Protein AF-0000000069400224 (afdb_homodimer)

pLDDT: mean 96.38, std 3.01, range [80.25, 98.94]

Foldseek 3Di:
DLVLLQLLVVLLCQQFVCVVCQVQWFFEDEVHATQFTAHPVLQVVCCDPVNVQFWDQDPPRRTIYGDVVQPAQVSNQVSVAVVVVVCVVVVNFDDFDVFWFFRDNADPDHGSYIDTPSLCQNRGGEWEKEAEWEWEQDPVRFMKTKKFFFDQPDPPLHRFIFGQWMDTDGPPDDRLRVQQVRQCQAWNDHNVQSNQKDFDAWFWHWHQDPSHIHTYIYTYTYGYDYPPDGTDGHHRGTDGMDIGGLVVVSCCSSPHPRHDSLNSLNSLVVCVVVVVDDPVRPSRVVSVCSRHVGDND/DLVLLQLLVVLLCQQFVCVVCQVQWFFEDEVHATQFTAHPVLQVVCCDPVNVQFWDQDPPRRTIYGDVVQPAQVSNQVSVAVVVVVCVVVVNFDDFDVFWAFRDNDDPDHGSYIDTPSLCQNRGGEWEKEAEWEWEQDPVRFMKTKKFFFDLPDPPLHRFIFGQWMDTDGPPDDRLRVQQVRQCQAWNDHNVQSNQKDFDAWFWHWHQDPSHIHTYIYTYTYGYDYPPDGTDGHHRGTDGMDIGGLVVVSVCSSPHPRHDSLNSLNSLVVCVVVVVDDPVRPSRVVSVCSRHVGDND

Radius of gyration: 25.69 Å; Cα contacts (8 Å, |Δi|>4): 1325; chains: 2; bounding box: 59×71×58 Å

Solvent-accessible surface area (backbone atoms only — not comparable to full-atom values): 30165 Å² total; per-residue (Å²): 105,64,87,37,40,68,32,48,42,50,46,43,50,61,43,42,56,17,65,86,52,48,82,68,38,32,48,29,27,55,86,92,41,56,30,23,28,20,40,61,71,56,44,54,58,47,55,29,78,91,33,51,84,46,24,35,77,26,86,86,80,69,22,40,20,50,27,79,86,47,76,49,39,66,50,36,19,54,51,49,48,54,52,49,50,51,36,31,75,73,62,71,50,64,72,80,74,89,42,50,30,48,31,21,71,32,77,82,46,76,47,55,27,51,39,54,51,45,46,35,28,42,45,20,20,51,42,47,26,44,36,31,46,31,31,29,77,44,96,86,67,51,51,29,35,36,33,23,28,30,13,70,80,42,92,71,64,47,54,19,30,40,49,45,32,65,42,74,50,46,65,95,55,52,62,70,56,44,49,33,50,36,26,35,43,42,22,54,36,52,62,78,64,37,67,60,43,38,42,43,50,66,36,12,27,26,21,65,48,98,59,22,34,40,31,36,31,36,38,32,26,44,26,81,45,62,87,86,64,72,72,36,59,62,67,67,62,31,65,45,70,48,77,38,49,49,70,56,53,50,48,48,51,28,74,46,80,52,48,40,62,70,51,48,50,57,50,50,52,48,34,26,51,69,43,66,43,44,84,80,35,75,61,38,43,55,49,60,43,42,36,52,68,17,76,43,80,102,65,87,37,40,69,32,48,43,49,46,41,51,60,43,43,55,17,66,86,53,49,82,68,37,30,48,30,26,54,85,91,40,56,29,23,30,20,39,60,69,56,46,52,60,47,55,29,78,90,33,52,84,46,25,35,77,26,85,86,79,70,21,41,20,51,27,80,85,48,74,47,39,66,50,36,20,54,50,49,48,53,52,48,51,52,36,32,76,73,65,72,50,62,72,80,74,91,41,49,30,47,31,20,70,31,77,83,45,75,46,56,26,51,38,54,50,46,46,35,28,42,46,19,20,52,43,48,27,42,37,31,47,32,30,29,77,45,95,88,68,49,51,30,34,37,33,22,28,29,14,71,80,41,91,71,65,48,54,22,29,40,48,46,30,64,41,71,51,48,65,94,56,52,62,69,58,46,48,33,50,35,25,34,42,42,23,53,36,51,61,78,63,36,67,58,43,37,43,44,50,67,35,11,27,25,20,65,49,97,59,23,34,40,31,35,32,39,38,33,26,42,26,82,44,61,86,85,64,73,71,36,60,60,68,66,62,31,65,44,70,46,78,38,50,50,70,56,52,49,48,48,52,28,75,46,79,51,47,41,61,71,50,48,51,55,50,49,52,49,34,26,51,69,45,66,42,46,82,79,37,76,62,37,42,56,48,61,43,42,37,53,68,17,76,42,79

Secondary structure (DSSP, 8-state):
-GGGHHHHHHHHHHHTTTGGGGGGSEEEEETTEEEEEE-HHHHHHHTSGGGTTTEEE-TTTSSEEE-TT--SHHHHHHHHHHHHHHHHHTTSS----S-EEEE-SSTTSPPSEEEEGGGHHHHT-EEEEEEEEEEEE-TTS-EEEEEEEE-TT-SSSTT-EE-SEEEE--TT--HHHHHHHHHHHHH---HHHHTT-EEEEEEEEEEEETTEEEEEEEEEEEEE--TT------SSSEEEEEEEEHHHHHHHHHH-S-B-HHHHHHHHHHHHHTTSS-TTSTTHHHHHHHTB-S---/-GGGHHHHHHHHHHHTTTGGGGGGSEEEEETTEEEEEE-HHHHHHHTSGGGTTTEEE-TTTSSEEE-TT--SHHHHHHHHHHHHHHHHHTTSS----S-EEEE-SSTTSPPSEEEEGGGHHHHT-EEEEEEEEEEEE-TTS-EEEEEEEE-TT-SSSTT-EE-SEEEE--TT--HHHHHHHHHHHHH---HHHHTT-EEEEEEEEEEEETTEEEEEEEEEEEEE--TT------SSSEEEEEEEEHHHHHHHHHH-S-B-HHHHHHHHHHHHHTTSS-TTSTTHHHHHHHTB-S---

Structure (mmCIF, N/CA/C/O backbone):
data_AF-0000000069400224-model_v1
#
loop_
_entity.id
_entity.type
_entity.pdbx_description
1 polymer 'Nudix hydrolase domain-containing protein'
#
loop_
_atom_site.group_PDB
_atom_site.id
_atom_site.type_symbol
_atom_site.label_atom_id
_atom_site.label_alt_id
_atom_site.label_comp_id
_atom_site.label_asym_id
_atom_site.label_entity_id
_atom_site.label_seq_id
_atom_site.pdbx_PDB_ins_code
_atom_site.Cartn_x
_atom_site.Cartn_y
_atom_site.Cartn_z
_atom_site.occupancy
_atom_site.B_iso_or_equiv
_atom_site.auth_seq_id
_atom_site.auth_comp_id
_atom_site.auth_asym_id
_atom_site.auth_atom_id
_atom_site.pdbx_PDB_model_num
ATOM 1 N N . MET A 1 1 ? -8.562 -6.922 19.109 1 94.81 1 MET A N 1
ATOM 2 C CA . MET A 1 1 ? -7.879 -6.84 17.812 1 94.81 1 MET A CA 1
ATOM 3 C C . MET A 1 1 ? -6.449 -6.336 18 1 94.81 1 MET A C 1
ATOM 5 O O . MET A 1 1 ? -5.504 -6.957 17.5 1 94.81 1 MET A O 1
ATOM 9 N N . GLN A 1 2 ? -6.305 -5.363 18.844 1 95.31 2 GLN A N 1
ATOM 10 C CA . GLN A 1 2 ? -5.016 -4.707 19.031 1 95.31 2 GLN A CA 1
ATOM 11 C C . GLN A 1 2 ? -3.977 -5.688 19.562 1 95.31 2 GLN A C 1
ATOM 13 O O . GLN A 1 2 ? -2.816 -5.66 19.156 1 95.31 2 GLN A O 1
ATOM 18 N N . GLN A 1 3 ? -4.402 -6.543 20.438 1 97.06 3 GLN A N 1
ATOM 19 C CA . GLN A 1 3 ? -3.479 -7.465 21.094 1 97.06 3 GLN A CA 1
ATOM 20 C C . GLN A 1 3 ? -2.891 -8.453 20.094 1 97.06 3 GLN A C 1
ATOM 22 O O . GLN A 1 3 ? -1.884 -9.109 20.375 1 97.06 3 GLN A O 1
ATOM 27 N N . HIS A 1 4 ? -3.516 -8.594 18.953 1 97.94 4 HIS A N 1
ATOM 28 C CA . HIS A 1 4 ? -3.113 -9.617 17.984 1 97.94 4 HIS A CA 1
ATOM 29 C C . HIS A 1 4 ? -2.156 -9.047 16.938 1 97.94 4 HIS A C 1
ATOM 31 O O . HIS A 1 4 ? -1.619 -9.781 16.125 1 97.94 4 HIS A O 1
ATOM 37 N N . ILE A 1 5 ? -1.909 -7.73 16.969 1 98.19 5 ILE A N 1
ATOM 38 C CA . ILE A 1 5 ? -1.145 -7.047 15.93 1 98.19 5 ILE A CA 1
ATOM 39 C C . ILE A 1 5 ? 0.28 -7.594 15.891 1 98.19 5 ILE A C 1
ATOM 41 O O . ILE A 1 5 ? 0.815 -7.875 14.82 1 98.19 5 ILE A O 1
ATOM 45 N N . PRO A 1 6 ? 0.941 -7.871 17.094 1 97.81 6 PRO A N 1
ATOM 46 C CA . PRO A 1 6 ? 2.285 -8.453 17.016 1 97.81 6 PRO A CA 1
ATOM 47 C C . PRO A 1 6 ? 2.303 -9.812 16.328 1 97.81 6 PRO A C 1
ATOM 49 O O . PRO A 1 6 ? 3.223 -10.109 15.555 1 97.81 6 PRO A O 1
ATOM 52 N N . GLY A 1 7 ? 1.246 -10.57 16.594 1 98.44 7 GLY A N 1
ATOM 53 C CA . GLY A 1 7 ? 1.148 -11.867 15.938 1 98.44 7 GLY A CA 1
ATOM 54 C C . GLY A 1 7 ? 0.951 -11.758 14.438 1 98.44 7 GLY A C 1
ATOM 55 O O . GLY A 1 7 ? 1.478 -12.57 13.68 1 98.44 7 GLY A O 1
ATOM 56 N N . LEU A 1 8 ? 0.168 -10.781 14 1 98.69 8 LEU A N 1
ATOM 57 C CA . LEU A 1 8 ? -0.038 -10.539 12.578 1 98.69 8 LEU A CA 1
ATOM 58 C C . LEU A 1 8 ? 1.248 -10.047 11.914 1 98.69 8 LEU A C 1
ATOM 60 O O . LEU A 1 8 ? 1.55 -10.422 10.781 1 98.69 8 LEU A O 1
ATOM 64 N N . GLN A 1 9 ? 2.008 -9.234 12.625 1 98.25 9 GLN A N 1
ATOM 65 C CA . GLN A 1 9 ? 3.258 -8.68 12.117 1 98.25 9 GLN A CA 1
ATOM 66 C C . GLN A 1 9 ? 4.258 -9.789 11.797 1 98.25 9 GLN A C 1
ATOM 68 O O . GLN A 1 9 ? 5.062 -9.656 10.867 1 98.25 9 GLN A O 1
ATOM 73 N N . ARG A 1 10 ? 4.191 -10.859 12.508 1 97.94 10 ARG A N 1
ATOM 74 C CA . ARG A 1 10 ? 5.086 -11.984 12.266 1 97.94 10 ARG A CA 1
ATOM 75 C C . ARG A 1 10 ? 4.949 -12.5 10.844 1 97.94 10 ARG A C 1
ATOM 77 O O . ARG A 1 10 ? 5.938 -12.891 10.219 1 97.94 10 ARG A O 1
ATOM 84 N N . TRP A 1 11 ? 3.746 -12.484 10.336 1 98.25 11 TRP A N 1
ATOM 85 C CA . TRP A 1 11 ? 3.512 -12.984 8.984 1 98.25 11 TRP A CA 1
ATOM 86 C C . TRP A 1 11 ? 4.09 -12.023 7.949 1 98.25 11 TRP A C 1
ATOM 88 O O . TRP A 1 11 ? 4.598 -12.453 6.91 1 98.25 11 TRP A O 1
ATOM 98 N N . ILE A 1 12 ? 4.008 -10.734 8.242 1 98.19 12 ILE A N 1
ATOM 99 C CA . ILE A 1 12 ? 4.617 -9.727 7.379 1 98.19 12 ILE A CA 1
ATOM 100 C C . ILE A 1 12 ? 6.125 -9.953 7.305 1 98.19 12 ILE A C 1
ATOM 102 O O . ILE A 1 12 ? 6.703 -9.984 6.215 1 98.19 12 ILE A O 1
ATOM 106 N N . GLU A 1 13 ? 6.715 -10.156 8.445 1 97.19 13 GLU A N 1
ATOM 107 C CA . GLU A 1 13 ? 8.156 -10.352 8.523 1 97.19 13 GLU A CA 1
ATOM 108 C C . GLU A 1 13 ? 8.578 -11.648 7.844 1 97.19 13 GLU A C 1
ATOM 110 O O . GLU A 1 13 ? 9.602 -11.695 7.152 1 97.19 13 GLU A O 1
ATOM 115 N N . TYR A 1 14 ? 7.766 -12.656 8.055 1 96.62 14 TYR A N 1
ATOM 116 C CA . TYR A 1 14 ? 8.062 -13.953 7.465 1 96.62 14 TYR A CA 1
ATOM 117 C C . TYR A 1 14 ? 8.086 -13.867 5.941 1 96.62 14 TYR A C 1
ATOM 119 O O . TYR A 1 14 ? 9.016 -14.359 5.301 1 96.62 14 TYR A O 1
ATOM 127 N N . CYS A 1 15 ? 7.145 -13.227 5.367 1 97.38 15 CYS A N 1
ATOM 128 C CA . CYS A 1 15 ? 7.023 -13.164 3.914 1 97.38 15 CYS A CA 1
ATOM 129 C C . CYS A 1 15 ? 8.062 -12.227 3.316 1 97.38 15 CYS A C 1
ATOM 131 O O . CYS A 1 15 ? 8.453 -12.383 2.158 1 97.38 15 CYS A O 1
ATOM 133 N N . ASN A 1 16 ? 8.555 -11.227 4.078 1 97.62 16 ASN A N 1
ATOM 134 C CA . ASN A 1 16 ? 9.445 -10.195 3.551 1 97.62 16 ASN A CA 1
ATOM 135 C C . ASN A 1 16 ? 10.883 -10.414 3.998 1 97.62 16 ASN A C 1
ATOM 137 O O . ASN A 1 16 ? 11.664 -9.469 4.09 1 97.62 16 ASN A O 1
ATOM 141 N N . ASN A 1 17 ? 11.258 -11.555 4.254 1 96.56 17 ASN A N 1
ATOM 142 C CA . ASN A 1 17 ? 12.586 -11.828 4.801 1 96.56 17 ASN A CA 1
ATOM 143 C C . ASN A 1 17 ? 13.648 -11.844 3.709 1 96.56 17 ASN A C 1
ATOM 145 O O . ASN A 1 17 ? 14.836 -12.031 3.994 1 96.56 17 ASN A O 1
ATOM 149 N N . GLY A 1 18 ? 13.328 -11.602 2.504 1 95.25 18 GLY A N 1
ATOM 150 C CA . GLY A 1 18 ? 14.266 -11.664 1.392 1 95.25 18 GLY A CA 1
ATOM 151 C C . GLY A 1 18 ? 14.984 -10.352 1.14 1 95.25 18 GLY A C 1
ATOM 152 O O . GLY A 1 18 ? 16.062 -10.336 0.559 1 95.25 18 GLY A O 1
ATOM 153 N N . ALA A 1 19 ? 14.375 -9.25 1.513 1 88.5 19 ALA A N 1
ATOM 154 C CA . ALA A 1 19 ? 14.922 -7.93 1.209 1 88.5 19 ALA A CA 1
ATOM 155 C C . ALA A 1 19 ? 16.328 -7.773 1.778 1 88.5 19 ALA A C 1
ATOM 157 O O . ALA A 1 19 ? 17.203 -7.195 1.134 1 88.5 19 ALA A O 1
ATOM 158 N N . ALA A 1 20 ? 16.562 -8.312 2.873 1 88.31 20 ALA A N 1
ATOM 159 C CA . ALA A 1 20 ? 17.828 -8.141 3.57 1 88.31 20 ALA A CA 1
ATOM 160 C C . ALA A 1 20 ? 18.953 -8.852 2.832 1 88.31 20 ALA A C 1
ATOM 162 O O . ALA A 1 20 ? 20.125 -8.477 2.965 1 88.31 20 ALA A O 1
ATOM 163 N N . VAL A 1 21 ? 18.609 -9.82 1.992 1 91.5 21 VAL A N 1
ATOM 164 C CA . VAL A 1 21 ? 19.656 -10.617 1.354 1 91.5 21 VAL A CA 1
ATOM 165 C C . VAL A 1 21 ? 19.594 -10.414 -0.159 1 91.5 21 VAL A C 1
ATOM 167 O O . VAL A 1 21 ? 20.375 -11.023 -0.896 1 91.5 21 VAL A O 1
ATOM 170 N N . ALA A 1 22 ? 18.688 -9.586 -0.561 1 88.94 22 ALA A N 1
ATOM 171 C CA . ALA A 1 22 ? 18.469 -9.406 -1.993 1 88.94 22 ALA A CA 1
ATOM 172 C C . ALA A 1 22 ? 19.75 -8.945 -2.691 1 88.94 22 ALA A C 1
ATOM 174 O O . ALA A 1 22 ? 19.984 -9.305 -3.846 1 88.94 22 ALA A O 1
ATOM 175 N N . GLY A 1 23 ? 20.578 -8.25 -2.002 1 91 23 GLY A N 1
ATOM 176 C CA . GLY A 1 23 ? 21.828 -7.73 -2.561 1 91 23 GLY A CA 1
ATOM 177 C C . GLY A 1 23 ? 22.828 -8.82 -2.9 1 91 23 GLY A C 1
ATOM 178 O O . GLY A 1 23 ? 23.766 -8.586 -3.666 1 91 23 GLY A O 1
ATOM 179 N N . ASP A 1 24 ? 22.609 -9.961 -2.379 1 94.88 24 ASP A N 1
ATOM 180 C CA . ASP A 1 24 ? 23.516 -11.086 -2.625 1 94.88 24 ASP A CA 1
ATOM 181 C C . ASP A 1 24 ? 23.141 -11.82 -3.91 1 94.88 24 ASP A C 1
ATOM 183 O O . ASP A 1 24 ? 23.875 -12.695 -4.371 1 94.88 24 ASP A O 1
ATOM 187 N N . PHE A 1 25 ? 22.109 -11.492 -4.477 1 97.81 25 PHE A N 1
ATOM 188 C CA . PHE A 1 25 ? 21.609 -12.164 -5.676 1 97.81 25 PHE A CA 1
ATOM 189 C C . PHE A 1 25 ? 22.031 -11.406 -6.93 1 97.81 25 PHE A C 1
ATOM 191 O O . PHE A 1 25 ? 22.281 -10.203 -6.875 1 97.81 25 PHE A O 1
ATOM 198 N N . LEU A 1 26 ? 22.109 -12.102 -7.984 1 97.94 26 LEU A N 1
ATOM 199 C CA . LEU A 1 26 ? 22.578 -11.547 -9.25 1 97.94 26 LEU A CA 1
ATOM 200 C C . LEU A 1 26 ? 21.438 -11.359 -10.227 1 97.94 26 LEU A C 1
ATOM 202 O O . LEU A 1 26 ? 20.547 -12.211 -10.32 1 97.94 26 LEU A O 1
ATOM 206 N N . PRO A 1 27 ? 21.422 -10.281 -10.945 1 98.12 27 PRO A N 1
ATOM 207 C CA . PRO A 1 27 ? 20.328 -10.039 -11.891 1 98.12 27 PRO A CA 1
ATOM 208 C C . PRO A 1 27 ? 20.344 -11.008 -13.07 1 98.12 27 PRO A C 1
ATOM 210 O O . PRO A 1 27 ? 21.422 -11.406 -13.539 1 98.12 27 PRO A O 1
ATOM 213 N N . LEU A 1 28 ? 19.219 -11.383 -13.484 1 98.56 28 LEU A N 1
ATOM 214 C CA . LEU A 1 28 ? 18.984 -12.062 -14.758 1 98.56 28 LEU A CA 1
ATOM 215 C C . LEU A 1 28 ? 18.438 -11.086 -15.797 1 98.56 28 LEU A C 1
ATOM 217 O O . LEU A 1 28 ? 17.344 -10.539 -15.633 1 98.56 28 LEU A O 1
ATOM 221 N N . ASN A 1 29 ? 19.156 -10.961 -16.875 1 98.31 29 ASN A N 1
ATOM 222 C CA . ASN A 1 29 ? 18.797 -9.938 -17.844 1 98.31 29 ASN A CA 1
ATOM 223 C C . ASN A 1 29 ? 18.422 -10.547 -19.188 1 98.31 29 ASN A C 1
ATOM 225 O O . ASN A 1 29 ? 18.953 -11.586 -19.578 1 98.31 29 ASN A O 1
ATOM 229 N N . VAL A 1 30 ? 17.484 -10.008 -19.812 1 97.56 30 VAL A N 1
ATOM 230 C CA . VAL A 1 30 ? 17.172 -10.211 -21.219 1 97.56 30 VAL A CA 1
ATOM 231 C C . VAL A 1 30 ? 17.234 -8.875 -21.953 1 97.56 30 VAL A C 1
ATOM 233 O O . VAL A 1 30 ? 16.391 -8 -21.75 1 97.56 30 VAL A O 1
ATOM 236 N N . SER A 1 31 ? 18.234 -8.719 -22.781 1 92.31 31 SER A N 1
ATOM 237 C CA . SER A 1 31 ? 18.531 -7.406 -23.344 1 92.31 31 SER A CA 1
ATOM 238 C C . SER A 1 31 ? 18.766 -6.371 -22.25 1 92.31 31 SER A C 1
ATOM 240 O O . SER A 1 31 ? 19.656 -6.543 -21.406 1 92.31 31 SER A O 1
ATOM 242 N N . SER A 1 32 ? 18.016 -5.387 -22.203 1 90.75 32 SER A N 1
ATOM 243 C CA . SER A 1 32 ? 18.25 -4.332 -21.219 1 90.75 32 SER A CA 1
ATOM 244 C C . SER A 1 32 ? 17.328 -4.496 -20 1 90.75 32 SER A C 1
ATOM 246 O O . SER A 1 32 ? 17.438 -3.75 -19.031 1 90.75 32 SER A O 1
ATOM 248 N N . ALA A 1 33 ? 16.547 -5.52 -20.016 1 95.06 33 ALA A N 1
ATOM 249 C CA . ALA A 1 33 ? 15.555 -5.66 -18.938 1 95.06 33 ALA A CA 1
ATOM 250 C C . ALA A 1 33 ? 16.016 -6.691 -17.906 1 95.06 33 ALA A C 1
ATOM 252 O O . ALA A 1 33 ? 16.578 -7.73 -18.266 1 95.06 33 ALA A O 1
ATOM 253 N N . THR A 1 34 ? 15.898 -6.391 -16.688 1 97.44 34 THR A N 1
ATOM 254 C CA . THR A 1 34 ? 16.078 -7.363 -15.617 1 97.44 34 THR A CA 1
ATOM 255 C C . THR A 1 34 ? 14.773 -8.078 -15.305 1 97.44 34 THR A C 1
ATOM 257 O O . THR A 1 34 ? 13.766 -7.441 -15 1 97.44 34 THR A O 1
ATOM 260 N N . VAL A 1 35 ? 14.781 -9.43 -15.32 1 98.06 35 VAL A N 1
ATOM 261 C CA . VAL A 1 35 ? 13.508 -10.141 -15.195 1 98.06 35 VAL A CA 1
ATOM 262 C C . VAL A 1 35 ? 13.539 -11.039 -13.961 1 98.06 35 VAL A C 1
ATOM 264 O O . VAL A 1 35 ? 12.516 -11.602 -13.57 1 98.06 35 VAL A O 1
ATOM 267 N N . GLY A 1 36 ? 14.742 -11.133 -13.328 1 98 36 GLY A N 1
ATOM 268 C CA . GLY A 1 36 ? 14.852 -11.977 -12.148 1 98 36 GLY A CA 1
ATOM 269 C C . GLY A 1 36 ? 16.172 -11.812 -11.422 1 98 36 GLY A C 1
ATOM 270 O O . GLY A 1 36 ? 17 -10.977 -11.797 1 98 36 GLY A O 1
ATOM 271 N N . TYR A 1 37 ? 16.328 -12.609 -10.367 1 98.38 37 TYR A N 1
ATOM 272 C CA . TYR A 1 37 ? 17.516 -12.578 -9.523 1 98.38 37 TYR A CA 1
ATOM 273 C C . TYR A 1 37 ? 17.922 -13.977 -9.102 1 98.38 37 TYR A C 1
ATOM 275 O O . TYR A 1 37 ? 17.109 -14.734 -8.555 1 98.38 37 TYR A O 1
ATOM 283 N N . LEU A 1 38 ? 19.156 -14.266 -9.32 1 98.19 38 LEU A N 1
ATOM 284 C CA . LEU A 1 38 ? 19.656 -15.617 -9.125 1 98.19 38 LEU A CA 1
ATOM 285 C C . LEU A 1 38 ? 20.594 -15.688 -7.926 1 98.19 38 LEU A C 1
ATOM 287 O O . LEU A 1 38 ? 21.406 -14.773 -7.719 1 98.19 38 LEU A O 1
ATOM 291 N N . SER A 1 39 ? 20.453 -16.75 -7.16 1 97.25 39 SER A N 1
ATOM 292 C CA . SER A 1 39 ? 21.516 -17 -6.191 1 97.25 39 SER A CA 1
ATOM 293 C C . SER A 1 39 ? 22.859 -17.188 -6.887 1 97.25 39 SER A C 1
ATOM 295 O O . SER A 1 39 ? 22.906 -17.641 -8.031 1 97.25 39 SER A O 1
ATOM 297 N N . PRO A 1 40 ? 23.891 -16.875 -6.176 1 96.69 40 PRO A N 1
ATOM 298 C CA . PRO A 1 40 ? 25.203 -17.062 -6.793 1 96.69 40 PRO A CA 1
ATOM 299 C C . PRO A 1 40 ? 25.453 -18.484 -7.262 1 96.69 40 PRO A C 1
ATOM 301 O O . PRO A 1 40 ? 25.953 -18.703 -8.367 1 96.69 40 PRO A O 1
ATOM 304 N N . SER A 1 41 ? 25.109 -19.453 -6.488 1 96.44 41 SER A N 1
ATOM 305 C CA . SER A 1 41 ? 25.328 -20.844 -6.844 1 96.44 41 SER A CA 1
ATOM 306 C C . SER A 1 41 ? 24.516 -21.234 -8.07 1 96.44 41 SER A C 1
ATOM 308 O O . SER A 1 41 ? 25 -21.953 -8.945 1 96.44 41 SER A O 1
ATOM 310 N N . PHE A 1 42 ? 23.312 -20.797 -8.18 1 97.19 42 PHE A N 1
ATOM 311 C CA . PHE A 1 42 ? 22.469 -21.125 -9.32 1 97.19 42 PHE A CA 1
ATOM 312 C C . PHE A 1 42 ? 22.953 -20.406 -10.57 1 97.19 42 PHE A C 1
ATOM 314 O O . PHE A 1 42 ? 22.906 -20.953 -11.672 1 97.19 42 PHE A O 1
ATOM 321 N N . ALA A 1 43 ? 23.344 -19.156 -10.398 1 97.94 43 ALA A N 1
ATOM 322 C CA . ALA A 1 43 ? 23.953 -18.422 -11.508 1 97.94 43 ALA A CA 1
ATOM 323 C C . ALA A 1 43 ? 25.141 -19.188 -12.086 1 97.94 43 ALA A C 1
ATOM 325 O O . ALA A 1 43 ? 25.266 -19.328 -13.305 1 97.94 43 ALA A O 1
ATOM 326 N N . ASP A 1 44 ? 25.938 -19.703 -11.141 1 97.5 44 ASP A N 1
ATOM 327 C CA . ASP A 1 44 ? 27.094 -20.484 -11.57 1 97.5 44 ASP A CA 1
ATOM 328 C C . ASP A 1 44 ? 26.656 -21.719 -12.359 1 97.5 44 ASP A C 1
ATOM 330 O O . ASP A 1 44 ? 27.281 -22.062 -13.359 1 97.5 44 ASP A O 1
ATOM 334 N N . ARG A 1 45 ? 25.641 -22.312 -11.938 1 97.25 45 ARG A N 1
ATOM 335 C CA . ARG A 1 45 ? 25.125 -23.5 -12.609 1 97.25 45 ARG A CA 1
ATOM 336 C C . ARG A 1 45 ? 24.656 -23.156 -14.016 1 97.25 45 ARG A C 1
ATOM 338 O O . ARG A 1 45 ? 24.906 -23.922 -14.961 1 97.25 45 ARG A O 1
ATOM 345 N N . LEU A 1 46 ? 23.969 -22.031 -14.164 1 97.75 46 LEU A N 1
ATOM 346 C CA . LEU A 1 46 ? 23.422 -21.625 -15.461 1 97.75 46 LEU A CA 1
ATOM 347 C C . LEU A 1 46 ? 24.547 -21.234 -16.406 1 97.75 46 LEU A C 1
ATOM 349 O O . LEU A 1 46 ? 24.406 -21.359 -17.625 1 97.75 46 LEU A O 1
ATOM 353 N N . LEU A 1 47 ? 25.641 -20.828 -15.805 1 97.56 47 LEU A N 1
ATOM 354 C CA . LEU A 1 47 ? 26.734 -20.344 -16.625 1 97.56 47 LEU A CA 1
ATOM 355 C C . LEU A 1 47 ? 27.688 -21.484 -16.984 1 97.56 47 LEU A C 1
ATOM 357 O O . LEU A 1 47 ? 28.719 -21.266 -17.625 1 97.56 47 LEU A O 1
ATOM 361 N N . ASN A 1 48 ? 27.312 -22.625 -16.516 1 96.06 48 ASN A N 1
ATOM 362 C CA . ASN A 1 48 ? 28.094 -23.797 -16.922 1 96.06 48 ASN A CA 1
ATOM 363 C C . ASN A 1 48 ? 28.172 -23.922 -18.438 1 96.06 48 ASN A C 1
ATOM 365 O O . ASN A 1 48 ? 27.234 -23.547 -19.141 1 96.06 48 ASN A O 1
ATOM 369 N N . ALA A 1 49 ? 29.203 -24.609 -18.859 1 93.94 49 ALA A N 1
ATOM 370 C CA . ALA A 1 49 ? 29.5 -24.75 -20.281 1 93.94 49 ALA A CA 1
ATOM 371 C C . ALA A 1 49 ? 28.359 -25.469 -21.016 1 93.94 49 ALA A C 1
ATOM 373 O O . ALA A 1 49 ? 28.094 -25.203 -22.188 1 93.94 49 ALA A O 1
ATOM 374 N N . GLU A 1 50 ? 27.703 -26.266 -20.328 1 95.31 50 GLU A N 1
ATOM 375 C CA . GLU A 1 50 ? 26.625 -27.047 -20.922 1 95.31 50 GLU A CA 1
ATOM 376 C C . GLU A 1 50 ? 25.453 -26.156 -21.344 1 95.31 50 GLU A C 1
ATOM 378 O O . GLU A 1 50 ? 24.641 -26.547 -22.188 1 95.31 50 GLU A O 1
ATOM 383 N N . PHE A 1 51 ? 25.359 -24.969 -20.75 1 97.75 51 PHE A N 1
ATOM 384 C CA . PHE A 1 51 ? 24.234 -24.094 -21.031 1 97.75 51 PHE A CA 1
ATOM 385 C C . PHE A 1 51 ? 24.703 -22.812 -21.703 1 97.75 51 PHE A C 1
ATOM 387 O O . PHE A 1 51 ? 24 -21.797 -21.672 1 97.75 51 PHE A O 1
ATOM 394 N N . ASN A 1 52 ? 25.844 -22.812 -22.328 1 96.56 52 ASN A N 1
ATOM 395 C CA . ASN A 1 52 ? 26.484 -21.609 -22.844 1 96.56 52 ASN A CA 1
ATOM 396 C C . ASN A 1 52 ? 25.75 -21.062 -24.062 1 96.56 52 ASN A C 1
ATOM 398 O O . ASN A 1 52 ? 25.984 -19.922 -24.484 1 96.56 52 ASN A O 1
ATOM 402 N N . ASP A 1 53 ? 24.906 -21.859 -24.688 1 97.44 53 ASP A N 1
ATOM 403 C CA . ASP A 1 53 ? 24.109 -21.391 -25.812 1 97.44 53 ASP A CA 1
ATOM 404 C C . ASP A 1 53 ? 22.844 -20.672 -25.312 1 97.44 53 ASP A C 1
ATOM 406 O O . ASP A 1 53 ? 22.156 -20.016 -26.094 1 97.44 53 ASP A O 1
ATOM 410 N N . VAL A 1 54 ? 22.578 -20.766 -24.094 1 98.56 54 VAL A N 1
ATOM 411 C CA . VAL A 1 54 ? 21.344 -20.219 -23.562 1 98.56 54 VAL A CA 1
ATOM 412 C C . VAL A 1 54 ? 21.656 -19.047 -22.625 1 98.56 54 VAL A C 1
ATOM 414 O O . VAL A 1 54 ? 20.938 -18.031 -22.641 1 98.56 54 VAL A O 1
ATOM 417 N N . PHE A 1 55 ? 22.688 -19.188 -21.812 1 98.56 55 PHE A N 1
ATOM 418 C CA . PHE A 1 55 ? 23.031 -18.172 -20.828 1 98.56 55 PHE A CA 1
ATOM 419 C C . PHE A 1 55 ? 24.469 -17.703 -20.984 1 98.56 55 PHE A C 1
ATOM 421 O O . PHE A 1 55 ? 25.328 -18.484 -21.422 1 98.56 55 PHE A O 1
ATOM 428 N N . GLN A 1 56 ? 24.672 -16.469 -20.625 1 98 56 GLN A N 1
ATOM 429 C CA . GLN A 1 56 ? 26 -15.883 -20.625 1 98 56 GLN A CA 1
ATOM 430 C C . GLN A 1 56 ? 26.156 -14.875 -19.5 1 98 56 GLN A C 1
ATOM 432 O O . GLN A 1 56 ? 25.172 -14.438 -18.906 1 98 56 GLN A O 1
ATOM 437 N N . LYS A 1 57 ? 27.391 -14.586 -19.188 1 96.81 57 LYS A N 1
ATOM 438 C CA . LYS A 1 57 ? 27.641 -13.539 -18.203 1 96.81 57 LYS A CA 1
ATOM 439 C C . LYS A 1 57 ? 27.266 -12.164 -18.75 1 96.81 57 LYS A C 1
ATOM 441 O O . LYS A 1 57 ? 27.594 -11.836 -19.891 1 96.81 57 LYS A O 1
ATOM 446 N N . CYS A 1 58 ? 26.562 -11.453 -18.016 1 95.75 58 CYS A N 1
ATOM 447 C CA . CYS A 1 58 ? 26.219 -10.094 -18.422 1 95.75 58 CYS A CA 1
ATOM 448 C C . CYS A 1 58 ? 27.359 -9.133 -18.094 1 95.75 58 CYS A C 1
ATOM 450 O O . CYS A 1 58 ? 27.688 -8.922 -16.938 1 95.75 58 CYS A O 1
ATOM 452 N N . PRO A 1 59 ? 27.906 -8.477 -19 1 91.62 59 PRO A N 1
ATOM 453 C CA . PRO A 1 59 ? 29.031 -7.582 -18.75 1 91.62 59 PRO A CA 1
ATOM 454 C C . PRO A 1 59 ? 28.641 -6.32 -18 1 91.62 59 PRO A C 1
ATOM 456 O O . PRO A 1 59 ? 29.469 -5.727 -17.297 1 91.62 59 PRO A O 1
ATOM 459 N N . VAL A 1 60 ? 27.453 -5.918 -18.109 1 90.56 60 VAL A N 1
ATOM 460 C CA . VAL A 1 60 ? 26.984 -4.664 -17.531 1 90.56 60 VAL A CA 1
ATOM 461 C C . VAL A 1 60 ? 26.656 -4.867 -16.047 1 90.56 60 VAL A C 1
ATOM 463 O O . VAL A 1 60 ? 27.188 -4.16 -15.188 1 90.56 60 VAL A O 1
ATOM 466 N N . SER A 1 61 ? 25.922 -5.883 -15.727 1 90.81 61 SER A N 1
ATOM 467 C CA . SER A 1 61 ? 25.438 -6.07 -14.367 1 90.81 61 SER A CA 1
ATOM 468 C C . SER A 1 61 ? 26.312 -7.039 -13.586 1 90.81 61 SER A C 1
ATOM 470 O O . SER A 1 61 ? 26.219 -7.121 -12.359 1 90.81 61 SER A O 1
ATOM 472 N N . GLY A 1 62 ? 27.109 -7.801 -14.258 1 93.12 62 GLY A N 1
ATOM 473 C CA . GLY A 1 62 ? 27.906 -8.844 -13.625 1 93.12 62 GLY A CA 1
ATOM 474 C C . GLY A 1 62 ? 27.109 -10.102 -13.328 1 93.12 62 GLY A C 1
ATOM 475 O O . GLY A 1 62 ? 27.672 -11.094 -12.867 1 93.12 62 GLY A O 1
ATOM 476 N N . GLY A 1 63 ? 25.781 -10.102 -13.617 1 97.31 63 GLY A N 1
ATOM 477 C CA . GLY A 1 63 ? 24.922 -11.258 -13.414 1 97.31 63 GLY A CA 1
ATOM 478 C C . GLY A 1 63 ? 24.828 -12.156 -14.633 1 97.31 63 GLY A C 1
ATOM 479 O O . GLY A 1 63 ? 25.844 -12.406 -15.297 1 97.31 63 GLY A O 1
ATOM 480 N N . VAL A 1 64 ? 23.688 -12.75 -14.844 1 98.44 64 VAL A N 1
ATOM 481 C CA . VAL A 1 64 ? 23.469 -13.68 -15.945 1 98.44 64 VAL A CA 1
ATOM 482 C C . VAL A 1 64 ? 22.547 -13.039 -16.984 1 98.44 64 VAL A C 1
ATOM 484 O O . VAL A 1 64 ? 21.625 -12.297 -16.641 1 98.44 64 VAL A O 1
ATOM 487 N N . ALA A 1 65 ? 22.812 -13.242 -18.219 1 98.38 65 ALA A N 1
ATOM 488 C CA . ALA A 1 65 ? 21.953 -12.797 -19.312 1 98.38 65 ALA A CA 1
ATOM 489 C C . ALA A 1 65 ? 21.562 -13.969 -20.219 1 98.38 65 ALA A C 1
ATOM 491 O O . ALA A 1 65 ? 22.344 -14.891 -20.422 1 98.38 65 ALA A O 1
ATOM 492 N N . VAL A 1 66 ? 20.359 -13.93 -20.719 1 98.38 66 VAL A N 1
ATOM 493 C CA . VAL A 1 66 ? 20.016 -14.852 -21.797 1 98.38 66 VAL A CA 1
ATOM 494 C C . VAL A 1 66 ? 20.812 -14.523 -23.047 1 98.38 66 VAL A C 1
ATOM 496 O O . VAL A 1 66 ? 20.969 -13.352 -23.406 1 98.38 66 VAL A O 1
ATOM 499 N N . HIS A 1 67 ? 21.234 -15.508 -23.672 1 97.38 67 HIS A N 1
ATOM 500 C CA . HIS A 1 67 ? 22.125 -15.344 -24.812 1 97.38 67 HIS A CA 1
ATOM 501 C C . HIS A 1 67 ? 21.5 -14.484 -25.906 1 97.38 67 HIS A C 1
ATOM 503 O O . HIS 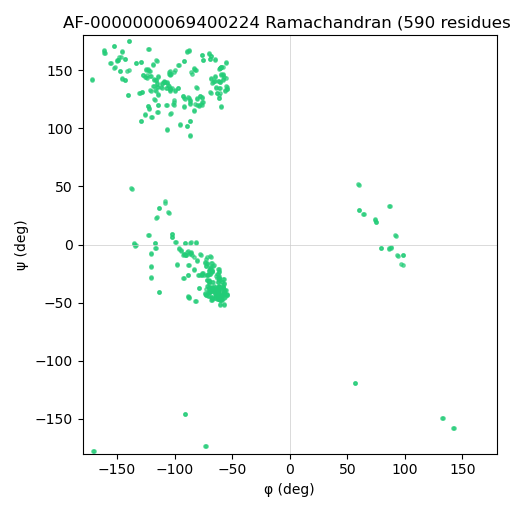A 1 67 ? 20.312 -14.656 -26.219 1 97.38 67 HIS A O 1
ATOM 509 N N . THR A 1 68 ? 22.25 -13.664 -26.531 1 95.31 68 THR A N 1
ATOM 510 C CA . THR A 1 68 ? 21.766 -12.664 -27.469 1 95.31 68 THR A CA 1
ATOM 511 C C . THR A 1 68 ? 21.312 -13.328 -28.766 1 95.31 68 THR A C 1
ATOM 513 O O . THR A 1 68 ? 20.594 -12.727 -29.578 1 95.31 68 THR A O 1
ATOM 516 N N . SER A 1 69 ? 21.766 -14.539 -28.953 1 96.44 69 SER A N 1
ATOM 517 C CA . SER A 1 69 ? 21.359 -15.258 -30.156 1 96.44 69 SER A CA 1
ATOM 518 C C . SER A 1 69 ? 19.875 -15.641 -30.094 1 96.44 69 SER A C 1
ATOM 520 O O . SER A 1 69 ? 19.266 -15.969 -31.109 1 96.44 69 SER A O 1
ATOM 522 N N . LEU A 1 70 ? 19.359 -15.711 -28.922 1 97.94 70 LEU A N 1
ATOM 523 C CA . LEU A 1 70 ? 17.938 -15.992 -28.734 1 97.94 70 LEU A CA 1
ATOM 524 C C . LEU A 1 70 ? 17.109 -14.703 -28.797 1 97.94 70 LEU A C 1
ATOM 526 O O . LEU A 1 70 ? 16.859 -14.07 -27.781 1 97.94 70 LEU A O 1
ATOM 530 N N . VAL A 1 71 ? 16.641 -14.414 -29.891 1 95.88 71 VAL A N 1
ATOM 531 C CA . VAL A 1 71 ? 16.125 -13.078 -30.203 1 95.88 71 VAL A CA 1
ATOM 532 C C . VAL A 1 71 ? 14.648 -13 -29.812 1 95.88 71 VAL A C 1
ATOM 534 O O . VAL A 1 71 ? 14.227 -12.031 -29.172 1 95.88 71 VAL A O 1
ATOM 537 N N . SER A 1 72 ? 13.891 -14.016 -30.156 1 97.12 72 SER A N 1
ATOM 538 C CA . SER A 1 72 ? 12.453 -13.961 -29.906 1 97.12 72 SER A CA 1
ATOM 539 C C . SER A 1 72 ? 12.102 -14.57 -28.547 1 97.12 72 SER A C 1
ATOM 541 O O . SER A 1 72 ? 12.875 -15.359 -28 1 97.12 72 SER A O 1
ATOM 543 N N . GLN A 1 73 ? 10.977 -14.203 -28.031 1 97.12 73 GLN A N 1
ATOM 544 C CA . GLN A 1 73 ? 10.453 -14.781 -26.797 1 97.12 73 GLN A CA 1
ATOM 545 C C . GLN A 1 73 ? 10.312 -16.297 -26.922 1 97.12 73 GLN A C 1
ATOM 547 O O . GLN A 1 73 ? 10.602 -17.031 -25.969 1 97.12 73 GLN A O 1
ATOM 552 N N . GLN A 1 74 ? 9.852 -16.781 -28.062 1 97.81 74 GLN A N 1
ATOM 553 C CA . GLN A 1 74 ? 9.648 -18.203 -28.297 1 97.81 74 GLN A CA 1
ATOM 554 C C . GLN A 1 74 ? 10.961 -18.969 -28.234 1 97.81 74 GLN A C 1
ATOM 556 O O . GLN A 1 74 ? 11.023 -20.062 -27.656 1 97.81 74 GLN A O 1
ATOM 561 N N . GLN A 1 75 ? 11.945 -18.391 -28.859 1 98.31 75 GLN A N 1
ATOM 562 C CA . GLN A 1 75 ? 13.266 -19.016 -28.828 1 98.31 75 GLN A CA 1
ATOM 563 C C . GLN A 1 75 ? 13.789 -19.125 -27.391 1 98.31 75 GLN A C 1
ATOM 565 O O . GLN A 1 75 ? 14.273 -20.188 -26.984 1 98.31 75 GLN A O 1
ATOM 570 N N . ARG A 1 76 ? 13.656 -18.047 -26.703 1 98.56 76 ARG A N 1
ATOM 571 C CA . ARG A 1 76 ? 14.117 -18.047 -25.312 1 98.56 76 ARG A CA 1
ATOM 572 C C . ARG A 1 76 ? 13.336 -19.047 -24.469 1 98.56 76 ARG A C 1
ATOM 574 O O . ARG A 1 76 ? 13.93 -19.797 -23.688 1 98.56 76 ARG A O 1
ATOM 581 N N . THR A 1 77 ? 12.047 -19.047 -24.656 1 98.5 77 THR A N 1
ATOM 582 C CA . THR A 1 77 ? 11.188 -19.969 -23.922 1 98.5 77 THR A CA 1
ATOM 583 C C . THR A 1 77 ? 11.578 -21.422 -24.172 1 98.5 77 THR A C 1
ATOM 585 O O . THR A 1 77 ? 11.734 -22.203 -23.234 1 98.5 77 THR A O 1
ATOM 588 N N . ALA A 1 78 ? 11.773 -21.766 -25.391 1 98.38 78 ALA A N 1
ATOM 589 C CA . ALA A 1 78 ? 12.125 -23.125 -25.781 1 98.38 78 ALA A CA 1
ATOM 590 C C . ALA A 1 78 ? 13.492 -23.516 -25.234 1 98.38 78 ALA A C 1
ATOM 592 O O . ALA A 1 78 ? 13.672 -24.625 -24.703 1 98.38 78 ALA A O 1
ATOM 593 N N . ALA A 1 79 ? 14.438 -22.625 -25.391 1 98.56 79 ALA A N 1
ATOM 594 C CA . ALA A 1 79 ? 15.797 -22.906 -24.922 1 98.56 79 ALA A CA 1
ATOM 595 C C . ALA A 1 79 ? 15.836 -23.078 -23.406 1 98.56 79 ALA A C 1
ATOM 597 O O . ALA A 1 79 ? 16.469 -24.016 -22.906 1 98.56 79 ALA A O 1
ATOM 598 N N . ILE A 1 80 ? 15.195 -22.25 -22.719 1 98.38 80 ILE A N 1
ATOM 599 C CA . ILE A 1 80 ? 15.172 -22.297 -21.266 1 98.38 80 ILE A CA 1
ATOM 600 C C . ILE A 1 80 ? 14.414 -23.531 -20.797 1 98.38 80 ILE A C 1
ATOM 602 O O . ILE A 1 80 ? 14.797 -24.172 -19.812 1 98.38 80 ILE A O 1
ATOM 606 N N . ALA A 1 81 ? 13.375 -23.859 -21.5 1 97.94 81 ALA A N 1
ATOM 607 C CA . ALA A 1 81 ? 12.633 -25.078 -21.172 1 97.94 81 ALA A CA 1
ATOM 608 C C . ALA A 1 81 ? 13.539 -26.297 -21.219 1 97.94 81 ALA A C 1
ATOM 610 O O . ALA A 1 81 ? 13.438 -27.188 -20.375 1 97.94 81 ALA A O 1
ATOM 611 N N . THR A 1 82 ? 14.383 -26.375 -22.188 1 97.69 82 THR A N 1
ATOM 612 C CA . THR A 1 82 ? 15.32 -27.484 -22.328 1 97.69 82 THR A CA 1
ATOM 613 C C . THR A 1 82 ? 16.266 -27.531 -21.141 1 97.69 82 THR A C 1
ATOM 615 O O . THR A 1 82 ? 16.531 -28.609 -20.594 1 97.69 82 THR A O 1
ATOM 618 N N . VAL A 1 83 ? 16.734 -26.375 -20.781 1 97.88 83 VAL A N 1
ATOM 619 C CA . VAL A 1 83 ? 17.625 -26.281 -19.609 1 97.88 83 VAL A CA 1
ATOM 620 C C . VAL A 1 83 ? 16.875 -26.75 -18.359 1 97.88 83 VAL A C 1
ATOM 622 O O . VAL A 1 83 ? 17.422 -27.547 -17.578 1 97.88 83 VAL A O 1
ATOM 625 N N . LEU A 1 84 ? 15.648 -26.312 -18.203 1 97.38 84 LEU A N 1
ATOM 626 C CA . LEU A 1 84 ? 14.859 -26.641 -17.016 1 97.38 84 LEU A CA 1
ATOM 627 C C . LEU A 1 84 ? 14.578 -28.141 -16.953 1 97.38 84 LEU A C 1
ATOM 629 O O . LEU A 1 84 ? 14.578 -28.734 -15.875 1 97.38 84 LEU A O 1
ATOM 633 N N . GLN A 1 85 ? 14.312 -28.734 -18.047 1 96.31 85 GLN A N 1
ATOM 634 C CA . GLN A 1 85 ? 14.078 -30.172 -18.094 1 96.31 85 GLN A CA 1
ATOM 635 C C . GLN A 1 85 ? 15.312 -30.938 -17.625 1 96.31 85 GLN A C 1
ATOM 637 O O . GLN A 1 85 ? 15.195 -31.922 -16.891 1 96.31 85 GLN A O 1
ATOM 642 N N . GLN A 1 86 ? 16.406 -30.516 -18.109 1 96.38 86 GLN A N 1
ATOM 643 C CA . GLN A 1 86 ? 17.641 -31.156 -17.688 1 96.38 86 GLN A CA 1
ATOM 644 C C . GLN A 1 86 ? 17.859 -30.984 -16.188 1 96.38 86 GLN A C 1
ATOM 646 O O . GLN A 1 86 ? 18.203 -31.953 -15.492 1 96.38 86 GLN A O 1
ATOM 651 N N . LEU A 1 87 ? 17.688 -29.781 -15.734 1 96.12 87 LEU A N 1
ATOM 652 C CA . LEU A 1 87 ? 17.859 -29.516 -14.312 1 96.12 87 LEU A CA 1
ATOM 653 C C . LEU A 1 87 ? 16.875 -30.312 -13.477 1 96.12 87 LEU A C 1
ATOM 655 O O . LEU A 1 87 ? 17.203 -30.766 -12.375 1 96.12 87 LEU A O 1
ATOM 659 N N . ASN A 1 88 ? 15.672 -30.391 -13.969 1 95.56 88 ASN A N 1
ATOM 660 C CA . ASN A 1 88 ? 14.672 -31.203 -13.297 1 95.56 88 ASN A CA 1
ATOM 661 C C . ASN A 1 88 ? 15.086 -32.656 -13.227 1 95.56 88 ASN A C 1
ATOM 663 O O . ASN A 1 88 ? 14.953 -33.312 -12.18 1 95.56 88 ASN A O 1
ATOM 667 N N . ALA A 1 89 ? 15.578 -33.188 -14.273 1 95.06 89 ALA A N 1
ATOM 668 C CA . ALA A 1 89 ? 16.016 -34.594 -14.359 1 95.06 89 ALA A CA 1
ATOM 669 C C . ALA A 1 89 ? 17.172 -34.844 -13.391 1 95.06 89 ALA A C 1
ATOM 671 O O . ALA A 1 89 ? 17.281 -35.938 -12.836 1 95.06 89 ALA A O 1
ATOM 672 N N . GLU A 1 90 ? 17.922 -33.875 -13.117 1 94.38 90 GLU A N 1
ATOM 673 C CA . GLU A 1 90 ? 19.062 -33.969 -12.219 1 94.38 90 GLU A CA 1
ATOM 674 C C . GLU A 1 90 ? 18.641 -33.75 -10.766 1 94.38 90 GLU A C 1
ATOM 676 O O . GLU A 1 90 ? 19.469 -33.875 -9.852 1 94.38 90 GLU A O 1
ATOM 681 N N . GLY A 1 91 ? 17.391 -33.375 -10.594 1 91.06 91 GLY A N 1
ATOM 682 C CA . GLY A 1 91 ? 16.859 -33.188 -9.242 1 91.06 91 GLY A CA 1
ATOM 683 C C . GLY A 1 91 ? 17.016 -31.766 -8.742 1 91.06 91 GLY A C 1
ATOM 684 O O . GLY A 1 91 ? 16.75 -31.5 -7.566 1 91.06 91 GLY A O 1
ATOM 685 N N . GLY A 1 92 ? 17.438 -30.938 -9.641 1 90.75 92 GLY A N 1
ATOM 686 C CA . GLY A 1 92 ? 17.703 -29.578 -9.227 1 90.75 92 GLY A CA 1
ATOM 687 C C . GLY A 1 92 ? 16.438 -28.734 -9.086 1 90.75 92 GLY A C 1
ATOM 688 O O . GLY A 1 92 ? 16.391 -27.828 -8.258 1 90.75 92 GLY A O 1
ATOM 689 N N . ILE A 1 93 ? 15.461 -28.906 -9.93 1 90.06 93 ILE A N 1
ATOM 690 C CA . ILE A 1 93 ? 14.188 -28.203 -9.875 1 90.06 93 ILE A CA 1
ATOM 691 C C . ILE A 1 93 ? 13.062 -29.188 -9.57 1 90.06 93 ILE A C 1
ATOM 693 O O . ILE A 1 93 ? 12.867 -30.156 -10.297 1 90.06 93 ILE A O 1
ATOM 697 N N . GLN A 1 94 ? 12.383 -28.953 -8.477 1 83.88 94 GLN A N 1
ATOM 698 C CA . GLN A 1 94 ? 11.328 -29.859 -8.031 1 83.88 94 GLN A CA 1
ATOM 699 C C . GLN A 1 94 ? 9.961 -29.172 -8.062 1 83.88 94 GLN A C 1
ATOM 701 O O . GLN A 1 94 ? 9.883 -27.938 -8.195 1 83.88 94 GLN A O 1
ATOM 706 N N . GLY A 1 95 ? 8.875 -30.031 -8.125 1 83.81 95 GLY A N 1
ATOM 707 C CA . GLY A 1 95 ? 7.527 -29.5 -8.039 1 83.81 95 GLY A CA 1
ATOM 708 C C . GLY A 1 95 ? 6.965 -29.062 -9.375 1 83.81 95 GLY A C 1
ATOM 709 O O . GLY A 1 95 ? 6.227 -28.078 -9.453 1 83.81 95 GLY A O 1
ATOM 710 N N . TRP A 1 96 ? 7.355 -29.75 -10.352 1 87.94 96 TRP A N 1
ATOM 711 C CA . TRP A 1 96 ? 6.891 -29.438 -11.703 1 87.94 96 TRP A CA 1
ATOM 712 C C . TRP A 1 96 ? 5.367 -29.422 -11.766 1 87.94 96 TRP A C 1
ATOM 714 O O . TRP A 1 96 ? 4.703 -30.266 -11.164 1 87.94 96 TRP A O 1
ATOM 724 N N . ARG A 1 97 ? 4.664 -28.422 -12.453 1 83.5 97 ARG A N 1
ATOM 725 C CA . ARG A 1 97 ? 3.217 -28.25 -12.492 1 83.5 97 ARG A CA 1
ATOM 726 C C . ARG A 1 97 ? 2.701 -28.328 -13.93 1 83.5 97 ARG A C 1
ATOM 728 O O . ARG A 1 97 ? 1.506 -28.531 -14.156 1 83.5 97 ARG A O 1
ATOM 735 N N . GLY A 1 98 ? 3.619 -28.125 -14.789 1 86.38 98 GLY A N 1
ATOM 736 C CA . GLY A 1 98 ? 3.18 -28.016 -16.172 1 86.38 98 GLY A CA 1
ATOM 737 C C . GLY A 1 98 ? 2.482 -26.719 -16.484 1 86.38 98 GLY A C 1
ATOM 738 O O . GLY A 1 98 ? 1.603 -26.656 -17.344 1 86.38 98 GLY A O 1
ATOM 739 N N . GLU A 1 99 ? 2.672 -25.688 -15.75 1 89 99 GLU A N 1
ATOM 740 C CA . GLU A 1 99 ? 2.127 -24.344 -15.93 1 89 99 GLU A CA 1
ATOM 741 C C . GLU A 1 99 ? 3.236 -23.328 -16.203 1 89 99 GLU A C 1
ATOM 743 O O . GLU A 1 99 ? 4.277 -23.344 -15.555 1 89 99 GLU A O 1
ATOM 748 N N . LEU A 1 100 ? 2.963 -22.484 -17.188 1 94.56 100 LEU A N 1
ATOM 749 C CA . LEU A 1 100 ? 3.98 -21.5 -17.562 1 94.56 100 LEU A CA 1
ATOM 750 C C . LEU A 1 100 ? 3.67 -20.141 -16.953 1 94.56 100 LEU A C 1
ATOM 752 O O . LEU A 1 100 ? 2.525 -19.688 -17 1 94.56 100 LEU A O 1
ATOM 756 N N . TYR A 1 101 ? 4.695 -19.562 -16.359 1 95.88 101 TYR A N 1
ATOM 757 C CA . TYR A 1 101 ? 4.648 -18.203 -15.828 1 95.88 101 TYR A CA 1
ATOM 758 C C . TYR A 1 101 ? 5.395 -17.234 -16.734 1 95.88 101 TYR A C 1
ATOM 760 O O . TYR A 1 101 ? 6.387 -17.609 -17.375 1 95.88 101 TYR A O 1
ATOM 768 N N . PRO A 1 102 ? 4.973 -16.062 -16.828 1 96.69 102 PRO A N 1
ATOM 769 C CA . PRO A 1 102 ? 5.699 -15.047 -17.609 1 96.69 102 PRO A CA 1
ATOM 770 C C . PRO A 1 102 ? 6.871 -14.445 -16.828 1 96.69 102 PRO A C 1
ATOM 772 O O . PRO A 1 102 ? 6.703 -14 -15.695 1 96.69 102 PRO A O 1
ATOM 775 N N . ALA A 1 103 ? 8.008 -14.484 -17.375 1 97.56 103 ALA A N 1
ATOM 776 C CA . ALA A 1 103 ? 9.141 -13.711 -16.859 1 97.56 103 ALA A CA 1
ATOM 777 C C . ALA A 1 103 ? 9.18 -12.32 -17.5 1 97.56 103 ALA A C 1
ATOM 779 O O . ALA A 1 103 ? 9.602 -12.18 -18.656 1 97.56 103 ALA A O 1
ATOM 780 N N . ALA A 1 104 ? 8.75 -11.383 -16.797 1 96.69 104 ALA A N 1
ATOM 781 C CA . ALA A 1 104 ? 8.656 -10.016 -17.297 1 96.69 104 ALA A CA 1
ATOM 782 C C . ALA A 1 104 ? 9.227 -9.023 -16.281 1 96.69 104 ALA A C 1
ATOM 784 O O . ALA A 1 104 ? 9.312 -9.32 -15.094 1 96.69 104 ALA A O 1
ATOM 785 N N . SER A 1 105 ? 9.625 -7.902 -16.812 1 96.25 105 SER A N 1
ATOM 786 C CA . SER A 1 105 ? 10.148 -6.863 -15.922 1 96.25 105 SER A CA 1
ATOM 787 C C . SER A 1 105 ? 9.047 -6.258 -15.062 1 96.25 105 SER A C 1
ATOM 789 O O . SER A 1 105 ? 9.297 -5.801 -13.945 1 96.25 105 SER A O 1
ATOM 791 N N . SER A 1 106 ? 7.801 -6.207 -15.602 1 95.81 106 SER A N 1
ATOM 792 C CA . SER A 1 106 ? 6.621 -5.746 -14.875 1 95.81 106 SER A CA 1
ATOM 793 C C . SER A 1 106 ? 5.352 -6.398 -15.414 1 95.81 106 SER A C 1
ATOM 795 O O . SER A 1 106 ? 5.371 -7.031 -16.469 1 95.81 106 SER A O 1
ATOM 797 N N . PHE A 1 107 ? 4.266 -6.25 -14.789 1 96.06 107 PHE A N 1
ATOM 798 C CA . PHE A 1 107 ? 3.041 -7.023 -14.953 1 96.06 107 PHE A CA 1
ATOM 799 C C . PHE A 1 107 ? 2.492 -6.879 -16.359 1 96.06 107 PHE A C 1
ATOM 801 O O . PHE A 1 107 ? 2.043 -7.855 -16.969 1 96.06 107 PHE A O 1
ATOM 808 N N . HIS A 1 108 ? 2.516 -5.648 -16.922 1 94.69 108 HIS A N 1
ATOM 809 C CA . HIS A 1 108 ? 1.858 -5.445 -18.219 1 94.69 108 HIS A CA 1
ATOM 810 C C . HIS A 1 108 ? 2.873 -5.406 -19.359 1 94.69 108 HIS A C 1
ATOM 812 O O . HIS A 1 108 ? 2.51 -5.168 -20.5 1 94.69 108 HIS A O 1
ATOM 818 N N . GLU A 1 109 ? 4.102 -5.676 -19.031 1 94.5 109 GLU A N 1
ATOM 819 C CA . GLU A 1 109 ? 5.125 -5.777 -20.078 1 94.5 109 GLU A CA 1
ATOM 820 C C . GLU A 1 109 ? 5.098 -7.148 -20.75 1 94.5 109 GLU A C 1
ATOM 822 O O . GLU A 1 109 ? 4.723 -8.141 -20.125 1 94.5 109 GLU A O 1
ATOM 827 N N . GLN A 1 110 ? 5.48 -7.137 -21.969 1 94.62 110 GLN A N 1
ATOM 828 C CA . GLN A 1 110 ? 5.617 -8.414 -22.656 1 94.62 110 GLN A CA 1
ATOM 829 C C . GLN A 1 110 ? 6.66 -9.297 -21.984 1 94.62 110 GLN A C 1
ATOM 831 O O . GLN A 1 110 ? 7.766 -8.844 -21.672 1 94.62 110 GLN A O 1
ATOM 836 N N . PRO A 1 111 ? 6.258 -10.516 -21.703 1 97 111 PRO A N 1
ATOM 837 C CA . PRO A 1 111 ? 7.238 -11.398 -21.078 1 97 111 PRO A CA 1
ATOM 838 C C . PRO A 1 111 ? 8.469 -11.641 -21.953 1 97 111 PRO A C 1
ATOM 840 O O . PRO A 1 111 ? 8.344 -11.758 -23.172 1 97 111 PRO A O 1
ATOM 843 N N . ALA A 1 112 ? 9.594 -11.68 -21.312 1 98 112 ALA A N 1
ATOM 844 C CA . ALA A 1 112 ? 10.836 -12.008 -22.016 1 98 112 ALA A CA 1
ATOM 845 C C . ALA A 1 112 ? 10.859 -13.469 -22.438 1 98 112 ALA A C 1
ATOM 847 O O . ALA A 1 112 ? 11.359 -13.805 -23.516 1 98 112 ALA A O 1
ATOM 848 N N . PHE A 1 113 ? 10.359 -14.281 -21.641 1 98.25 113 PHE A N 1
ATOM 849 C CA . PHE A 1 113 ? 10.156 -15.703 -21.875 1 98.25 113 PHE A CA 1
ATOM 850 C C . PHE A 1 113 ? 9.133 -16.281 -20.906 1 98.25 113 PHE A C 1
ATOM 852 O O . PHE A 1 113 ? 8.703 -15.594 -19.969 1 98.25 113 PHE A O 1
ATOM 859 N N . LEU A 1 114 ? 8.688 -17.469 -21.203 1 97.94 114 LEU A N 1
ATOM 860 C CA . LEU A 1 114 ? 7.844 -18.234 -20.281 1 97.94 114 LEU A CA 1
ATOM 861 C C . LEU A 1 114 ? 8.641 -19.344 -19.609 1 97.94 114 LEU A C 1
ATOM 863 O O . LEU A 1 114 ? 9.594 -19.875 -20.188 1 97.94 114 LEU A O 1
ATOM 867 N N . ILE A 1 115 ? 8.289 -19.594 -18.406 1 97.44 115 ILE A N 1
ATOM 868 C CA . ILE A 1 115 ? 9.055 -20.578 -17.656 1 97.44 115 ILE A CA 1
ATOM 869 C C . ILE A 1 115 ? 8.109 -21.438 -16.828 1 97.44 115 ILE A C 1
ATOM 871 O O . ILE A 1 115 ? 7.051 -20.969 -16.391 1 97.44 115 ILE A O 1
ATOM 875 N N . GLU A 1 116 ? 8.531 -22.672 -16.625 1 95.69 116 GLU A N 1
ATOM 876 C CA . GLU A 1 116 ? 7.793 -23.547 -15.703 1 95.69 116 GLU A CA 1
ATOM 877 C C . GLU A 1 116 ? 7.641 -22.891 -14.336 1 95.69 116 GLU A C 1
ATOM 879 O O . GLU A 1 116 ? 8.617 -22.406 -13.758 1 95.69 116 GLU A O 1
ATOM 884 N N . ARG A 1 117 ? 6.465 -22.922 -13.781 1 92.88 117 ARG A N 1
ATOM 885 C CA . ARG A 1 117 ? 6.129 -22.25 -12.523 1 92.88 117 ARG A CA 1
ATOM 886 C C . ARG A 1 117 ? 7.066 -22.703 -11.406 1 92.88 117 ARG A C 1
ATOM 888 O O . ARG A 1 117 ? 7.453 -21.891 -10.555 1 92.88 117 ARG A O 1
ATOM 895 N N . ALA A 1 118 ? 7.41 -23.938 -11.359 1 92.38 118 ALA A N 1
ATOM 896 C CA . ALA A 1 118 ? 8.266 -24.469 -10.305 1 92.38 118 ALA A CA 1
ATOM 897 C C . ALA A 1 118 ? 9.641 -23.812 -10.32 1 92.38 118 ALA A C 1
ATOM 899 O O . ALA A 1 118 ? 10.344 -23.797 -9.305 1 92.38 118 ALA A O 1
ATOM 900 N N . ALA A 1 119 ? 10.047 -23.234 -11.398 1 96.38 119 ALA A N 1
ATOM 901 C CA . ALA A 1 119 ? 11.367 -22.641 -11.562 1 96.38 119 ALA A CA 1
ATOM 902 C C . ALA A 1 119 ? 11.359 -21.172 -11.156 1 96.38 119 ALA A C 1
ATOM 904 O O . ALA A 1 119 ? 12.422 -20.562 -11.008 1 96.38 119 ALA A O 1
ATOM 905 N N . ALA A 1 120 ? 10.188 -20.609 -10.914 1 96.06 120 ALA A N 1
ATOM 906 C CA . ALA A 1 120 ? 10.039 -19.172 -10.688 1 96.06 120 ALA A CA 1
ATOM 907 C C . ALA A 1 120 ? 10.914 -18.703 -9.531 1 96.06 120 ALA A C 1
ATOM 909 O O . ALA A 1 120 ? 11.68 -17.75 -9.68 1 96.06 120 ALA A O 1
ATOM 910 N N . PRO A 1 121 ? 10.93 -19.391 -8.453 1 95.62 121 PRO A N 1
ATOM 911 C CA . PRO A 1 121 ? 11.773 -18.922 -7.352 1 95.62 121 PRO A CA 1
ATOM 912 C C . PRO A 1 121 ? 13.266 -19.078 -7.637 1 95.62 121 PRO A C 1
ATOM 914 O O . PRO A 1 121 ? 14.078 -18.281 -7.176 1 95.62 121 PRO A O 1
ATOM 917 N N . TYR A 1 122 ? 13.68 -20.141 -8.391 1 97.06 122 TYR A N 1
ATOM 918 C CA . TYR A 1 122 ? 15.078 -20.328 -8.75 1 97.06 122 TYR A CA 1
ATOM 919 C C . TYR A 1 122 ? 15.578 -19.172 -9.602 1 97.06 122 TYR A C 1
ATOM 921 O O . TYR A 1 122 ? 16.719 -18.719 -9.438 1 97.06 122 TYR A O 1
ATOM 929 N N . PHE A 1 123 ? 14.695 -18.688 -10.445 1 98.12 123 PHE A N 1
ATOM 930 C CA . PHE A 1 123 ? 15.062 -17.625 -11.367 1 98.12 123 PHE A CA 1
ATOM 931 C C . PHE A 1 123 ? 14.766 -16.266 -10.766 1 98.12 123 PHE A C 1
ATOM 933 O O . PHE A 1 123 ? 15.125 -15.234 -11.336 1 98.12 123 PHE A O 1
ATOM 940 N N . GLY A 1 124 ? 14.078 -16.266 -9.609 1 97.81 124 GLY A N 1
ATOM 941 C CA . GLY A 1 124 ? 13.766 -15.016 -8.922 1 97.81 124 GLY A CA 1
ATOM 942 C C . GLY A 1 124 ? 12.922 -14.07 -9.758 1 97.81 124 GLY A C 1
ATOM 943 O O . GLY A 1 124 ? 13.117 -12.852 -9.711 1 97.81 124 GLY A O 1
ATOM 944 N N . ILE A 1 125 ? 12.094 -14.578 -10.633 1 97.88 125 ILE A N 1
ATOM 945 C CA . ILE A 1 125 ? 11.188 -13.727 -11.398 1 97.88 125 ILE A CA 1
ATOM 946 C C . ILE A 1 125 ? 10.031 -13.281 -10.516 1 97.88 125 ILE A C 1
ATOM 948 O O . ILE A 1 125 ? 9.781 -13.867 -9.461 1 97.88 125 ILE A O 1
ATOM 952 N N . LYS A 1 126 ? 9.344 -12.258 -10.961 1 97.38 126 LYS A N 1
ATOM 953 C CA . LYS A 1 126 ? 8.109 -11.875 -10.289 1 97.38 126 LYS A CA 1
ATOM 954 C C . LYS A 1 126 ? 6.961 -12.797 -10.68 1 97.38 126 LYS A C 1
ATOM 956 O O . LYS A 1 126 ? 6.734 -13.047 -11.867 1 97.38 126 LYS A O 1
ATOM 961 N N . ALA A 1 127 ? 6.34 -13.289 -9.688 1 97.19 127 ALA A N 1
ATOM 962 C CA . ALA A 1 127 ? 5.156 -14.109 -9.914 1 97.19 127 ALA A CA 1
ATOM 963 C C . ALA A 1 127 ? 3.891 -13.375 -9.477 1 97.19 127 ALA A C 1
ATOM 965 O O . ALA A 1 127 ? 3.883 -12.695 -8.445 1 97.19 127 ALA A O 1
ATOM 966 N N . TYR A 1 128 ? 2.857 -13.5 -10.242 1 97.44 128 TYR A N 1
ATOM 967 C CA . TYR A 1 128 ? 1.591 -12.828 -9.984 1 97.44 128 TYR A CA 1
ATOM 968 C C . TYR A 1 128 ? 0.491 -13.828 -9.664 1 97.44 128 TYR A C 1
ATOM 970 O O . TYR A 1 128 ? 0.484 -14.945 -10.203 1 97.44 128 TYR A O 1
ATOM 978 N N . GLY A 1 129 ? -0.37 -13.5 -8.812 1 97.38 129 GLY A N 1
ATOM 979 C CA . GLY A 1 129 ? -1.513 -14.328 -8.469 1 97.38 129 GLY A CA 1
ATOM 980 C C . GLY A 1 129 ? -2.727 -13.523 -8.047 1 97.38 129 GLY A C 1
ATOM 981 O O . GLY A 1 129 ? -2.607 -12.344 -7.703 1 97.38 129 GLY A O 1
ATOM 982 N N . VAL A 1 130 ? -3.904 -14.117 -8.141 1 98.5 130 VAL A N 1
ATOM 983 C CA . VAL A 1 130 ? -5.141 -13.531 -7.645 1 98.5 130 VAL A CA 1
ATOM 984 C C . VAL A 1 130 ? -5.547 -14.203 -6.336 1 98.5 130 VAL A C 1
ATOM 986 O O . VAL A 1 130 ? -5.43 -15.43 -6.199 1 98.5 130 VAL A O 1
ATOM 989 N N . HIS A 1 131 ? -5.914 -13.43 -5.375 1 98.88 131 HIS A N 1
ATOM 990 C CA . HIS A 1 131 ? -6.34 -13.898 -4.062 1 98.88 131 HIS A CA 1
ATOM 991 C C . HIS A 1 131 ? -7.684 -13.289 -3.67 1 98.88 131 HIS A C 1
ATOM 993 O O . HIS A 1 131 ? -7.871 -12.078 -3.77 1 98.88 131 HIS A O 1
ATOM 999 N N . VAL A 1 132 ? -8.609 -14.078 -3.223 1 98.88 132 VAL A N 1
ATOM 1000 C CA . VAL A 1 132 ? -9.977 -13.633 -2.977 1 98.88 132 VAL A CA 1
ATOM 1001 C C . VAL A 1 132 ? -10.359 -13.906 -1.523 1 98.88 132 VAL A C 1
ATOM 1003 O O . VAL A 1 132 ? -10.328 -15.047 -1.073 1 98.88 132 VAL A O 1
ATOM 1006 N N . ASN A 1 133 ? -10.672 -12.891 -0.805 1 98.94 133 ASN A N 1
ATOM 1007 C CA . ASN A 1 133 ? -11.367 -13.07 0.463 1 98.94 133 ASN A CA 1
ATOM 1008 C C . ASN A 1 133 ? -12.875 -13.211 0.258 1 98.94 133 ASN A C 1
ATOM 1010 O O . ASN A 1 133 ? -13.523 -12.32 -0.291 1 98.94 133 ASN A O 1
ATOM 1014 N N . GLY A 1 134 ? -13.414 -14.336 0.576 1 98.81 134 GLY A N 1
ATOM 1015 C CA . GLY A 1 134 ? -14.852 -14.516 0.614 1 98.81 134 GLY A CA 1
ATOM 1016 C C . GLY A 1 134 ? -15.453 -14.266 1.986 1 98.81 134 GLY A C 1
ATOM 1017 O O . GLY A 1 134 ? -14.961 -14.805 2.986 1 98.81 134 GLY A O 1
ATOM 1018 N N . TYR A 1 135 ? -16.484 -13.414 2.076 1 98.81 135 TYR A N 1
ATOM 1019 C CA . TYR A 1 135 ? -17.031 -13.102 3.393 1 98.81 135 TYR A CA 1
ATOM 1020 C C . TYR A 1 135 ? -18.547 -12.945 3.332 1 98.81 135 TYR A C 1
ATOM 1022 O O . TYR A 1 135 ? -19.125 -12.828 2.248 1 98.81 135 TYR A O 1
ATOM 1030 N N . VAL A 1 136 ? -19.172 -13.07 4.43 1 98.5 136 VAL A N 1
ATOM 1031 C CA . VAL A 1 136 ? -20.609 -12.891 4.605 1 98.5 136 VAL A CA 1
ATOM 1032 C C . VAL A 1 136 ? -20.875 -11.789 5.625 1 98.5 136 VAL A C 1
ATOM 1034 O O . VAL A 1 136 ? -20.188 -11.695 6.645 1 98.5 136 VAL A O 1
ATOM 1037 N N . CYS A 1 137 ? -21.75 -10.906 5.289 1 97.38 137 CYS A N 1
ATOM 1038 C CA . CYS A 1 137 ? -22.219 -9.906 6.238 1 97.38 137 CYS A CA 1
ATOM 1039 C C . CYS A 1 137 ? -23.469 -10.398 6.965 1 97.38 137 CYS A C 1
ATOM 1041 O O . CYS A 1 137 ? -24.469 -10.734 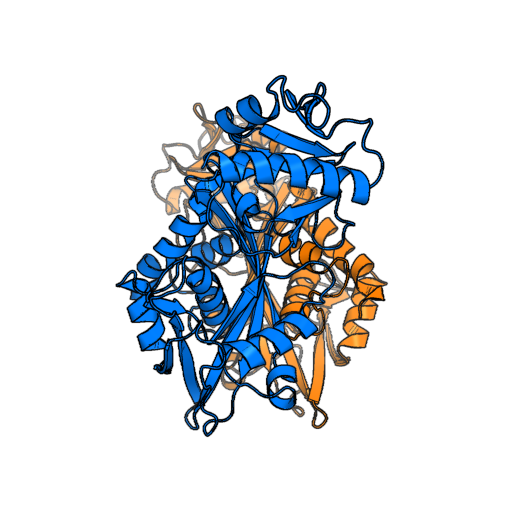6.328 1 97.38 137 CYS A O 1
ATOM 1043 N N . LEU A 1 138 ? -23.438 -10.383 8.25 1 96.38 138 LEU A N 1
ATOM 1044 C CA . LEU A 1 138 ? -24.562 -10.828 9.062 1 96.38 138 LEU A CA 1
ATOM 1045 C C . LEU A 1 138 ? -25.516 -9.68 9.352 1 96.38 138 LEU A C 1
ATOM 1047 O O . LEU A 1 138 ? -25.172 -8.508 9.156 1 96.38 138 LEU A O 1
ATOM 1051 N N . PRO A 1 139 ? -26.672 -10 9.82 1 94.56 139 PRO A N 1
ATOM 1052 C CA . PRO A 1 139 ? -27.688 -8.969 10.039 1 94.56 139 PRO A CA 1
ATOM 1053 C C . PRO A 1 139 ? -27.25 -7.918 11.055 1 94.56 139 PRO A C 1
ATOM 1055 O O . PRO A 1 139 ? -27.641 -6.75 10.961 1 94.56 139 PRO A O 1
ATOM 1058 N N . ASP A 1 140 ? -26.422 -8.312 11.977 1 93.12 140 ASP A N 1
ATOM 1059 C CA . ASP A 1 140 ? -26.016 -7.375 13.016 1 93.12 140 ASP A CA 1
ATOM 1060 C C . ASP A 1 140 ? -24.828 -6.531 12.562 1 93.12 140 ASP A C 1
ATOM 1062 O O . ASP A 1 140 ? -24.297 -5.738 13.336 1 93.12 140 ASP A O 1
ATOM 1066 N N . GLY A 1 141 ? -24.406 -6.742 11.328 1 90.75 141 GLY A N 1
ATOM 1067 C CA . GLY A 1 141 ? -23.312 -5.949 10.773 1 90.75 141 GLY A CA 1
ATOM 1068 C C . GLY A 1 141 ? -21.969 -6.633 10.875 1 90.75 141 GLY A C 1
ATOM 1069 O O . GLY A 1 141 ? -21.016 -6.223 10.219 1 90.75 141 GLY A O 1
ATOM 1070 N N . SER A 1 142 ? -21.938 -7.629 11.734 1 95.06 142 SER A N 1
ATOM 1071 C CA . SER A 1 142 ? -20.688 -8.367 11.836 1 95.06 142 SER A CA 1
ATOM 1072 C C . SER A 1 142 ? -20.422 -9.18 10.57 1 95.06 142 SER A C 1
ATOM 1074 O O . SER A 1 142 ? -21.312 -9.375 9.75 1 95.06 142 SER A O 1
ATOM 1076 N N . LYS A 1 143 ? -19.141 -9.555 10.367 1 98.06 143 LYS A N 1
ATOM 1077 C CA . LYS A 1 143 ? -18.766 -10.305 9.172 1 98.06 143 LYS A CA 1
ATOM 1078 C C . LYS A 1 143 ? -18.094 -11.625 9.539 1 98.06 143 LYS A C 1
ATOM 1080 O O . LYS A 1 143 ? -17.5 -11.75 10.609 1 98.06 143 LYS A O 1
ATOM 1085 N N . GLU A 1 144 ? -18.25 -12.555 8.711 1 98.75 144 GLU A N 1
ATOM 1086 C CA . GLU A 1 144 ? -17.547 -13.828 8.766 1 98.75 144 GLU A CA 1
ATOM 1087 C C . GLU A 1 144 ? -16.75 -14.07 7.492 1 98.75 144 GLU A C 1
ATOM 1089 O O . GLU A 1 144 ? -17.141 -13.648 6.406 1 98.75 144 GLU A O 1
ATOM 1094 N N . LEU A 1 145 ? -15.617 -14.695 7.617 1 98.81 145 LEU A N 1
ATOM 1095 C CA . LEU A 1 145 ? -14.766 -15.047 6.484 1 98.81 145 LEU A CA 1
ATOM 1096 C C . LEU A 1 145 ? -14.859 -16.531 6.18 1 98.81 145 LEU A C 1
ATOM 1098 O O . LEU A 1 145 ? -14.891 -17.359 7.094 1 98.81 145 LEU A O 1
ATOM 1102 N N . TRP A 1 146 ? -14.953 -16.828 4.945 1 98.81 146 TRP A N 1
ATOM 1103 C CA . TRP A 1 146 ? -14.75 -18.203 4.516 1 98.81 146 TRP A CA 1
ATOM 1104 C C . TRP A 1 146 ? -13.266 -18.562 4.523 1 98.81 146 TRP A C 1
ATOM 1106 O O . TRP A 1 146 ? -12.445 -17.844 3.945 1 98.81 146 TRP A O 1
ATOM 1116 N N . VAL A 1 147 ? -12.945 -19.641 5.211 1 98.62 147 VAL A N 1
ATOM 1117 C CA . VAL A 1 147 ? -11.586 -20.172 5.316 1 98.62 147 VAL A CA 1
ATOM 1118 C C . VAL A 1 147 ? -11.516 -21.562 4.676 1 98.62 147 VAL A C 1
ATOM 1120 O O . VAL A 1 147 ? -12.422 -22.375 4.863 1 98.62 147 VAL A O 1
ATOM 1123 N N . ALA A 1 148 ? -10.578 -21.75 3.896 1 98.44 148 ALA A N 1
ATOM 1124 C CA . ALA A 1 148 ? -10.352 -23.047 3.27 1 98.44 148 ALA A CA 1
ATOM 1125 C C . ALA A 1 148 ? -9.258 -23.812 3.998 1 98.44 148 ALA A C 1
ATOM 1127 O O . ALA A 1 148 ? -8.359 -23.219 4.605 1 98.44 148 ALA A O 1
ATOM 1128 N N . ARG A 1 149 ? -9.328 -25.078 3.992 1 98.19 149 ARG A N 1
ATOM 1129 C CA . ARG A 1 149 ? -8.219 -25.953 4.34 1 98.19 149 ARG A CA 1
ATOM 1130 C C . ARG A 1 149 ? -7.66 -26.641 3.098 1 98.19 149 ARG A C 1
ATOM 1132 O O . ARG A 1 149 ? -8.383 -27.344 2.387 1 98.19 149 ARG A O 1
ATOM 1139 N N . ARG A 1 150 ? -6.457 -26.422 2.832 1 97.25 150 ARG A N 1
ATOM 1140 C CA . ARG A 1 150 ? -5.789 -27.016 1.68 1 97.25 150 ARG A CA 1
ATOM 1141 C C . ARG A 1 150 ? -5.715 -28.531 1.818 1 97.25 150 ARG A C 1
ATOM 1143 O O . ARG A 1 150 ? -5.488 -29.047 2.914 1 97.25 150 ARG A O 1
ATOM 1150 N N . SER A 1 151 ? -5.84 -29.172 0.704 1 95.94 151 SER A N 1
ATOM 1151 C CA . SER A 1 151 ? -5.715 -30.625 0.699 1 95.94 151 SER A CA 1
ATOM 1152 C C . SER A 1 151 ? -4.352 -31.078 1.215 1 95.94 151 SER A C 1
ATOM 1154 O O . SER A 1 151 ? -3.338 -30.422 0.934 1 95.94 151 SER A O 1
ATOM 1156 N N . ARG A 1 152 ? -4.324 -32.25 1.901 1 94.31 152 ARG A N 1
ATOM 1157 C CA . ARG A 1 152 ? -3.08 -32.781 2.43 1 94.31 152 ARG A CA 1
ATOM 1158 C C . ARG A 1 152 ? -2.199 -33.312 1.309 1 94.31 152 ARG A C 1
ATOM 1160 O O . ARG A 1 152 ? -1.002 -33.531 1.504 1 94.31 152 ARG A O 1
ATOM 1167 N N . SER A 1 153 ? -2.766 -33.438 0.162 1 89.94 153 SER A N 1
ATOM 1168 C CA . SER A 1 153 ? -2.031 -34 -0.973 1 89.94 153 SER A CA 1
ATOM 1169 C C . SER A 1 153 ? -1.326 -32.875 -1.762 1 89.94 153 SER A C 1
ATOM 1171 O O . SER A 1 153 ? -0.534 -33.188 -2.662 1 89.94 153 SER A O 1
ATOM 1173 N N . LYS A 1 154 ? -1.643 -31.641 -1.412 1 88.25 154 LYS A N 1
ATOM 1174 C CA . LYS A 1 154 ? -0.967 -30.547 -2.105 1 88.25 154 LYS A CA 1
ATOM 1175 C C . LYS A 1 154 ? 0.542 -30.609 -1.884 1 88.25 154 LYS A C 1
ATOM 1177 O O . LYS A 1 154 ? 1.002 -30.906 -0.777 1 88.25 154 LYS A O 1
ATOM 1182 N N . PRO A 1 155 ? 1.278 -30.344 -2.855 1 80.25 155 PRO A N 1
ATOM 1183 C CA . PRO A 1 155 ? 2.734 -30.359 -2.699 1 80.25 155 PRO A CA 1
ATOM 1184 C C . PRO A 1 155 ? 3.242 -29.25 -1.787 1 80.25 155 PRO A C 1
ATOM 1186 O O . PRO A 1 155 ? 4.254 -29.422 -1.102 1 80.25 155 PRO A O 1
ATOM 1189 N N . THR A 1 156 ? 2.494 -28.109 -1.831 1 82.88 156 THR A N 1
ATOM 1190 C CA . THR A 1 156 ? 2.926 -26.953 -1.044 1 82.88 156 THR A CA 1
ATOM 1191 C C . THR A 1 156 ? 1.888 -26.609 0.02 1 82.88 156 THR A C 1
ATOM 1193 O O . THR A 1 156 ? 0.698 -26.5 -0.281 1 82.88 156 THR A O 1
ATOM 1196 N N . TRP A 1 157 ? 2.344 -26.562 1.318 1 92 157 TRP A N 1
ATOM 1197 C CA . TRP A 1 157 ? 1.547 -26.188 2.482 1 92 157 TRP A CA 1
ATOM 1198 C C . TRP A 1 157 ? 0.355 -27.109 2.65 1 92 157 TRP A C 1
ATOM 1200 O O . TRP A 1 157 ? -0.787 -26.656 2.764 1 92 157 TRP A O 1
ATOM 1210 N N . PRO A 1 158 ? 0.624 -28.406 2.654 1 94.25 158 PRO A N 1
ATOM 1211 C CA . PRO A 1 158 ? -0.472 -29.359 2.814 1 94.25 158 PRO A CA 1
ATOM 1212 C C . PRO A 1 158 ? -1.209 -29.203 4.141 1 94.25 158 PRO A C 1
ATOM 1214 O O . PRO A 1 158 ? -0.578 -29.141 5.199 1 94.25 158 PRO A O 1
ATOM 1217 N N . GLY A 1 159 ? -2.51 -29.047 4.09 1 96.5 159 GLY A N 1
ATOM 1218 C CA . GLY A 1 159 ? -3.34 -29.031 5.281 1 96.5 159 GLY A CA 1
ATOM 1219 C C . GLY A 1 159 ? -3.451 -27.656 5.91 1 96.5 159 GLY A C 1
ATOM 1220 O O . GLY A 1 159 ? -4.215 -27.453 6.855 1 96.5 159 GLY A O 1
ATOM 1221 N N . LYS A 1 160 ? -2.762 -26.688 5.379 1 97.94 160 LYS A N 1
ATOM 1222 C CA . LYS A 1 160 ? -2.791 -25.344 5.941 1 97.94 160 LYS A CA 1
ATOM 1223 C C . LYS A 1 160 ? -4.094 -24.625 5.598 1 97.94 160 LYS A C 1
ATOM 1225 O O . LYS A 1 160 ? -4.781 -25.016 4.648 1 97.94 160 LYS A O 1
ATOM 1230 N N . LEU A 1 161 ? -4.34 -23.672 6.395 1 98.25 161 LEU A N 1
ATOM 1231 C CA . LEU A 1 161 ? -5.508 -22.844 6.156 1 98.25 161 LEU A CA 1
ATOM 1232 C C . LEU A 1 161 ? -5.199 -21.75 5.129 1 98.25 161 LEU A C 1
ATOM 1234 O O . LEU A 1 161 ? -4.047 -21.344 4.977 1 98.25 161 LEU A O 1
ATOM 1238 N N . ASP A 1 162 ? -6.195 -21.344 4.422 1 98.19 162 ASP A N 1
ATOM 1239 C CA . ASP A 1 162 ? -6.152 -20.328 3.369 1 98.19 162 ASP A CA 1
ATOM 1240 C C . ASP A 1 162 ? -7.441 -19.516 3.336 1 98.19 162 ASP A C 1
ATOM 1242 O O . ASP A 1 162 ? -8.414 -19.844 4.023 1 98.19 162 ASP A O 1
ATOM 1246 N N . HIS A 1 163 ? -7.465 -18.359 2.617 1 97.94 163 HIS A N 1
ATOM 1247 C CA . HIS A 1 163 ? -8.742 -17.734 2.281 1 97.94 163 HIS A CA 1
ATOM 1248 C C . HIS A 1 163 ? -9.461 -18.531 1.189 1 97.94 163 HIS A C 1
ATOM 1250 O O . HIS A 1 163 ? -9.016 -19.609 0.805 1 97.94 163 HIS A O 1
ATOM 1256 N N . ILE A 1 164 ? -10.531 -18.094 0.667 1 98.12 164 ILE A N 1
ATOM 1257 C CA . ILE A 1 164 ? -11.492 -18.953 -0.017 1 98.12 164 ILE A CA 1
ATOM 1258 C C . ILE A 1 164 ? -10.906 -19.422 -1.342 1 98.12 164 ILE A C 1
ATOM 1260 O O . ILE A 1 164 ? -11.047 -20.594 -1.703 1 98.12 164 ILE A O 1
ATOM 1264 N N . VAL A 1 165 ? -10.297 -18.438 -2.033 1 97.81 165 VAL A N 1
ATOM 1265 C CA . VAL A 1 165 ? -9.789 -18.781 -3.357 1 97.81 165 VAL A CA 1
ATOM 1266 C C . VAL A 1 165 ? -8.469 -18.062 -3.613 1 97.81 165 VAL A C 1
ATOM 1268 O O . VAL A 1 165 ? -8.312 -16.891 -3.248 1 97.81 165 VAL A O 1
ATOM 1271 N N . ALA A 1 166 ? -7.574 -18.75 -4.246 1 97.25 166 ALA A N 1
ATOM 1272 C CA . ALA A 1 166 ? -6.324 -18.156 -4.715 1 97.25 166 ALA A CA 1
ATOM 1273 C C . ALA A 1 166 ? -5.75 -18.938 -5.895 1 97.25 166 ALA A C 1
ATOM 1275 O O . ALA A 1 166 ? -6.012 -20.141 -6.035 1 97.25 166 ALA A O 1
ATOM 1276 N N . GLY A 1 167 ? -4.93 -18.266 -6.707 1 95 167 GLY A N 1
ATOM 1277 C CA . GLY A 1 167 ? -4.262 -18.953 -7.805 1 95 167 GLY A CA 1
ATOM 1278 C C . GLY A 1 167 ? -3.227 -18.078 -8.5 1 95 167 GLY A C 1
ATOM 1279 O O . GLY A 1 167 ? -3.416 -16.875 -8.648 1 95 167 GLY A O 1
ATOM 1280 N N . GLY A 1 168 ? -2.191 -18.719 -8.852 1 94.88 168 GLY A N 1
ATOM 1281 C CA . GLY A 1 168 ? -1.247 -18.016 -9.711 1 94.88 168 GLY A CA 1
ATOM 1282 C C . GLY A 1 168 ? -1.861 -17.562 -11.023 1 94.88 168 GLY A C 1
ATOM 1283 O O . GLY A 1 168 ? -2.885 -18.094 -11.453 1 94.88 168 GLY A O 1
ATOM 1284 N N . LEU A 1 169 ? -1.318 -16.547 -11.531 1 94.88 169 LEU A N 1
ATOM 1285 C CA . LEU A 1 169 ? -1.83 -16.016 -12.789 1 94.88 169 LEU A CA 1
ATOM 1286 C C . LEU A 1 169 ? -1.034 -16.562 -13.969 1 94.88 169 LEU A C 1
ATOM 1288 O O . LEU A 1 169 ? 0.079 -16.094 -14.242 1 94.88 169 LEU A O 1
ATOM 1292 N N . PRO A 1 170 ? -1.564 -17.469 -14.664 1 90.75 170 PRO A N 1
ATOM 1293 C CA . PRO A 1 170 ? -0.875 -18 -15.844 1 90.75 170 PRO A CA 1
ATOM 1294 C C . PRO A 1 170 ? -0.78 -16.969 -16.969 1 90.75 170 PRO A C 1
ATOM 1296 O O . PRO A 1 170 ? -1.539 -16 -17 1 90.75 170 PRO A O 1
ATOM 1299 N N . HIS A 1 171 ? 0.119 -17.266 -17.844 1 90.12 171 HIS A N 1
ATOM 1300 C CA . HIS A 1 171 ? 0.251 -16.406 -19.016 1 90.12 171 HIS A CA 1
ATOM 1301 C C . HIS A 1 171 ? -1.013 -16.438 -19.875 1 90.12 171 HIS A C 1
ATOM 1303 O O . HIS A 1 171 ? -1.598 -17.5 -20.078 1 90.12 171 HIS A O 1
ATOM 1309 N N . GLY A 1 172 ? -1.452 -15.227 -20.297 1 89.44 172 GLY A N 1
ATOM 1310 C CA . GLY A 1 172 ? -2.527 -15.148 -21.281 1 89.44 172 GLY A CA 1
ATOM 1311 C C . GLY A 1 172 ? -3.898 -15.008 -20.641 1 89.44 172 GLY A C 1
ATOM 1312 O O . GLY A 1 172 ? -4.898 -14.836 -21.344 1 89.44 172 GLY A O 1
ATOM 1313 N N . LEU A 1 173 ? -4.02 -15.156 -19.406 1 92.88 173 LEU A N 1
ATOM 1314 C CA . LEU A 1 173 ? -5.301 -15.031 -18.719 1 92.88 173 LEU A CA 1
ATOM 1315 C C . LEU A 1 173 ? -5.395 -13.695 -17.984 1 92.88 173 LEU A C 1
ATOM 1317 O O . LEU A 1 173 ? -4.434 -13.266 -17.344 1 92.88 173 LEU A O 1
ATOM 1321 N N . SER A 1 174 ? -6.5 -13 -18.156 1 95.75 174 SER A N 1
ATOM 1322 C CA . SER A 1 174 ? -6.703 -11.781 -17.375 1 95.75 174 SER A CA 1
ATOM 1323 C C . SER A 1 174 ? -6.941 -12.102 -15.906 1 95.75 174 SER A C 1
ATOM 1325 O O . SER A 1 174 ? -7.246 -13.25 -15.555 1 95.75 174 SER A O 1
ATOM 1327 N N . CYS A 1 175 ? -6.832 -11.148 -15.07 1 97.5 175 CYS A N 1
ATOM 1328 C CA . CYS A 1 175 ? -7.066 -11.344 -13.648 1 97.5 175 CYS A CA 1
ATOM 1329 C C . CYS A 1 175 ? -8.516 -11.742 -13.383 1 97.5 175 CYS A C 1
ATOM 1331 O O . CYS A 1 175 ? -8.781 -12.688 -12.633 1 97.5 175 CYS A O 1
ATOM 1333 N N . ALA A 1 176 ? -9.438 -11.062 -14.039 1 96.56 176 ALA A N 1
ATOM 1334 C CA . ALA A 1 176 ? -10.859 -11.336 -13.844 1 96.56 176 ALA A CA 1
ATOM 1335 C C . ALA A 1 176 ? -11.211 -12.75 -14.289 1 96.56 176 ALA A C 1
ATOM 1337 O O . ALA A 1 176 ? -11.953 -13.453 -13.594 1 96.56 176 ALA A O 1
ATOM 1338 N N . GLU A 1 177 ? -10.656 -13.148 -15.383 1 96.88 177 GLU A N 1
ATOM 1339 C CA . GLU A 1 177 ? -10.883 -14.508 -15.875 1 96.88 177 GLU A CA 1
ATOM 1340 C C . GLU A 1 177 ? -10.305 -15.539 -14.914 1 96.88 177 GLU A C 1
ATOM 1342 O O . GLU A 1 177 ? -10.922 -16.578 -14.664 1 96.88 177 GLU A O 1
ATOM 1347 N N . ASN A 1 178 ? -9.141 -15.227 -14.445 1 97.12 178 ASN A N 1
ATOM 1348 C CA . ASN A 1 178 ? -8.492 -16.156 -13.516 1 97.12 178 ASN A CA 1
ATOM 1349 C C . ASN A 1 178 ? -9.273 -16.281 -12.211 1 97.12 178 ASN A C 1
ATOM 1351 O O . ASN A 1 178 ? -9.367 -17.359 -11.641 1 97.12 178 ASN A O 1
ATOM 1355 N N . VAL A 1 179 ? -9.82 -15.164 -11.719 1 98.19 179 VAL A N 1
ATOM 1356 C CA . VAL A 1 179 ? -10.656 -15.203 -10.523 1 98.19 179 VAL A CA 1
ATOM 1357 C C . VAL A 1 179 ? -11.852 -16.125 -10.75 1 98.19 179 VAL A C 1
ATOM 1359 O O . VAL A 1 179 ? -12.141 -16.984 -9.922 1 98.19 179 VAL A O 1
ATOM 1362 N N . SER A 1 180 ? -12.492 -15.938 -11.883 1 97.94 180 SER A N 1
ATOM 1363 C CA . SER A 1 180 ? -13.648 -16.766 -12.203 1 97.94 180 SER A CA 1
ATOM 1364 C C . SER A 1 180 ? -13.258 -18.25 -12.289 1 97.94 180 SER A C 1
ATOM 1366 O O . SER A 1 180 ? -13.945 -19.109 -11.734 1 97.94 180 SER A O 1
ATOM 1368 N N . LYS A 1 181 ? -12.18 -18.5 -12.938 1 97 181 LYS A N 1
ATOM 1369 C CA . LYS A 1 181 ? -11.68 -19.859 -13.094 1 97 181 LYS A CA 1
ATOM 1370 C C . LYS A 1 181 ? -11.383 -20.5 -11.742 1 97 181 LYS A C 1
ATOM 1372 O O . LYS A 1 181 ? -11.859 -21.594 -11.445 1 97 181 LYS A O 1
ATOM 1377 N N . GLU A 1 182 ? -10.602 -19.844 -10.883 1 97.75 182 GLU A N 1
ATOM 1378 C CA . GLU A 1 182 ? -10.203 -20.375 -9.586 1 97.75 182 GLU A CA 1
ATOM 1379 C C . GLU A 1 182 ? -11.406 -20.547 -8.664 1 97.75 182 GLU A C 1
ATOM 1381 O O . GLU A 1 182 ? -11.461 -21.484 -7.871 1 97.75 182 GLU A O 1
ATOM 1386 N N . CYS A 1 183 ? -12.359 -19.641 -8.742 1 98.44 183 CYS A N 1
ATOM 1387 C CA . CYS A 1 183 ? -13.586 -19.734 -7.949 1 98.44 183 CYS A CA 1
ATOM 1388 C C . CYS A 1 183 ? -14.352 -21.016 -8.281 1 98.44 183 CYS A C 1
ATOM 1390 O O . CYS A 1 183 ? -14.812 -21.703 -7.379 1 98.44 183 CYS A O 1
ATOM 1392 N N . ALA A 1 184 ? -14.445 -21.266 -9.531 1 98.06 184 ALA A N 1
ATOM 1393 C CA . ALA A 1 184 ? -15.141 -22.484 -9.969 1 98.06 184 ALA A CA 1
ATOM 1394 C C . ALA A 1 184 ? -14.367 -23.734 -9.562 1 98.06 184 ALA A C 1
ATOM 1396 O O . ALA A 1 184 ? -14.945 -24.672 -9.008 1 98.06 184 ALA A O 1
ATOM 1397 N N . GLU A 1 185 ? -13.07 -23.781 -9.758 1 96.81 185 GLU A N 1
ATOM 1398 C CA . GLU A 1 185 ? -12.234 -24.953 -9.562 1 96.81 185 GLU A CA 1
ATOM 1399 C C . GLU A 1 185 ? -12.047 -25.266 -8.086 1 96.81 185 GLU A C 1
ATOM 1401 O O . GLU A 1 185 ? -12.148 -26.422 -7.664 1 96.81 185 GLU A O 1
ATOM 1406 N N . GLU A 1 186 ? -11.797 -24.219 -7.277 1 97.12 186 GLU A N 1
ATOM 1407 C CA . GLU A 1 186 ? -11.406 -24.469 -5.895 1 97.12 186 GLU A CA 1
ATOM 1408 C C . GLU A 1 186 ? -12.617 -24.484 -4.973 1 97.12 186 GLU A C 1
ATOM 1410 O O . GLU A 1 186 ? -12.633 -25.203 -3.971 1 97.12 186 GLU A O 1
ATOM 1415 N N . ALA A 1 187 ? -13.695 -23.734 -5.324 1 98.44 187 ALA A N 1
ATOM 1416 C CA . ALA A 1 187 ? -14.711 -23.5 -4.301 1 98.44 187 ALA A CA 1
ATOM 1417 C C . ALA A 1 187 ? -16.109 -23.734 -4.863 1 98.44 187 ALA A C 1
ATOM 1419 O O . ALA A 1 187 ? -17.109 -23.562 -4.156 1 98.44 187 ALA A O 1
ATOM 1420 N N . GLY A 1 188 ? -16.25 -24.094 -6.137 1 98.31 188 GLY A N 1
ATOM 1421 C CA . GLY A 1 188 ? -17.547 -24.312 -6.742 1 98.31 188 GLY A CA 1
ATOM 1422 C C . GLY A 1 188 ? -18.406 -23.062 -6.793 1 98.31 188 GLY A C 1
ATOM 1423 O O . GLY A 1 188 ? -19.641 -23.141 -6.73 1 98.31 188 GLY A O 1
ATOM 1424 N N . ILE A 1 189 ? -17.812 -21.906 -6.816 1 98.5 189 ILE A N 1
ATOM 1425 C CA . ILE A 1 189 ? -18.531 -20.641 -6.941 1 98.5 189 ILE A CA 1
ATOM 1426 C C . ILE A 1 189 ? -18.922 -20.406 -8.398 1 98.5 189 ILE A C 1
ATOM 1428 O O . ILE A 1 189 ? -18.062 -20.312 -9.273 1 98.5 189 ILE A O 1
ATOM 1432 N N . PRO A 1 190 ? -20.188 -20.312 -8.664 1 97.75 190 PRO A N 1
ATOM 1433 C CA . PRO A 1 190 ? -20.609 -20.125 -10.055 1 97.75 190 PRO A CA 1
ATOM 1434 C C . PRO A 1 190 ? -20.156 -18.797 -10.633 1 97.75 190 PRO A C 1
ATOM 1436 O O . PRO A 1 190 ? -19.922 -17.844 -9.891 1 97.75 190 PRO A O 1
ATOM 1439 N N . ALA A 1 191 ? -20.109 -18.719 -11.898 1 97.19 191 ALA A N 1
ATOM 1440 C CA . ALA A 1 191 ? -19.594 -17.562 -12.633 1 97.19 191 ALA A CA 1
ATOM 1441 C C . ALA A 1 191 ? -20.344 -16.297 -12.25 1 97.19 191 ALA A C 1
ATOM 1443 O O . ALA A 1 191 ? -19.734 -15.227 -12.141 1 97.19 191 ALA A O 1
ATOM 1444 N N . GLU A 1 192 ? -21.625 -16.391 -12.062 1 96.75 192 GLU A N 1
ATOM 1445 C CA . GLU A 1 192 ? -22.453 -15.227 -11.734 1 96.75 192 GLU A CA 1
ATOM 1446 C C . GLU A 1 192 ? -22.031 -14.625 -10.391 1 96.75 192 GLU A C 1
ATOM 1448 O O . GLU A 1 192 ? -21.953 -13.406 -10.25 1 96.75 192 GLU A O 1
ATOM 1453 N N . LEU A 1 193 ? -21.797 -15.508 -9.438 1 97.38 193 LEU A N 1
ATOM 1454 C CA . LEU A 1 193 ? -21.359 -15.047 -8.125 1 97.38 193 LEU A CA 1
ATOM 1455 C C . LEU A 1 193 ? -19.906 -14.586 -8.172 1 97.38 193 LEU A C 1
ATOM 1457 O O . LEU A 1 193 ? -19.562 -13.562 -7.582 1 97.38 193 LEU A O 1
ATOM 1461 N N . ALA A 1 194 ? -19.062 -15.352 -8.867 1 98.19 194 ALA A N 1
ATOM 1462 C CA . ALA A 1 194 ? -17.641 -15.031 -8.984 1 98.19 194 ALA A CA 1
ATOM 1463 C C . ALA A 1 194 ? -17.438 -13.656 -9.625 1 98.19 194 ALA A C 1
ATOM 1465 O O . ALA A 1 194 ? -16.484 -12.938 -9.281 1 98.19 194 ALA A O 1
ATOM 1466 N N . SER A 1 195 ? -18.328 -13.289 -10.508 1 96.88 195 SER A N 1
ATOM 1467 C CA . SER A 1 195 ? -18.219 -12.023 -11.219 1 96.88 195 SER A CA 1
ATOM 1468 C C . SER A 1 195 ? -18.438 -10.836 -10.281 1 96.88 195 SER A C 1
ATOM 1470 O O . SER A 1 195 ? -18.141 -9.695 -10.641 1 96.88 195 SER A O 1
ATOM 1472 N N . GLN A 1 196 ? -18.891 -11.102 -9.102 1 97.25 196 GLN A N 1
ATOM 1473 C CA . GLN A 1 196 ? -19.109 -10.055 -8.117 1 97.25 196 GLN A CA 1
ATOM 1474 C C . GLN A 1 196 ? -17.859 -9.789 -7.293 1 97.25 196 GLN A C 1
ATOM 1476 O O . GLN A 1 196 ? -17.828 -8.859 -6.484 1 97.25 196 GLN A O 1
ATOM 1481 N N . ALA A 1 197 ? -16.828 -10.602 -7.504 1 98.44 197 ALA A N 1
ATOM 1482 C CA . ALA A 1 197 ? -15.555 -10.32 -6.855 1 98.44 197 ALA A CA 1
ATOM 1483 C C . ALA A 1 197 ? -14.984 -8.992 -7.34 1 98.44 197 ALA A C 1
ATOM 1485 O O . ALA A 1 197 ? -14.883 -8.75 -8.547 1 98.44 197 ALA A O 1
ATOM 1486 N N . VAL A 1 198 ? -14.602 -8.156 -6.445 1 97.88 198 VAL A N 1
ATOM 1487 C CA . VAL A 1 198 ? -14.117 -6.828 -6.824 1 97.88 198 VAL A CA 1
ATOM 1488 C C . VAL A 1 198 ? -12.641 -6.695 -6.477 1 97.88 198 VAL A C 1
ATOM 1490 O O . VAL A 1 198 ? -12.219 -7.047 -5.371 1 97.88 198 VAL A O 1
ATOM 1493 N N . PRO A 1 199 ? -11.805 -6.254 -7.465 1 98.62 199 PRO A N 1
ATOM 1494 C CA . PRO A 1 199 ? -10.406 -5.965 -7.133 1 98.62 199 PRO A CA 1
ATOM 1495 C C . PRO A 1 199 ? -10.258 -4.793 -6.168 1 98.62 199 PRO A C 1
ATOM 1497 O O . PRO A 1 199 ? -10.984 -3.799 -6.285 1 98.62 199 PRO A O 1
ATOM 1500 N N . VAL A 1 200 ? -9.344 -4.891 -5.238 1 98.75 200 VAL A N 1
ATOM 1501 C CA . VAL A 1 200 ? -9.305 -3.893 -4.176 1 98.75 200 VAL A CA 1
ATOM 1502 C C . VAL A 1 200 ? -7.867 -3.445 -3.938 1 98.75 200 VAL A C 1
ATOM 1504 O O . VAL A 1 200 ? -7.598 -2.658 -3.027 1 98.75 200 VAL A O 1
ATOM 1507 N N . GLY A 1 201 ? -6.934 -3.943 -4.676 1 98.5 201 GLY A N 1
ATOM 1508 C CA . GLY A 1 201 ? -5.535 -3.596 -4.5 1 98.5 201 GLY A CA 1
ATOM 1509 C C . GLY A 1 201 ? -4.598 -4.773 -4.691 1 98.5 201 GLY A C 1
ATOM 1510 O O . GLY A 1 201 ? -4.934 -5.73 -5.395 1 98.5 201 GLY A O 1
ATOM 1511 N N . ALA A 1 202 ? -3.412 -4.668 -4.117 1 98.75 202 ALA A N 1
ATOM 1512 C CA . ALA A 1 202 ? -2.396 -5.715 -4.195 1 98.75 202 ALA A CA 1
ATOM 1513 C C . ALA A 1 202 ? -1.471 -5.676 -2.984 1 98.75 202 ALA A C 1
ATOM 1515 O O . ALA A 1 202 ? -1.343 -4.641 -2.326 1 98.75 202 ALA A O 1
ATOM 1516 N N . VAL A 1 203 ? -0.958 -6.785 -2.676 1 98.69 203 VAL A N 1
ATOM 1517 C CA . VAL A 1 203 ? 0.158 -6.883 -1.741 1 98.69 203 VAL A CA 1
ATOM 1518 C C . VAL A 1 203 ? 1.366 -7.5 -2.443 1 98.69 203 VAL A C 1
ATOM 1520 O O . VAL A 1 203 ? 1.22 -8.195 -3.451 1 98.69 203 VAL A O 1
ATOM 1523 N N . SER A 1 204 ? 2.545 -7.223 -1.976 1 98.44 204 SER A N 1
ATOM 1524 C CA . SER A 1 204 ? 3.768 -7.742 -2.576 1 98.44 204 SER A CA 1
ATOM 1525 C C . SER A 1 204 ? 4.828 -8.023 -1.518 1 98.44 204 SER A C 1
ATOM 1527 O O . SER A 1 204 ? 4.918 -7.309 -0.516 1 98.44 204 SER A O 1
ATOM 1529 N N . TYR A 1 205 ? 5.559 -9.062 -1.725 1 98.06 205 TYR A N 1
ATOM 1530 C CA . TYR A 1 205 ? 6.617 -9.438 -0.792 1 98.06 205 TYR A CA 1
ATOM 1531 C C . TYR A 1 205 ? 7.754 -10.156 -1.515 1 98.06 205 TYR A C 1
ATOM 1533 O O . TYR A 1 205 ? 7.59 -10.602 -2.652 1 98.06 205 TYR A O 1
ATOM 1541 N N . THR A 1 206 ? 8.883 -10.18 -0.964 1 97.81 206 THR A N 1
ATOM 1542 C CA . THR A 1 206 ? 10.047 -10.961 -1.374 1 97.81 206 THR A CA 1
ATOM 1543 C C . THR A 1 206 ? 10.508 -11.875 -0.246 1 97.81 206 THR A C 1
ATOM 1545 O O . THR A 1 206 ? 10.898 -11.406 0.823 1 97.81 206 THR A O 1
ATOM 1548 N N . SER A 1 207 ? 10.438 -13.133 -0.508 1 97.12 207 SER A N 1
ATOM 1549 C CA . SER A 1 207 ? 10.82 -14.117 0.499 1 97.12 207 SER A CA 1
ATOM 1550 C C . SER A 1 207 ? 12.031 -14.93 0.048 1 97.12 207 SER A C 1
ATOM 1552 O O . SER A 1 207 ? 12.148 -15.266 -1.132 1 97.12 207 SER A O 1
ATOM 1554 N N . LEU A 1 208 ? 12.852 -15.188 0.985 1 96.5 208 LEU A N 1
ATOM 1555 C CA . LEU A 1 208 ? 13.969 -16.094 0.734 1 96.5 208 LEU A CA 1
ATOM 1556 C C . LEU A 1 208 ? 13.562 -17.547 0.964 1 96.5 208 LEU A C 1
ATOM 1558 O O . LEU A 1 208 ? 13.086 -17.891 2.045 1 96.5 208 LEU A O 1
ATOM 1562 N N . GLN A 1 209 ? 13.711 -18.328 -0.07 1 92.75 209 GLN A N 1
ATOM 1563 C CA . GLN A 1 209 ? 13.477 -19.766 -0.012 1 92.75 209 GLN A CA 1
ATOM 1564 C C . GLN A 1 209 ? 14.711 -20.547 -0.453 1 92.75 209 GLN A C 1
ATOM 1566 O O . GLN A 1 209 ? 15.664 -19.953 -0.977 1 92.75 209 GLN A O 1
ATOM 1571 N N . ALA A 1 210 ? 14.633 -21.859 -0.187 1 91.06 210 ALA A N 1
ATOM 1572 C CA . ALA A 1 210 ? 15.75 -22.703 -0.606 1 91.06 210 ALA A CA 1
ATOM 1573 C C . ALA A 1 210 ? 16 -22.578 -2.107 1 91.06 210 ALA A C 1
ATOM 1575 O O . ALA A 1 210 ? 17.141 -22.594 -2.559 1 91.06 210 ALA A O 1
ATOM 1576 N N . ALA A 1 211 ? 15 -22.391 -2.857 1 92.88 211 ALA A N 1
ATOM 1577 C CA . ALA A 1 211 ? 15.062 -22.328 -4.316 1 92.88 211 ALA A CA 1
ATOM 1578 C C . ALA A 1 211 ? 15.523 -20.953 -4.781 1 92.88 211 ALA A C 1
ATOM 1580 O O . ALA A 1 211 ? 15.938 -20.781 -5.934 1 92.88 211 ALA A O 1
ATOM 1581 N N . GLY A 1 212 ? 15.516 -19.984 -3.867 1 95.69 212 GLY A N 1
ATOM 1582 C CA . GLY A 1 212 ? 15.867 -18.625 -4.23 1 95.69 212 GLY A CA 1
ATOM 1583 C C . GLY A 1 212 ? 14.891 -17.594 -3.707 1 95.69 212 GLY A C 1
ATOM 1584 O O . GLY A 1 212 ? 14.336 -17.75 -2.619 1 95.69 212 GLY A O 1
ATOM 1585 N N . LEU A 1 213 ? 14.781 -16.531 -4.469 1 96.69 213 LEU A N 1
ATOM 1586 C CA . LEU A 1 213 ? 13.883 -15.461 -4.051 1 96.69 213 LEU A CA 1
ATOM 1587 C C . LEU A 1 213 ? 12.492 -15.664 -4.637 1 96.69 213 LEU A C 1
ATOM 1589 O O . LEU A 1 213 ? 12.336 -15.781 -5.852 1 96.69 213 LEU A O 1
ATOM 1593 N N . LYS A 1 214 ? 11.578 -15.812 -3.787 1 96.62 214 LYS A N 1
ATOM 1594 C CA . LYS A 1 214 ? 10.18 -15.758 -4.191 1 96.62 214 LYS A CA 1
ATOM 1595 C C . LYS A 1 214 ? 9.656 -14.32 -4.191 1 96.62 214 LYS A C 1
ATOM 1597 O O . LYS A 1 214 ? 9.469 -13.727 -3.131 1 96.62 214 LYS A O 1
ATOM 1602 N N . ARG A 1 215 ? 9.469 -13.742 -5.359 1 97.12 215 ARG A N 1
ATOM 1603 C CA . ARG A 1 215 ? 9.008 -12.367 -5.551 1 97.12 215 ARG A CA 1
ATOM 1604 C C . ARG A 1 215 ? 7.566 -12.344 -6.039 1 97.12 215 ARG A C 1
ATOM 1606 O O . ARG A 1 215 ? 7.312 -12.461 -7.238 1 97.12 215 ARG A O 1
ATOM 1613 N N . ASP A 1 216 ? 6.609 -12.117 -5.102 1 97.94 216 ASP A N 1
ATOM 1614 C CA . ASP A 1 216 ? 5.203 -12.297 -5.441 1 97.94 216 ASP A CA 1
ATOM 1615 C C . ASP A 1 216 ? 4.445 -10.977 -5.379 1 97.94 216 ASP A C 1
ATOM 1617 O O . ASP A 1 216 ? 4.688 -10.156 -4.488 1 97.94 216 ASP A O 1
ATOM 1621 N N . VAL A 1 217 ? 3.602 -10.734 -6.297 1 98.44 217 VAL A N 1
ATOM 1622 C CA . VAL A 1 217 ? 2.562 -9.711 -6.293 1 98.44 217 VAL A CA 1
ATOM 1623 C C . VAL A 1 217 ? 1.186 -10.375 -6.301 1 98.44 217 VAL A C 1
ATOM 1625 O O . VAL A 1 217 ? 0.828 -11.062 -7.254 1 98.44 217 VAL A O 1
ATOM 1628 N N . LEU A 1 218 ? 0.464 -10.211 -5.254 1 98.75 218 LEU A N 1
ATOM 1629 C CA . LEU A 1 218 ? -0.855 -10.82 -5.125 1 98.75 218 LEU A CA 1
ATOM 1630 C C . LEU A 1 218 ? -1.955 -9.789 -5.336 1 98.75 218 LEU A C 1
ATOM 1632 O O . LEU A 1 218 ? -2.08 -8.844 -4.555 1 98.75 218 LEU A O 1
ATOM 1636 N N . LEU A 1 219 ? -2.68 -9.938 -6.414 1 98.88 219 LEU A N 1
ATOM 1637 C CA . LEU A 1 219 ? -3.84 -9.086 -6.66 1 98.88 219 LEU A CA 1
ATOM 1638 C C . LEU A 1 219 ? -5.012 -9.5 -5.777 1 98.88 219 LEU A C 1
ATOM 1640 O O . LEU A 1 219 ? -5.469 -10.641 -5.836 1 98.88 219 LEU A O 1
ATOM 1644 N N . CYS A 1 220 ? -5.523 -8.586 -4.984 1 98.88 220 CYS A N 1
ATOM 1645 C CA . CYS A 1 220 ? -6.496 -8.883 -3.938 1 98.88 220 CYS A CA 1
ATOM 1646 C C . CYS A 1 220 ? -7.914 -8.617 -4.418 1 98.88 220 CYS A C 1
ATOM 1648 O O . CYS A 1 220 ? -8.188 -7.566 -5.008 1 98.88 220 CYS A O 1
ATOM 1650 N N . TYR A 1 221 ? -8.781 -9.508 -4.152 1 98.88 221 TYR A N 1
ATOM 1651 C CA . TYR A 1 221 ? -10.203 -9.391 -4.441 1 98.88 221 TYR A CA 1
ATOM 1652 C C . TYR A 1 221 ? -11.039 -9.664 -3.199 1 98.88 221 TYR A C 1
ATOM 1654 O O . TYR A 1 221 ? -10.648 -10.461 -2.346 1 98.88 221 TYR A O 1
ATOM 1662 N N . ASP A 1 222 ? -12.117 -9 -3.094 1 98.88 222 ASP A N 1
ATOM 1663 C CA . ASP A 1 222 ? -13.141 -9.297 -2.1 1 98.88 222 ASP A CA 1
ATOM 1664 C C . ASP A 1 222 ? -14.414 -9.828 -2.764 1 98.88 222 ASP A C 1
ATOM 1666 O O . ASP A 1 222 ? -14.836 -9.32 -3.803 1 98.88 222 ASP A O 1
ATOM 1670 N N . LEU A 1 223 ? -14.938 -10.82 -2.225 1 98.81 223 LEU A N 1
ATOM 1671 C CA . LEU A 1 223 ? -16.188 -11.383 -2.699 1 98.81 223 LEU A CA 1
ATOM 1672 C C . LEU A 1 223 ? -17.188 -11.555 -1.548 1 98.81 223 LEU A C 1
ATOM 1674 O O . LEU A 1 223 ? -16.984 -12.422 -0.687 1 98.81 223 LEU A O 1
ATOM 1678 N N . GLN A 1 224 ? -18.188 -10.727 -1.473 1 98.38 224 GLN A N 1
ATOM 1679 C CA . GLN A 1 224 ? -19.266 -10.93 -0.52 1 98.38 224 GLN A CA 1
ATOM 1680 C C . GLN A 1 224 ? -20.219 -12.023 -0.997 1 98.38 224 GLN A C 1
ATOM 1682 O O . GLN A 1 224 ? -20.781 -11.93 -2.086 1 98.38 224 GLN A O 1
ATOM 1687 N N . LEU A 1 225 ? -20.375 -13.031 -0.248 1 98.38 225 LEU A N 1
ATOM 1688 C CA . LEU A 1 225 ? -21.219 -14.164 -0.606 1 98.38 225 LEU A CA 1
ATOM 1689 C C . LEU A 1 225 ? -22.531 -14.133 0.176 1 98.38 225 LEU A C 1
ATOM 1691 O O . LEU A 1 225 ? -22.562 -13.641 1.306 1 98.38 225 LEU A O 1
ATOM 1695 N N . PRO A 1 226 ? -23.594 -14.648 -0.459 1 96.94 226 PRO A N 1
ATOM 1696 C CA . PRO A 1 226 ? -24.828 -14.789 0.303 1 96.94 226 PRO A CA 1
ATOM 1697 C C . PRO A 1 226 ? -24.688 -15.711 1.511 1 96.94 226 PRO A C 1
ATOM 1699 O O . PRO A 1 226 ? -23.922 -16.672 1.466 1 96.94 226 PRO A O 1
ATOM 1702 N N . ALA A 1 227 ? -25.484 -15.453 2.502 1 95.62 227 ALA A N 1
ATOM 1703 C CA . ALA A 1 227 ? -25.391 -16.203 3.75 1 95.62 227 ALA A CA 1
ATOM 1704 C C . ALA A 1 227 ? -25.703 -17.688 3.523 1 95.62 227 ALA A C 1
ATOM 1706 O O . ALA A 1 227 ? -25.203 -18.547 4.25 1 95.62 227 ALA A O 1
ATOM 1707 N N . ASN A 1 228 ? -26.469 -17.984 2.492 1 95.62 228 ASN A N 1
ATOM 1708 C CA . ASN A 1 228 ? -26.906 -19.359 2.271 1 95.62 228 ASN A CA 1
ATOM 1709 C C . ASN A 1 228 ? -26 -20.094 1.283 1 95.62 228 ASN A C 1
ATOM 1711 O O . ASN A 1 228 ? -26.188 -21.281 1.015 1 95.62 228 ASN A O 1
ATOM 1715 N N . PHE A 1 229 ? -25.031 -19.422 0.746 1 97.44 229 PHE A N 1
ATOM 1716 C CA . PHE A 1 229 ? -24.109 -20.078 -0.159 1 97.44 229 PHE A CA 1
ATOM 1717 C C . PHE A 1 229 ? -23.031 -20.828 0.622 1 97.44 229 PHE A C 1
ATOM 1719 O O . PHE A 1 229 ? -22.469 -20.297 1.577 1 97.44 229 PHE A O 1
ATOM 1726 N N . VAL A 1 230 ? -22.766 -22.031 0.182 1 97.94 230 VAL A N 1
ATOM 1727 C CA . VAL A 1 230 ? -21.719 -22.844 0.787 1 97.94 230 VAL A CA 1
ATOM 1728 C C . VAL A 1 230 ? -20.734 -23.297 -0.288 1 97.94 230 VAL A C 1
ATOM 1730 O O . VAL A 1 230 ? -21.078 -24.078 -1.169 1 97.94 230 VAL A O 1
ATOM 1733 N N . PRO A 1 231 ? -19.547 -22.797 -0.23 1 98.31 231 PRO A N 1
ATOM 1734 C CA . PRO A 1 231 ? -18.562 -23.266 -1.208 1 98.31 231 PRO A CA 1
ATOM 1735 C C . PRO A 1 231 ? -18.297 -24.766 -1.116 1 98.31 231 PRO A C 1
ATOM 1737 O O . PRO A 1 231 ? -18.391 -25.344 -0.034 1 98.31 231 PRO A O 1
ATOM 1740 N N . GLN A 1 232 ? -17.922 -25.344 -2.23 1 97.56 232 GLN A N 1
ATOM 1741 C CA . GLN A 1 232 ? -17.641 -26.781 -2.311 1 97.56 232 GLN A CA 1
ATOM 1742 C C . GLN A 1 232 ? -16.297 -27.031 -3.004 1 97.56 232 GLN A C 1
ATOM 1744 O O . GLN A 1 232 ? -16.047 -26.516 -4.086 1 97.56 232 GLN A O 1
ATOM 1749 N N . PRO A 1 233 ? -15.531 -27.844 -2.346 1 96.5 233 PRO A N 1
ATOM 1750 C CA . PRO A 1 233 ? -14.328 -28.25 -3.066 1 96.5 233 PRO A CA 1
ATOM 1751 C C . PRO A 1 233 ? -14.641 -29 -4.359 1 96.5 233 PRO A C 1
ATOM 1753 O O . PRO A 1 233 ? -15.5 -29.875 -4.371 1 96.5 233 PRO A O 1
ATOM 1756 N N . GLN A 1 234 ? -13.953 -28.656 -5.465 1 94.62 234 GLN A N 1
ATOM 1757 C CA . GLN A 1 234 ? -14.336 -29.25 -6.742 1 94.62 234 GLN A CA 1
ATOM 1758 C C . GLN A 1 234 ? -13.18 -30.031 -7.355 1 94.62 234 GLN A C 1
ATOM 1760 O O . GLN A 1 234 ? -13.406 -30.984 -8.102 1 94.62 234 GLN A O 1
ATOM 1765 N N . ASP A 1 235 ? -11.961 -29.672 -7.074 1 92.88 235 ASP A N 1
ATOM 1766 C CA . ASP A 1 235 ? -10.891 -30.234 -7.887 1 92.88 235 ASP A CA 1
ATOM 1767 C C . ASP A 1 235 ? -9.875 -30.969 -7.023 1 92.88 235 ASP A C 1
ATOM 1769 O O . ASP A 1 235 ? -8.773 -31.281 -7.48 1 92.88 235 ASP A O 1
ATOM 1773 N N . GLY A 1 236 ? -10.18 -31.125 -5.777 1 92.69 236 GLY A N 1
ATOM 1774 C CA . GLY A 1 236 ? -9.312 -31.891 -4.898 1 92.69 236 GLY A CA 1
ATOM 1775 C C . GLY A 1 236 ? -8.219 -31.062 -4.262 1 92.69 236 GLY A C 1
ATOM 1776 O O . GLY A 1 236 ? -7.48 -31.547 -3.404 1 92.69 236 GLY A O 1
ATOM 1777 N N . GLU A 1 237 ? -8.055 -29.766 -4.535 1 92.5 237 GLU A N 1
ATOM 1778 C CA . GLU A 1 237 ? -7.008 -28.906 -3.994 1 92.5 237 GLU A CA 1
ATOM 1779 C C . GLU A 1 237 ? -7.391 -28.375 -2.619 1 92.5 237 GLU A C 1
ATOM 1781 O O . GLU A 1 237 ? -6.527 -27.922 -1.859 1 92.5 237 GLU A O 1
ATOM 1786 N N . VAL A 1 238 ? -8.672 -28.406 -2.4 1 96.06 238 VAL A N 1
ATOM 1787 C CA . VAL A 1 238 ? -9.203 -27.938 -1.121 1 96.06 238 VAL A CA 1
ATOM 1788 C C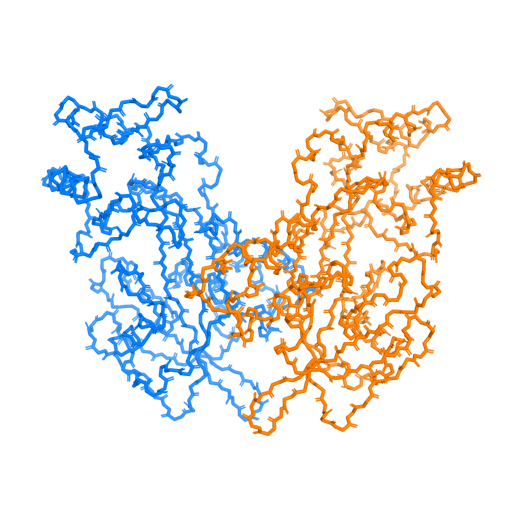 . VAL A 1 238 ? -9.922 -29.094 -0.416 1 96.06 238 VAL A C 1
ATOM 1790 O O . VAL A 1 238 ? -10.625 -29.875 -1.053 1 96.06 238 VAL A O 1
ATOM 1793 N N . GLU A 1 239 ? -9.68 -29.203 0.823 1 96.56 239 GLU A N 1
ATOM 1794 C CA . GLU A 1 239 ? -10.289 -30.266 1.605 1 96.56 239 GLU A CA 1
ATOM 1795 C C . GLU A 1 239 ? -11.656 -29.859 2.146 1 96.56 239 GLU A C 1
ATOM 1797 O O . GLU A 1 239 ? -12.602 -30.641 2.121 1 96.56 239 GLU A O 1
ATOM 1802 N N . GLU A 1 240 ? -11.703 -28.719 2.672 1 97.19 240 GLU A N 1
ATOM 1803 C CA . GLU A 1 240 ? -12.953 -28.25 3.258 1 97.19 240 GLU A CA 1
ATOM 1804 C C . GLU A 1 240 ? -12.969 -26.734 3.398 1 97.19 240 GLU A C 1
ATOM 1806 O O . GLU A 1 240 ? -11.93 -26.078 3.25 1 97.19 240 GLU A O 1
ATOM 1811 N N . PHE A 1 241 ? -14.172 -26.266 3.607 1 98.25 241 PHE A N 1
ATOM 1812 C CA . PHE A 1 241 ? -14.391 -24.859 3.906 1 98.25 241 PHE A CA 1
ATOM 1813 C C . PHE A 1 241 ? -15.094 -24.688 5.246 1 98.25 241 PHE A C 1
ATOM 1815 O O . PHE A 1 241 ? -15.914 -25.531 5.633 1 98.25 241 PHE A O 1
ATOM 1822 N N . PHE A 1 242 ? -14.812 -23.594 5.91 1 96.5 242 PHE A N 1
ATOM 1823 C CA . PHE A 1 242 ? -15.586 -23.219 7.082 1 96.5 242 PHE A CA 1
ATOM 1824 C C . PHE A 1 242 ? -15.68 -21.703 7.203 1 96.5 242 PHE A C 1
ATOM 1826 O O . PHE A 1 242 ? -14.805 -20.984 6.707 1 96.5 242 PHE A O 1
ATOM 1833 N N . ARG A 1 243 ? -16.734 -21.391 7.727 1 97.62 243 ARG A N 1
ATOM 1834 C CA . ARG A 1 243 ? -17.016 -19.969 7.938 1 97.62 243 ARG A CA 1
ATOM 1835 C C . ARG A 1 243 ? -16.734 -19.562 9.383 1 97.62 243 ARG A C 1
ATOM 1837 O O . ARG A 1 243 ? -17.266 -20.156 10.312 1 97.62 243 ARG A O 1
ATOM 1844 N N . LEU A 1 244 ? -15.859 -18.531 9.609 1 98.56 244 LEU A N 1
ATOM 1845 C CA . LEU A 1 244 ? -15.453 -18.125 10.953 1 98.56 244 LEU A CA 1
ATOM 1846 C C . LEU A 1 244 ? -15.703 -16.641 11.164 1 98.56 244 LEU A C 1
ATOM 1848 O O . LEU A 1 244 ? -15.477 -15.828 10.258 1 98.56 244 LEU A O 1
ATOM 1852 N N . PRO A 1 245 ? -16.109 -16.312 12.453 1 98.38 245 PRO A N 1
ATOM 1853 C CA . PRO A 1 245 ? -16.094 -14.883 12.773 1 98.38 245 PRO A CA 1
ATOM 1854 C C . PRO A 1 245 ? -14.719 -14.258 12.602 1 98.38 245 PRO A C 1
ATOM 1856 O O . PRO A 1 245 ? -13.703 -14.891 12.906 1 98.38 245 PRO A O 1
ATOM 1859 N N . VAL A 1 246 ? -14.68 -13.016 12.188 1 98.5 246 VAL A N 1
ATOM 1860 C CA . VAL A 1 246 ? -13.43 -12.336 11.867 1 98.5 246 VAL A CA 1
ATOM 1861 C C . VAL A 1 246 ? -12.5 -12.359 13.078 1 98.5 246 VAL A C 1
ATOM 1863 O O . VAL A 1 246 ? -11.312 -12.68 12.945 1 98.5 246 VAL A O 1
ATOM 1866 N N . PRO A 1 247 ? -12.961 -12.164 14.312 1 98.12 247 PRO A N 1
ATOM 1867 C CA . PRO A 1 247 ? -12.039 -12.195 15.453 1 98.12 247 PRO A CA 1
ATOM 1868 C C . PRO A 1 247 ? -11.367 -13.555 15.625 1 98.12 247 PRO A C 1
ATOM 1870 O O . PRO A 1 247 ? -10.211 -13.625 16.047 1 98.12 247 PRO A O 1
ATOM 1873 N N . GLN A 1 248 ? -12.078 -14.586 15.281 1 98.38 248 GLN A N 1
ATOM 1874 C CA . GLN A 1 248 ? -11.5 -15.922 15.391 1 98.38 248 GLN A CA 1
ATOM 1875 C C . GLN A 1 248 ? -10.406 -16.141 14.352 1 98.38 248 GLN A C 1
ATOM 1877 O O . GLN A 1 248 ? -9.383 -16.766 14.633 1 98.38 248 GLN A O 1
ATOM 1882 N N . VAL A 1 249 ? -10.633 -15.68 13.164 1 98.69 249 VAL A N 1
ATOM 1883 C CA . VAL A 1 249 ? -9.617 -15.773 12.117 1 98.69 249 VAL A CA 1
ATOM 1884 C C . VAL A 1 249 ? -8.359 -15.031 12.555 1 98.69 249 VAL A C 1
ATOM 1886 O O . VAL A 1 249 ? -7.246 -15.555 12.422 1 98.69 249 VAL A O 1
ATOM 1889 N N . VAL A 1 250 ? -8.531 -13.844 13.109 1 98.62 250 VAL A N 1
ATOM 1890 C CA . VAL A 1 250 ? -7.418 -13.008 13.547 1 98.62 250 VAL A CA 1
ATOM 1891 C C . VAL A 1 250 ? -6.648 -13.719 14.656 1 98.62 250 VAL A C 1
ATOM 1893 O O . VAL A 1 250 ? -5.418 -13.758 14.641 1 98.62 250 VAL A O 1
ATOM 1896 N N . GLU A 1 251 ? -7.391 -14.258 15.57 1 98.38 251 GLU A N 1
ATOM 1897 C CA . GLU A 1 251 ? -6.754 -14.977 16.672 1 98.38 251 GLU A CA 1
ATOM 1898 C C . GLU A 1 251 ? -5.941 -16.156 16.156 1 98.38 251 GLU A C 1
ATOM 1900 O O . GLU A 1 251 ? -4.805 -16.375 16.594 1 98.38 251 GLU A O 1
ATOM 1905 N N . LEU A 1 252 ? -6.527 -16.922 15.273 1 98.12 252 LEU A N 1
ATOM 1906 C CA . LEU A 1 252 ? -5.848 -18.078 14.711 1 98.12 252 LEU A CA 1
ATOM 1907 C C . LEU A 1 252 ? -4.57 -17.672 13.992 1 98.12 252 LEU A C 1
ATOM 1909 O O . LEU A 1 252 ? -3.516 -18.281 14.18 1 98.12 252 LEU A O 1
ATOM 1913 N N . MET A 1 253 ? -4.621 -16.641 13.219 1 98.31 253 MET A N 1
ATOM 1914 C CA . MET A 1 253 ? -3.453 -16.156 12.492 1 98.31 253 MET A CA 1
ATOM 1915 C C . MET A 1 253 ? -2.375 -15.672 13.453 1 98.31 253 MET A C 1
ATOM 1917 O O . MET A 1 253 ? -1.188 -15.93 13.242 1 98.31 253 MET A O 1
ATOM 1921 N N . ALA A 1 254 ? -2.811 -14.984 14.492 1 98.38 254 ALA A N 1
ATOM 1922 C CA . ALA A 1 254 ? -1.877 -14.312 15.398 1 98.38 254 ALA A CA 1
ATOM 1923 C C . ALA A 1 254 ? -1.198 -15.32 16.328 1 98.38 254 ALA A C 1
ATOM 1925 O O . ALA A 1 254 ? -0.077 -15.086 16.781 1 98.38 254 ALA A O 1
ATOM 1926 N N . THR A 1 255 ? -1.871 -16.453 16.594 1 98.12 255 THR A N 1
ATOM 1927 C CA . THR A 1 255 ? -1.391 -17.297 17.688 1 98.12 255 THR A CA 1
ATOM 1928 C C . THR A 1 255 ? -0.938 -18.656 17.172 1 98.12 255 THR A C 1
ATOM 1930 O O . THR A 1 255 ? -0.475 -19.5 17.953 1 98.12 255 THR A O 1
ATOM 1933 N N . SER A 1 256 ? -1.102 -18.891 15.867 1 97.25 256 SER A N 1
ATOM 1934 C CA . SER A 1 256 ? -0.699 -20.188 15.328 1 97.25 256 SER A CA 1
ATOM 1935 C C . SER A 1 256 ? -0.03 -20.031 13.969 1 97.25 256 SER A C 1
ATOM 1937 O O . SER A 1 256 ? 0.128 -18.922 13.469 1 97.25 256 SER A O 1
ATOM 1939 N N . SER A 1 257 ? 0.438 -21.094 13.469 1 96.56 257 SER A N 1
ATOM 1940 C CA . SER A 1 257 ? 1.017 -21.156 12.125 1 96.56 257 SER A CA 1
ATOM 1941 C C . SER A 1 257 ? 0.17 -22.016 11.195 1 96.56 257 SER A C 1
ATOM 1943 O O . SER A 1 257 ? 0.701 -22.688 10.305 1 96.56 257 SER A O 1
ATOM 1945 N N . ASP A 1 258 ? -1.112 -21.984 11.484 1 97 258 ASP A N 1
ATOM 1946 C CA . ASP A 1 258 ? -2.027 -22.875 10.781 1 97 258 ASP A CA 1
ATOM 1947 C C . ASP A 1 258 ? -2.293 -22.359 9.359 1 97 258 ASP A C 1
ATOM 1949 O O . ASP A 1 258 ? -2.629 -23.156 8.469 1 97 258 ASP A O 1
ATOM 1953 N N . PHE A 1 259 ? -2.141 -21.125 9.164 1 97.94 259 PHE A N 1
ATOM 1954 C CA . PHE A 1 259 ? -2.416 -20.547 7.855 1 97.94 259 PHE A CA 1
ATOM 1955 C C . PHE A 1 259 ? -1.198 -20.656 6.945 1 97.94 259 PHE A C 1
ATOM 1957 O O . PHE A 1 259 ? -0.06 -20.625 7.418 1 97.94 259 PHE A O 1
ATOM 1964 N N . LYS A 1 260 ? -1.504 -20.797 5.648 1 96.81 260 LYS A N 1
ATOM 1965 C CA . LYS A 1 260 ? -0.479 -20.516 4.648 1 96.81 260 LYS A CA 1
ATOM 1966 C C . LYS A 1 260 ? 0.054 -19.094 4.797 1 96.81 260 LYS A C 1
ATOM 1968 O O . LYS A 1 260 ? -0.703 -18.172 5.105 1 96.81 260 LYS A O 1
ATOM 1973 N N . GLU A 1 261 ? 1.276 -18.875 4.578 1 95.88 261 GLU A N 1
ATOM 1974 C CA . GLU A 1 261 ? 1.961 -17.641 4.945 1 95.88 261 GLU A CA 1
ATOM 1975 C C . GLU A 1 261 ? 1.456 -16.453 4.121 1 95.88 261 GLU A C 1
ATOM 1977 O O . GLU A 1 261 ? 1.076 -15.422 4.672 1 95.88 261 GLU A O 1
ATOM 1982 N N . ASN A 1 262 ? 1.34 -16.609 2.799 1 96.81 262 ASN A N 1
ATOM 1983 C CA . ASN A 1 262 ? 1.115 -15.43 1.977 1 96.81 262 ASN A CA 1
ATOM 1984 C C . ASN A 1 262 ? -0.346 -14.992 2.014 1 96.81 262 ASN A C 1
ATOM 1986 O O . ASN A 1 262 ? -0.65 -13.812 1.815 1 96.81 262 ASN A O 1
ATOM 1990 N N . CYS A 1 263 ? -1.247 -15.953 2.275 1 98.38 263 CYS A N 1
ATOM 1991 C CA . CYS A 1 263 ? -2.641 -15.531 2.365 1 98.38 263 CYS A CA 1
ATOM 1992 C C . CYS A 1 263 ? -2.867 -14.648 3.59 1 98.38 263 CYS A C 1
ATOM 1994 O O . CYS A 1 263 ? -3.822 -13.875 3.631 1 98.38 263 CYS A O 1
ATOM 1996 N N . CYS A 1 264 ? -1.994 -14.773 4.582 1 98.69 264 CYS A N 1
ATOM 1997 C CA . CYS A 1 264 ? -2.098 -13.93 5.77 1 98.69 264 CYS A CA 1
ATOM 1998 C C . CYS A 1 264 ? -1.949 -12.461 5.406 1 98.69 264 CYS A C 1
ATOM 2000 O O . CYS A 1 264 ? -2.615 -11.602 5.988 1 98.69 264 CYS A O 1
ATOM 2002 N N . LEU A 1 265 ? -1.105 -12.141 4.449 1 98.81 265 LEU A N 1
ATOM 2003 C CA . LEU A 1 265 ? -0.955 -10.758 4.016 1 98.81 265 LEU A CA 1
ATOM 2004 C C . LEU A 1 265 ? -2.248 -10.242 3.398 1 98.81 265 LEU A C 1
ATOM 2006 O O . LEU A 1 265 ? -2.648 -9.102 3.652 1 98.81 265 LEU A O 1
ATOM 2010 N N . VAL A 1 266 ? -2.885 -11.062 2.623 1 98.88 266 VAL A N 1
ATOM 2011 C CA . VAL A 1 266 ? -4.117 -10.688 1.942 1 98.88 266 VAL A CA 1
ATOM 2012 C C . VAL A 1 266 ? -5.23 -10.484 2.967 1 98.88 266 VAL A C 1
ATOM 2014 O O . VAL A 1 266 ? -6.02 -9.539 2.855 1 98.88 266 VAL A O 1
ATOM 2017 N N . ILE A 1 267 ? -5.285 -11.328 3.969 1 98.88 267 ILE A N 1
ATOM 2018 C CA . ILE A 1 267 ? -6.293 -11.203 5.016 1 98.88 267 ILE A CA 1
ATOM 2019 C C . ILE A 1 267 ? -6.008 -9.961 5.859 1 98.88 267 ILE A C 1
ATOM 2021 O O . ILE A 1 267 ? -6.934 -9.234 6.238 1 98.88 267 ILE A O 1
ATOM 2025 N N . ILE A 1 268 ? -4.758 -9.703 6.168 1 98.94 268 ILE A N 1
ATOM 2026 C CA . ILE A 1 268 ? -4.406 -8.5 6.91 1 98.94 268 ILE A CA 1
ATOM 2027 C C . ILE A 1 268 ? -4.836 -7.266 6.125 1 98.94 268 ILE A C 1
ATOM 2029 O O . ILE A 1 268 ? -5.402 -6.328 6.691 1 98.94 268 ILE A O 1
ATOM 2033 N N . ASP A 1 269 ? -4.535 -7.285 4.832 1 98.88 269 ASP A N 1
ATOM 2034 C CA . ASP A 1 269 ? -4.996 -6.195 3.977 1 98.88 269 ASP A CA 1
ATOM 2035 C C . ASP A 1 269 ? -6.508 -6.012 4.086 1 98.88 269 ASP A C 1
ATOM 2037 O O . ASP A 1 269 ? -6.996 -4.883 4.16 1 98.88 269 ASP A O 1
ATOM 2041 N N . TRP A 1 270 ? -7.234 -7.098 4.098 1 98.88 270 TRP A N 1
ATOM 2042 C CA . TRP A 1 270 ? -8.688 -7.074 4.234 1 98.88 270 TRP A CA 1
ATOM 2043 C C . TRP A 1 270 ? -9.094 -6.488 5.586 1 98.88 270 TRP A C 1
ATOM 2045 O O . TRP A 1 270 ? -10.016 -5.676 5.664 1 98.88 270 TRP A O 1
ATOM 2055 N N . LEU A 1 271 ? -8.422 -6.867 6.672 1 98.81 271 LEU A N 1
ATOM 2056 C CA . LEU A 1 271 ? -8.703 -6.375 8.016 1 98.81 271 LEU A CA 1
ATOM 2057 C C . LEU A 1 271 ? -8.5 -4.863 8.094 1 98.81 271 LEU A C 1
ATOM 2059 O O . LEU A 1 271 ? -9.242 -4.172 8.797 1 98.81 271 LEU A O 1
ATOM 2063 N N . VAL A 1 272 ? -7.5 -4.371 7.352 1 98.69 272 VAL A N 1
ATOM 2064 C CA . VAL A 1 272 ? -7.219 -2.941 7.301 1 98.69 272 VAL A CA 1
ATOM 2065 C C . VAL A 1 272 ? -8.352 -2.217 6.574 1 98.69 272 VAL A C 1
ATOM 2067 O O . VAL A 1 272 ? -8.93 -1.268 7.105 1 98.69 272 VAL A O 1
ATOM 2070 N N . ARG A 1 273 ? -8.75 -2.717 5.457 1 98.5 273 ARG A N 1
ATOM 2071 C CA . ARG A 1 273 ? -9.719 -2.043 4.598 1 98.5 273 ARG A CA 1
ATOM 2072 C C . ARG A 1 273 ? -11.117 -2.086 5.203 1 98.5 273 ARG A C 1
ATOM 2074 O O . ARG A 1 273 ? -11.93 -1.191 4.965 1 98.5 273 ARG A O 1
ATOM 2081 N N . HIS A 1 274 ? -11.336 -3.113 6.035 1 97.88 274 HIS A N 1
ATOM 2082 C CA . HIS A 1 274 ? -12.656 -3.285 6.625 1 97.88 274 HIS A CA 1
ATOM 2083 C C . HIS A 1 274 ? -12.68 -2.807 8.07 1 97.88 274 HIS A C 1
ATOM 2085 O O . HIS A 1 274 ? -13.625 -3.102 8.812 1 97.88 274 HIS A O 1
ATOM 2091 N N . SER A 1 275 ? -11.609 -2.146 8.539 1 97.25 275 SER A N 1
ATOM 2092 C CA . SER A 1 275 ? -11.547 -1.332 9.75 1 97.25 275 SER A CA 1
ATOM 2093 C C . SER A 1 275 ? -11.523 -2.203 11 1 97.25 275 SER A C 1
ATOM 2095 O O . SER A 1 275 ? -11.961 -1.774 12.07 1 97.25 275 SER A O 1
ATOM 2097 N N . TYR A 1 276 ? -11.156 -3.49 10.789 1 98 276 TYR A N 1
ATOM 2098 C CA . TYR A 1 276 ? -10.898 -4.301 11.977 1 98 276 TYR A CA 1
ATOM 2099 C C . TYR A 1 276 ? -9.594 -3.883 12.648 1 98 276 TYR A C 1
ATOM 2101 O O . TYR A 1 276 ? -9.422 -4.074 13.852 1 98 276 TYR A O 1
ATOM 2109 N N . LEU A 1 277 ? -8.688 -3.418 11.867 1 98.19 277 LEU A N 1
ATOM 2110 C CA . LEU A 1 277 ? -7.477 -2.734 12.312 1 98.19 277 LEU A CA 1
ATOM 2111 C C . LEU A 1 277 ? -7.562 -1.238 12.031 1 98.19 277 LEU A C 1
ATOM 2113 O O . LEU A 1 277 ? -7.965 -0.827 10.945 1 98.19 277 LEU A O 1
ATOM 2117 N N . THR A 1 278 ? -7.168 -0.42 13.031 1 98 278 THR A N 1
ATOM 2118 C CA . THR A 1 278 ? -7.336 1.022 12.898 1 98 278 THR A CA 1
ATOM 2119 C C . THR A 1 278 ? -6.031 1.751 13.211 1 98 278 THR A C 1
ATOM 2121 O O . THR A 1 278 ? -5.176 1.222 13.93 1 98 278 THR A O 1
ATOM 2124 N N . PRO A 1 279 ? -5.902 2.949 12.688 1 97.69 279 PRO A N 1
ATOM 2125 C CA . PRO A 1 279 ? -4.645 3.686 12.836 1 97.69 279 PRO A CA 1
ATOM 2126 C C . PRO A 1 279 ? -4.293 3.977 14.289 1 97.69 279 PRO A C 1
ATOM 2128 O O . PRO A 1 279 ? -3.125 4.191 14.617 1 97.69 279 PRO A O 1
ATOM 2131 N N . ASP A 1 280 ? -5.211 4.008 15.156 1 96.19 280 ASP A N 1
ATOM 2132 C CA . ASP A 1 280 ? -4.945 4.324 16.562 1 96.19 280 ASP A CA 1
ATOM 2133 C C . ASP A 1 280 ? -4.324 3.131 17.281 1 96.19 280 ASP A C 1
ATOM 2135 O O . ASP A 1 280 ? -3.846 3.264 18.406 1 96.19 280 ASP A O 1
ATOM 2139 N N . MET A 1 281 ? -4.273 1.962 16.656 1 97.06 281 MET A N 1
ATOM 2140 C CA . MET A 1 281 ? -3.664 0.768 17.234 1 97.06 281 MET A CA 1
ATOM 2141 C C . MET A 1 281 ? -2.164 0.732 16.953 1 97.06 281 MET A C 1
ATOM 2143 O O . MET A 1 281 ? -1.745 0.739 15.789 1 97.06 281 MET A O 1
ATOM 2147 N N . PRO A 1 282 ? -1.344 0.63 18 1 96.5 282 PRO A N 1
ATOM 2148 C CA . PRO A 1 282 ? 0.1 0.527 17.781 1 96.5 282 PRO A CA 1
ATOM 2149 C C . PRO A 1 282 ? 0.472 -0.645 16.875 1 96.5 282 PRO A C 1
ATOM 2151 O O . PRO A 1 282 ? -0.023 -1.759 17.062 1 96.5 282 PRO A O 1
ATOM 2154 N N . GLY A 1 283 ? 1.309 -0.362 15.914 1 97.06 283 GLY A N 1
ATOM 2155 C CA . GLY A 1 283 ? 1.728 -1.385 14.969 1 97.06 283 GLY A CA 1
ATOM 2156 C C . GLY A 1 283 ? 0.954 -1.345 13.664 1 97.06 283 GLY A C 1
ATOM 2157 O O . GLY A 1 283 ? 1.323 -2.014 12.695 1 97.06 283 GLY A O 1
ATOM 2158 N N . TYR A 1 284 ? -0.125 -0.515 13.602 1 98.12 284 TYR A N 1
ATOM 2159 C CA . TYR A 1 284 ? -1.001 -0.432 12.438 1 98.12 284 TYR A CA 1
ATOM 2160 C C . TYR A 1 284 ? -0.212 -0.068 11.188 1 98.12 284 TYR A C 1
ATOM 2162 O O . TYR A 1 284 ? -0.28 -0.772 10.18 1 98.12 284 TYR A O 1
ATOM 2170 N N . LEU A 1 285 ? 0.575 0.977 11.211 1 98.06 285 LEU A N 1
ATOM 2171 C CA . LEU A 1 285 ? 1.271 1.454 10.023 1 98.06 285 LEU A CA 1
ATOM 2172 C C . LEU A 1 285 ? 2.369 0.48 9.609 1 98.06 285 LEU A C 1
ATOM 2174 O O . LEU A 1 285 ? 2.672 0.35 8.414 1 98.06 285 LEU A O 1
ATOM 2178 N N . ALA A 1 286 ? 2.957 -0.196 10.586 1 97.38 286 ALA A N 1
ATOM 2179 C CA . ALA A 1 286 ? 3.934 -1.227 10.242 1 97.38 286 ALA A CA 1
ATOM 2180 C C . ALA A 1 286 ? 3.293 -2.34 9.422 1 97.38 286 ALA A C 1
ATOM 2182 O O . ALA A 1 286 ? 3.891 -2.834 8.461 1 97.38 286 ALA A O 1
ATOM 2183 N N . LEU A 1 287 ? 2.08 -2.74 9.828 1 98.19 287 LEU A N 1
ATOM 2184 C CA . LEU A 1 287 ? 1.343 -3.729 9.039 1 98.19 287 LEU A CA 1
ATOM 2185 C C . LEU A 1 287 ? 1.072 -3.213 7.633 1 98.19 287 LEU A C 1
ATOM 2187 O O . LEU A 1 287 ? 1.369 -3.895 6.648 1 98.19 287 LEU A O 1
ATOM 2191 N N . VAL A 1 288 ? 0.581 -1.968 7.555 1 98.44 288 VAL A N 1
ATOM 2192 C CA . VAL A 1 288 ? 0.199 -1.374 6.277 1 98.44 288 VAL A CA 1
ATOM 2193 C C . VAL A 1 288 ? 1.422 -1.271 5.367 1 98.44 288 VAL A C 1
ATOM 2195 O O . VAL A 1 288 ? 1.362 -1.646 4.195 1 98.44 288 VAL A O 1
ATOM 2198 N N . ALA A 1 289 ? 2.543 -0.853 5.895 1 97.25 289 ALA A N 1
ATOM 2199 C CA . ALA A 1 289 ? 3.783 -0.729 5.133 1 97.25 289 ALA A CA 1
ATOM 2200 C C . ALA A 1 289 ? 4.266 -2.094 4.645 1 97.25 289 ALA A C 1
ATOM 2202 O O . ALA A 1 289 ? 4.703 -2.232 3.5 1 97.25 289 ALA A O 1
ATOM 2203 N N . GLY A 1 290 ? 4.125 -3.057 5.527 1 97.44 290 GLY A N 1
ATOM 2204 C CA . GLY A 1 290 ? 4.645 -4.387 5.246 1 97.44 290 GLY A CA 1
ATOM 2205 C C . GLY A 1 290 ? 3.887 -5.102 4.145 1 97.44 290 GLY A C 1
ATOM 2206 O O . GLY A 1 290 ? 4.395 -6.059 3.553 1 97.44 290 GLY A O 1
ATOM 2207 N N . LEU A 1 291 ? 2.688 -4.684 3.832 1 98.25 291 LEU A N 1
ATOM 2208 C CA . LEU A 1 291 ? 1.827 -5.344 2.857 1 98.25 291 LEU A CA 1
ATOM 2209 C C . LEU A 1 291 ? 2.32 -5.09 1.438 1 98.25 291 LEU A C 1
ATOM 2211 O O . LEU A 1 291 ? 1.901 -5.773 0.499 1 98.25 291 LEU A O 1
ATOM 2215 N N . ARG A 1 292 ? 3.219 -4.098 1.244 1 96.81 292 ARG A N 1
ATOM 2216 C CA . ARG A 1 292 ? 3.77 -3.785 -0.071 1 96.81 292 ARG A CA 1
ATOM 2217 C C . ARG A 1 292 ? 5.27 -3.516 0.014 1 96.81 292 ARG A C 1
ATOM 2219 O O . ARG A 1 292 ? 5.762 -2.533 -0.548 1 96.81 292 ARG A O 1
ATOM 2226 N N . SER A 1 293 ? 5.93 -4.41 0.684 1 94.81 293 SER A N 1
ATOM 2227 C CA . SER A 1 293 ? 7.367 -4.266 0.891 1 94.81 293 SER A CA 1
ATOM 2228 C C . SER A 1 293 ? 8.156 -4.887 -0.257 1 94.81 293 SER A C 1
ATOM 2230 O O . SER A 1 293 ? 9.352 -4.637 -0.402 1 94.81 293 SER A O 1
ATOM 2232 N N . GLY A 1 294 ? 7.512 -5.73 -1.014 1 95.31 294 GLY A N 1
ATOM 2233 C CA . GLY A 1 294 ? 8.125 -6.266 -2.219 1 95.31 294 GLY A CA 1
ATOM 2234 C C . GLY A 1 294 ? 7.902 -5.395 -3.439 1 95.31 294 GLY A C 1
ATOM 2235 O O . GLY A 1 294 ? 7.086 -4.469 -3.41 1 95.31 294 GLY A O 1
ATOM 2236 N N . ASP A 1 295 ? 8.648 -5.684 -4.457 1 95.12 295 ASP A N 1
ATOM 2237 C CA . ASP A 1 295 ? 8.453 -5.004 -5.734 1 95.12 295 ASP A CA 1
ATOM 2238 C C . ASP A 1 295 ? 7.035 -5.23 -6.262 1 95.12 295 ASP A C 1
ATOM 2240 O O . ASP A 1 295 ? 6.629 -6.371 -6.492 1 95.12 295 ASP A O 1
ATOM 2244 N N . CYS A 1 296 ? 6.258 -4.188 -6.438 1 96.31 296 CYS A N 1
ATOM 2245 C CA . CYS A 1 296 ? 4.844 -4.262 -6.793 1 96.31 296 CYS A CA 1
ATOM 2246 C C . CYS A 1 296 ? 4.617 -3.811 -8.234 1 96.31 296 CYS A C 1
ATOM 2248 O O . CYS A 1 296 ? 3.625 -3.145 -8.531 1 96.31 296 CYS A O 1
ATOM 2250 N N . SER A 1 297 ? 5.574 -4.152 -9.055 1 95.19 297 SER A N 1
ATOM 2251 C CA . SER A 1 297 ? 5.449 -3.732 -10.445 1 95.19 297 SER A CA 1
ATOM 2252 C C . SER A 1 297 ? 4.945 -4.871 -11.328 1 95.19 297 SER A C 1
ATOM 2254 O O . SER A 1 297 ? 5.055 -6.043 -10.953 1 95.19 297 SER A O 1
ATOM 2256 N N . MET B 1 1 ? -11.961 4.836 -17.875 1 94.81 1 MET B N 1
ATOM 2257 C CA . MET B 1 1 ? -11.109 4.887 -16.688 1 94.81 1 MET B CA 1
ATOM 2258 C C . MET B 1 1 ? -9.648 4.633 -17.047 1 94.81 1 MET B C 1
ATOM 2260 O O . MET B 1 1 ? -8.773 5.406 -16.688 1 94.81 1 MET B O 1
ATOM 2264 N N . GLN B 1 2 ? -9.453 3.689 -17.922 1 95.31 2 GLN B N 1
ATOM 2265 C CA . GLN B 1 2 ? -8.102 3.264 -18.281 1 95.31 2 GLN B CA 1
ATOM 2266 C C . GLN B 1 2 ? -7.324 4.398 -18.938 1 95.31 2 GLN B C 1
ATOM 2268 O O . GLN B 1 2 ? -6.137 4.578 -18.672 1 95.31 2 GLN B O 1
ATOM 2273 N N . GLN B 1 3 ? -7.996 5.16 -19.734 1 97.06 3 GLN B N 1
ATOM 2274 C CA . GLN B 1 3 ? -7.336 6.219 -20.5 1 97.06 3 GLN B CA 1
ATOM 2275 C C . GLN B 1 3 ? -6.797 7.305 -19.578 1 97.06 3 GLN B C 1
ATOM 2277 O O . GLN B 1 3 ? -5.961 8.117 -19.984 1 97.06 3 GLN B O 1
ATOM 2282 N N . HIS B 1 4 ? -7.289 7.355 -18.359 1 97.94 4 HIS B N 1
ATOM 2283 C CA . HIS B 1 4 ? -6.945 8.438 -17.438 1 97.94 4 HIS B CA 1
ATOM 2284 C C . HIS B 1 4 ? -5.781 8.047 -16.531 1 97.94 4 HIS B C 1
ATOM 2286 O O . HIS B 1 4 ? -5.273 8.875 -15.781 1 97.94 4 HIS B O 1
ATOM 2292 N N . ILE B 1 5 ? -5.309 6.797 -16.609 1 98.19 5 ILE B N 1
ATOM 2293 C CA . ILE B 1 5 ? -4.312 6.262 -15.688 1 98.19 5 ILE B CA 1
ATOM 2294 C C . ILE B 1 5 ? -3.008 7.047 -15.828 1 98.19 5 ILE B C 1
ATOM 2296 O O . ILE B 1 5 ? -2.396 7.43 -14.828 1 98.19 5 ILE B O 1
ATOM 2300 N N . PRO B 1 6 ? -2.568 7.414 -17.078 1 97.81 6 PRO B N 1
ATOM 2301 C CA . PRO B 1 6 ? -1.346 8.219 -17.172 1 97.81 6 PRO B CA 1
ATOM 2302 C C . PRO B 1 6 ? -1.474 9.57 -16.469 1 97.81 6 PRO B C 1
ATOM 2304 O O . PRO B 1 6 ? -0.526 10.023 -15.828 1 97.81 6 PRO B O 1
ATOM 2307 N N . GLY B 1 7 ? -2.666 10.133 -16.609 1 98.44 7 GLY B N 1
ATOM 2308 C CA . GLY B 1 7 ? -2.9 11.398 -15.93 1 98.44 7 GLY B CA 1
ATOM 2309 C C . GLY B 1 7 ? -2.885 11.273 -14.414 1 98.44 7 GLY B C 1
ATOM 2310 O O . GLY B 1 7 ? -2.416 12.172 -13.719 1 98.44 7 GLY B O 1
ATOM 2311 N N . LEU B 1 8 ? -3.422 10.18 -13.898 1 98.69 8 LEU B N 1
ATOM 2312 C CA . LEU B 1 8 ? -3.4 9.922 -12.461 1 98.69 8 LEU B CA 1
ATOM 2313 C C . LEU B 1 8 ? -1.979 9.664 -11.977 1 98.69 8 LEU B C 1
ATOM 2315 O O . LEU B 1 8 ? -1.604 10.094 -10.883 1 98.69 8 LEU B O 1
ATOM 2319 N N . GLN B 1 9 ? -1.187 8.992 -12.781 1 98.25 9 GLN B N 1
ATOM 2320 C CA . GLN B 1 9 ? 0.193 8.656 -12.438 1 98.25 9 GLN B CA 1
ATOM 2321 C C . GLN B 1 9 ? 1.025 9.922 -12.227 1 98.25 9 GLN B C 1
ATOM 2323 O O . GLN B 1 9 ? 1.95 9.93 -11.414 1 98.25 9 GLN B O 1
ATOM 2328 N N . ARG B 1 10 ? 0.682 10.961 -12.914 1 97.94 10 ARG B N 1
ATOM 2329 C CA . ARG B 1 10 ? 1.396 12.227 -12.773 1 97.94 10 ARG B CA 1
ATOM 2330 C C . ARG B 1 10 ? 1.357 12.719 -11.328 1 97.94 10 ARG B C 1
ATOM 2332 O O . ARG B 1 10 ? 2.338 13.281 -10.836 1 97.94 10 ARG B O 1
ATOM 2339 N N . TRP B 1 11 ? 0.246 12.508 -10.688 1 98.31 11 TRP B N 1
ATOM 2340 C CA . TRP B 1 11 ? 0.106 12.969 -9.305 1 98.31 11 TRP B CA 1
ATOM 2341 C C . TRP B 1 11 ? 0.963 12.133 -8.359 1 98.31 11 TRP B C 1
ATOM 2343 O O . TRP B 1 11 ? 1.518 12.648 -7.391 1 98.31 11 TRP B O 1
ATOM 2353 N N . ILE B 1 12 ? 1.065 10.844 -8.664 1 98.19 12 ILE B N 1
ATOM 2354 C CA . ILE B 1 12 ? 1.945 9.961 -7.902 1 98.19 12 ILE B CA 1
ATOM 2355 C C . ILE B 1 12 ? 3.389 10.445 -8.023 1 98.19 12 ILE B C 1
ATOM 2357 O O . ILE B 1 12 ? 4.09 10.578 -7.016 1 98.19 12 ILE B O 1
ATOM 2361 N N . GLU B 1 13 ? 3.781 10.742 -9.219 1 97.25 13 GLU B N 1
ATOM 2362 C CA . GLU B 1 13 ? 5.152 11.172 -9.477 1 97.25 13 GLU B CA 1
ATOM 2363 C C . GLU B 1 13 ? 5.43 12.531 -8.836 1 97.25 13 GLU B C 1
ATOM 2365 O O . GLU B 1 13 ? 6.508 12.75 -8.281 1 97.25 13 GLU B O 1
ATOM 2370 N N . TYR B 1 14 ? 4.441 13.375 -8.93 1 96.69 14 TYR B N 1
ATOM 2371 C CA . TYR B 1 14 ? 4.594 14.711 -8.359 1 96.69 14 TYR B CA 1
ATOM 2372 C C . TYR B 1 14 ? 4.824 14.648 -6.855 1 96.69 14 TYR B C 1
ATOM 2374 O O . TYR B 1 14 ? 5.73 15.297 -6.332 1 96.69 14 TYR B O 1
ATOM 2382 N N . CYS B 1 15 ? 4.082 13.859 -6.172 1 97.44 15 CYS B N 1
ATOM 2383 C CA . CYS B 1 15 ? 4.16 13.797 -4.719 1 97.44 15 CYS B CA 1
ATOM 2384 C C . CYS B 1 15 ? 5.41 13.039 -4.273 1 97.44 15 CYS B C 1
ATOM 2386 O O . CYS B 1 15 ? 5.91 13.258 -3.17 1 97.44 15 CYS B O 1
ATOM 2388 N N . ASN B 1 16 ? 5.961 12.133 -5.113 1 97.62 16 ASN B N 1
ATOM 2389 C CA . ASN B 1 16 ? 7.07 11.273 -4.723 1 97.62 16 ASN B CA 1
ATOM 2390 C C . ASN B 1 16 ? 8.383 11.727 -5.352 1 97.62 16 ASN B C 1
ATOM 2392 O O . ASN B 1 16 ? 9.281 10.914 -5.574 1 97.62 16 ASN B O 1
ATOM 2396 N N . ASN B 1 17 ? 8.523 12.906 -5.629 1 96.62 17 ASN B N 1
ATOM 2397 C CA . ASN B 1 17 ? 9.703 13.398 -6.336 1 96.62 17 ASN B CA 1
ATOM 2398 C C . ASN B 1 17 ? 10.883 13.609 -5.391 1 96.62 17 ASN B C 1
ATOM 2400 O O . ASN B 1 17 ? 11.969 13.992 -5.82 1 96.62 17 ASN B O 1
ATOM 2404 N N . GLY B 1 18 ? 10.766 13.344 -4.156 1 95.25 18 GLY B N 1
ATOM 2405 C CA . GLY B 1 18 ? 11.805 13.578 -3.174 1 95.25 18 GLY B CA 1
ATOM 2406 C C . GLY B 1 18 ? 12.766 12.406 -3.029 1 95.25 18 GLY B C 1
ATOM 2407 O O . GLY B 1 18 ? 13.906 12.578 -2.596 1 95.25 18 GLY B O 1
ATOM 2408 N N . ALA B 1 19 ? 12.32 11.211 -3.334 1 88.62 19 ALA B N 1
ATOM 2409 C CA . ALA B 1 19 ? 13.117 10 -3.115 1 88.62 19 ALA B CA 1
ATOM 2410 C C . ALA B 1 19 ? 14.445 10.078 -3.867 1 88.62 19 ALA B C 1
ATOM 2412 O O . ALA B 1 19 ? 15.484 9.656 -3.352 1 88.62 19 ALA B O 1
ATOM 2413 N N . ALA B 1 20 ? 14.422 10.641 -4.965 1 88.25 20 ALA B N 1
ATOM 2414 C CA . ALA B 1 20 ? 15.602 10.68 -5.824 1 88.25 20 ALA B CA 1
ATOM 2415 C C . ALA B 1 20 ? 16.688 11.578 -5.234 1 88.25 20 ALA B C 1
ATOM 2417 O O . ALA B 1 20 ? 17.875 11.406 -5.527 1 88.25 20 ALA B O 1
ATOM 2418 N N . VAL B 1 21 ? 16.281 12.484 -4.34 1 91.44 21 VAL B N 1
ATOM 2419 C CA . VAL B 1 21 ? 17.25 13.445 -3.832 1 91.44 21 VAL B CA 1
ATOM 2420 C C . VAL B 1 21 ? 17.438 13.258 -2.326 1 91.44 21 VAL B C 1
ATOM 2422 O O . VAL B 1 21 ? 18.188 14 -1.688 1 91.44 21 VAL B O 1
ATOM 2425 N N . ALA B 1 22 ? 16.734 12.289 -1.825 1 89 22 ALA B N 1
ATOM 2426 C CA . ALA B 1 22 ? 16.734 12.086 -0.378 1 89 22 ALA B CA 1
ATOM 2427 C C . ALA B 1 22 ? 18.141 11.867 0.149 1 89 22 ALA B C 1
ATOM 2429 O O . ALA B 1 22 ? 18.469 12.281 1.266 1 89 22 ALA B O 1
ATOM 2430 N N . GLY B 1 23 ? 19 11.32 -0.651 1 91 23 GLY B N 1
ATOM 2431 C CA . GLY B 1 23 ? 20.359 11.031 -0.258 1 91 23 GLY B CA 1
ATOM 2432 C C . GLY B 1 23 ? 21.188 12.281 -0.037 1 91 23 GLY B C 1
ATOM 2433 O O . GLY B 1 23 ? 22.25 12.227 0.6 1 91 23 GLY B O 1
ATOM 2434 N N . ASP B 1 24 ? 20.719 13.359 -0.514 1 94.88 24 ASP B N 1
ATOM 2435 C CA . ASP B 1 24 ? 21.438 14.625 -0.373 1 94.88 24 ASP B CA 1
ATOM 2436 C C . ASP B 1 24 ? 21.109 15.297 0.958 1 94.88 24 ASP B C 1
ATOM 2438 O O . ASP B 1 24 ? 21.734 16.297 1.325 1 94.88 24 ASP B O 1
ATOM 2442 N N . PHE B 1 25 ? 20.234 14.797 1.654 1 97.81 25 PHE B N 1
ATOM 2443 C CA . PHE B 1 25 ? 19.797 15.383 2.912 1 97.81 25 PHE B CA 1
ATOM 2444 C C . PHE B 1 25 ? 20.484 14.719 4.094 1 97.81 25 PHE B C 1
ATOM 2446 O O . PHE B 1 25 ? 20.938 13.578 3.994 1 97.81 25 PHE B O 1
ATOM 2453 N N . LEU B 1 26 ? 20.578 15.438 5.141 1 97.94 26 LEU B N 1
ATOM 2454 C CA . LEU B 1 26 ? 21.297 14.984 6.324 1 97.94 26 LEU B CA 1
ATOM 2455 C C . LEU B 1 26 ? 20.328 14.609 7.441 1 97.94 26 LEU B C 1
ATOM 2457 O O . LEU B 1 26 ? 19.328 15.297 7.656 1 97.94 26 LEU B O 1
ATOM 2461 N N . PRO B 1 27 ? 20.594 13.555 8.148 1 98.06 27 PRO B N 1
ATOM 2462 C CA . PRO B 1 27 ? 19.688 13.141 9.219 1 98.06 27 PRO B CA 1
ATOM 2463 C C . PRO B 1 27 ? 19.688 14.109 10.398 1 98.06 27 PRO B C 1
ATOM 2465 O O . PRO B 1 27 ? 20.719 14.688 10.727 1 98.06 27 PRO B O 1
ATOM 2468 N N . LEU B 1 28 ? 18.578 14.297 10.953 1 98.56 28 LEU B N 1
ATOM 2469 C CA . LEU B 1 28 ? 18.375 14.938 12.25 1 98.56 28 LEU B CA 1
ATOM 2470 C C . LEU B 1 28 ? 18.156 13.898 13.344 1 98.56 28 LEU B C 1
ATOM 2472 O O . LEU B 1 28 ? 17.156 13.172 13.312 1 98.56 28 LEU B O 1
ATOM 2476 N N . ASN B 1 29 ? 19.016 13.914 14.312 1 98.31 29 ASN B N 1
ATOM 2477 C CA . ASN B 1 29 ? 18.969 12.852 15.312 1 98.31 29 ASN B CA 1
ATOM 2478 C C . ASN B 1 29 ? 18.672 13.406 16.703 1 98.31 29 ASN B C 1
ATOM 2480 O O . ASN B 1 29 ? 19.047 14.531 17.031 1 98.31 29 ASN B O 1
ATOM 2484 N N . VAL B 1 30 ? 17.922 12.727 17.422 1 97.56 30 VAL B N 1
ATOM 2485 C CA . VAL B 1 30 ? 17.75 12.883 18.875 1 97.56 30 VAL B CA 1
ATOM 2486 C C . VAL B 1 30 ? 18.141 11.586 19.578 1 97.56 30 VAL B C 1
ATOM 2488 O O . VAL B 1 30 ? 17.422 10.578 19.469 1 97.56 30 VAL B O 1
ATOM 2491 N N . SER B 1 31 ? 19.234 11.617 20.266 1 92.19 31 SER B N 1
ATOM 2492 C CA . SER B 1 31 ? 19.812 10.383 20.781 1 92.19 31 SER B CA 1
ATOM 2493 C C . SER B 1 31 ? 20.078 9.383 19.656 1 92.19 31 SER B C 1
ATOM 2495 O O . SER B 1 31 ? 20.797 9.695 18.703 1 92.19 31 SER B O 1
ATOM 2497 N N . SER B 1 32 ? 19.5 8.281 19.688 1 90.5 32 SER B N 1
ATOM 2498 C CA . SER B 1 32 ? 19.781 7.266 18.688 1 90.5 32 SER B CA 1
ATOM 2499 C C . SER B 1 32 ? 18.703 7.258 17.594 1 90.5 32 SER B C 1
ATOM 2501 O O . SER B 1 32 ? 18.812 6.52 16.609 1 90.5 32 SER B O 1
ATOM 2503 N N . ALA B 1 33 ? 17.781 8.141 17.688 1 95 33 ALA B N 1
ATOM 2504 C CA . ALA B 1 33 ? 16.656 8.102 16.75 1 95 33 ALA B CA 1
ATOM 2505 C C . ALA B 1 33 ? 16.797 9.18 15.688 1 95 33 ALA B C 1
ATOM 2507 O O . ALA B 1 33 ? 17.219 10.305 15.984 1 95 33 ALA B O 1
ATOM 2508 N N . THR B 1 34 ? 16.578 8.852 14.484 1 97.44 34 THR B N 1
ATOM 2509 C CA . THR B 1 34 ? 16.453 9.828 13.406 1 97.44 34 THR B CA 1
ATOM 2510 C C . THR B 1 34 ? 15.016 10.32 13.273 1 97.44 34 THR B C 1
ATOM 2512 O O . THR B 1 34 ? 14.094 9.516 13.094 1 97.44 34 THR B O 1
ATOM 2515 N N . VAL B 1 35 ? 14.797 11.641 13.305 1 98.06 35 VAL B N 1
ATOM 2516 C CA . VAL B 1 35 ? 13.422 12.125 13.359 1 98.06 35 VAL B CA 1
ATOM 2517 C C . VAL B 1 35 ? 13.141 13.008 12.141 1 98.06 35 VAL B C 1
ATOM 2519 O O . VAL B 1 35 ? 11.992 13.383 11.891 1 98.06 35 VAL B O 1
ATOM 2522 N N . GLY B 1 36 ? 14.227 13.305 11.359 1 98 36 GLY B N 1
ATOM 2523 C CA . GLY B 1 36 ? 14.047 14.141 10.188 1 98 36 GLY B CA 1
ATOM 2524 C C . GLY B 1 36 ? 15.273 14.188 9.289 1 98 36 GLY B C 1
ATOM 2525 O O . GLY B 1 36 ? 16.266 13.508 9.547 1 98 36 GLY B O 1
ATOM 2526 N N . TYR B 1 37 ? 15.148 14.984 8.234 1 98.38 37 TYR B N 1
ATOM 2527 C CA . TYR B 1 37 ? 16.203 15.141 7.246 1 98.38 37 TYR B CA 1
ATOM 2528 C C . TYR B 1 37 ? 16.312 16.594 6.789 1 98.38 37 TYR B C 1
ATOM 2530 O O . TYR B 1 37 ? 15.328 17.188 6.359 1 98.38 37 TYR B O 1
ATOM 2538 N N . LEU B 1 38 ? 17.5 17.078 6.855 1 98.12 38 LEU B N 1
ATOM 2539 C CA . LEU B 1 38 ? 17.734 18.5 6.613 1 98.12 38 LEU B CA 1
ATOM 2540 C C . LEU B 1 38 ? 18.5 18.719 5.305 1 98.12 38 LEU B C 1
ATOM 2542 O O . LEU B 1 38 ? 19.406 17.953 4.984 1 98.12 38 LEU B O 1
ATOM 2546 N N . SER B 1 39 ? 18.078 19.719 4.574 1 97.25 39 SER B N 1
ATOM 2547 C CA . SER B 1 39 ? 18.953 20.141 3.482 1 97.25 39 SER B CA 1
ATOM 2548 C C . SER B 1 39 ? 20.328 20.578 4.004 1 97.25 39 SER B C 1
ATOM 2550 O O . SER B 1 39 ? 20.438 21.031 5.141 1 97.25 39 SER B O 1
ATOM 2552 N N . PRO B 1 40 ? 21.281 20.438 3.164 1 96.69 40 PRO B N 1
ATOM 2553 C CA . PRO B 1 40 ? 22.609 20.828 3.609 1 96.69 40 PRO B CA 1
ATOM 2554 C C . PRO B 1 40 ? 22.672 22.297 4.062 1 96.69 40 PRO B C 1
ATOM 2556 O O . PRO B 1 40 ? 23.266 22.594 5.094 1 96.69 40 PRO B O 1
ATOM 2559 N N . SER B 1 41 ? 22.062 23.172 3.354 1 96.44 41 SER B N 1
ATOM 2560 C CA . SER B 1 41 ? 22.094 24.578 3.695 1 96.44 41 SER B CA 1
ATOM 2561 C C . SER B 1 41 ? 21.375 24.844 5.02 1 96.44 41 SER B C 1
ATOM 2563 O O . SER B 1 41 ? 21.844 25.641 5.836 1 96.44 41 SER B O 1
ATOM 2565 N N . PHE B 1 42 ? 20.297 24.188 5.262 1 97.19 42 PHE B N 1
ATOM 2566 C CA . PHE B 1 42 ? 19.578 24.391 6.512 1 97.19 42 PHE B CA 1
ATOM 2567 C C . PHE B 1 42 ? 20.328 23.766 7.684 1 97.19 42 PHE B C 1
ATOM 2569 O O . PHE B 1 42 ? 20.328 24.312 8.781 1 97.19 42 PHE B O 1
ATOM 2576 N N . ALA B 1 43 ? 20.906 22.625 7.453 1 97.88 43 ALA B N 1
ATOM 2577 C CA . ALA B 1 43 ? 21.766 22.016 8.461 1 97.88 43 ALA B CA 1
ATOM 2578 C C . ALA B 1 43 ? 22.875 22.969 8.891 1 97.88 43 ALA B C 1
ATOM 2580 O O . ALA B 1 43 ? 23.125 23.141 10.086 1 97.88 43 ALA B O 1
ATOM 2581 N N . ASP B 1 44 ? 23.422 23.609 7.859 1 97.5 44 ASP B N 1
ATOM 2582 C CA . ASP B 1 44 ? 24.484 24.578 8.141 1 97.5 44 ASP B CA 1
ATOM 2583 C C . ASP B 1 44 ? 23.953 25.734 8.992 1 97.5 44 ASP B C 1
ATOM 2585 O O . ASP B 1 44 ? 24.625 26.203 9.906 1 97.5 44 ASP B O 1
ATOM 2589 N N . ARG B 1 45 ? 22.812 26.125 8.711 1 97.19 45 ARG B N 1
ATOM 2590 C CA . ARG B 1 45 ? 22.188 27.219 9.461 1 97.19 45 ARG B CA 1
ATOM 2591 C C . ARG B 1 45 ? 21.969 26.828 10.914 1 97.19 45 ARG B C 1
ATOM 2593 O O . ARG B 1 45 ? 22.203 27.625 11.828 1 97.19 45 ARG B O 1
ATOM 2600 N N . LEU B 1 46 ? 21.5 25.594 11.133 1 97.69 46 LEU B N 1
ATOM 2601 C CA . LEU B 1 46 ? 21.203 25.125 12.484 1 97.69 46 LEU B CA 1
ATOM 2602 C C . LEU B 1 46 ? 22.5 24.938 13.289 1 97.69 46 LEU B C 1
ATOM 2604 O O . LEU B 1 46 ? 22.484 25.047 14.516 1 97.69 46 LEU B O 1
ATOM 2608 N N . LEU B 1 47 ? 23.547 24.719 12.547 1 97.56 47 LEU B N 1
ATOM 2609 C CA . LEU B 1 47 ? 24.812 24.438 13.211 1 97.56 47 LEU B CA 1
ATOM 2610 C C . LEU B 1 47 ? 25.594 25.719 13.453 1 97.56 47 LEU B C 1
ATOM 2612 O O . LEU B 1 47 ? 26.719 25.688 13.961 1 97.56 47 LEU B O 1
ATOM 2616 N N . ASN B 1 48 ? 24.969 26.781 13.055 1 96.06 48 ASN B N 1
ATOM 2617 C CA . ASN B 1 48 ? 25.578 28.062 13.367 1 96.06 48 ASN B CA 1
ATOM 2618 C C . ASN B 1 48 ? 25.844 28.219 14.867 1 96.06 48 ASN B C 1
ATOM 2620 O O . ASN B 1 48 ? 25.078 27.703 15.688 1 96.06 48 ASN B O 1
ATOM 2624 N N . ALA B 1 49 ? 26.781 29.094 15.164 1 93.81 49 ALA B N 1
ATOM 2625 C CA . ALA B 1 49 ? 27.219 29.281 16.547 1 93.81 49 ALA B CA 1
ATOM 2626 C C . ALA B 1 49 ? 26.078 29.812 17.406 1 93.81 49 ALA B C 1
ATOM 2628 O O . ALA B 1 49 ? 26.016 29.516 18.609 1 93.81 49 ALA B O 1
ATOM 2629 N N . GLU B 1 50 ? 25.203 30.469 16.828 1 95.31 50 GLU B N 1
ATOM 2630 C CA . GLU B 1 50 ? 24.094 31.062 17.562 1 95.31 50 GLU B CA 1
ATOM 2631 C C . GLU B 1 50 ? 23.172 29.984 18.125 1 95.31 50 GLU B C 1
ATOM 2633 O O . GLU B 1 50 ? 22.422 30.234 19.062 1 95.31 50 GLU B O 1
ATOM 2638 N N . PHE B 1 51 ? 23.188 28.797 17.531 1 97.69 51 PHE B N 1
ATOM 2639 C CA . PHE B 1 51 ? 22.266 27.75 17.953 1 97.69 51 PHE B CA 1
ATOM 2640 C C . PHE B 1 51 ? 23.031 26.562 18.547 1 97.69 51 PHE B C 1
ATOM 2642 O O . PHE B 1 51 ? 22.531 25.453 18.578 1 97.69 51 PHE B O 1
ATOM 2649 N N . ASN B 1 52 ? 24.234 26.781 19.031 1 96.56 52 ASN B N 1
ATOM 2650 C CA . ASN B 1 52 ? 25.125 25.703 19.438 1 96.56 52 ASN B CA 1
ATOM 2651 C C . ASN B 1 52 ? 24.656 25.047 20.734 1 96.56 52 ASN B C 1
ATOM 2653 O O . ASN B 1 52 ? 25.125 23.969 21.109 1 96.56 52 ASN B O 1
ATOM 2657 N N . ASP B 1 53 ? 23.766 25.703 21.453 1 97.44 53 ASP B N 1
ATOM 2658 C CA . ASP B 1 53 ? 23.203 25.109 22.672 1 97.44 53 ASP B CA 1
ATOM 2659 C C . ASP B 1 53 ? 22.031 24.203 22.328 1 97.44 53 ASP B C 1
ATOM 2661 O O . ASP B 1 53 ? 21.578 23.438 23.188 1 97.44 53 ASP B O 1
ATOM 2665 N N . VAL B 1 54 ? 21.609 24.219 21.156 1 98.56 54 VAL B N 1
ATOM 2666 C CA . VAL B 1 54 ? 20.422 23.469 20.766 1 98.56 54 VAL B CA 1
ATOM 2667 C C . VAL B 1 54 ? 20.812 22.359 19.797 1 98.56 54 VAL B C 1
ATOM 2669 O O . VAL B 1 54 ? 20.297 21.234 19.891 1 98.56 54 VAL B O 1
ATOM 2672 N N . PHE B 1 55 ? 21.719 22.672 18.859 1 98.56 55 PHE B N 1
ATOM 2673 C CA . PHE B 1 55 ? 22.094 21.719 17.812 1 98.56 55 PHE B CA 1
ATOM 2674 C C . PHE B 1 55 ? 23.594 21.5 17.797 1 98.56 55 PHE B C 1
ATOM 2676 O O . PHE B 1 55 ? 24.359 22.406 18.125 1 98.56 55 PHE B O 1
ATOM 2683 N N . GLN B 1 56 ? 23.969 20.297 17.375 1 97.94 56 GLN B N 1
ATOM 2684 C CA . GLN B 1 56 ? 25.375 19.953 17.203 1 97.94 56 GLN B CA 1
ATOM 2685 C C . GLN B 1 56 ? 25.547 18.953 16.062 1 97.94 56 GLN B C 1
ATOM 2687 O O . GLN B 1 56 ? 24.578 18.344 15.609 1 97.94 56 GLN B O 1
ATOM 2692 N N . LYS B 1 57 ? 26.766 18.891 15.594 1 97.06 57 LYS B N 1
ATOM 2693 C CA . LYS B 1 57 ? 27.062 17.875 14.578 1 97.06 57 LYS B CA 1
ATOM 2694 C C . LYS B 1 57 ? 27 16.469 15.164 1 97.06 57 LYS B C 1
ATOM 2696 O O . LYS B 1 57 ? 27.516 16.219 16.25 1 97.06 57 LYS B O 1
ATOM 2701 N N . CYS B 1 58 ? 26.312 15.656 14.508 1 95.44 58 CYS B N 1
ATOM 2702 C CA . CYS B 1 58 ? 26.266 14.258 14.938 1 95.44 58 CYS B CA 1
ATOM 2703 C C . CYS B 1 58 ? 27.5 13.5 14.461 1 95.44 58 CYS B C 1
ATOM 2705 O O . CYS B 1 58 ? 27.703 13.352 13.258 1 95.44 58 CYS B O 1
ATOM 2707 N N . PRO B 1 59 ? 28.266 12.961 15.297 1 91.5 59 PRO B N 1
ATOM 2708 C CA . PRO B 1 59 ? 29.484 12.273 14.891 1 91.5 59 PRO B CA 1
ATOM 2709 C C . PRO B 1 59 ? 29.219 10.953 14.18 1 91.5 59 PRO B C 1
ATOM 2711 O O . PRO B 1 59 ? 30.031 10.492 13.383 1 91.5 59 PRO B O 1
ATOM 2714 N N . VAL B 1 60 ? 28.125 10.367 14.445 1 90.12 60 VAL B N 1
ATOM 2715 C CA . VAL B 1 60 ? 27.797 9.047 13.922 1 90.12 60 VAL B CA 1
ATOM 2716 C C . VAL B 1 60 ? 27.266 9.172 12.5 1 90.12 60 VAL B C 1
ATOM 2718 O O . VAL B 1 60 ? 27.797 8.547 11.57 1 90.12 60 VAL B O 1
ATOM 2721 N N . SER B 1 61 ? 26.344 10.047 12.273 1 90.75 61 SER B N 1
ATOM 2722 C CA . SER B 1 61 ? 25.656 10.133 10.984 1 90.75 61 SER B CA 1
ATOM 2723 C C . SER B 1 61 ? 26.266 11.227 10.109 1 90.75 61 SER B C 1
ATOM 2725 O O . SER B 1 61 ? 26 11.273 8.906 1 90.75 61 SER B O 1
ATOM 2727 N N . GLY B 1 62 ? 27 12.109 10.68 1 93.06 62 GLY B N 1
ATOM 2728 C CA . GLY B 1 62 ? 27.516 13.258 9.961 1 93.06 62 GLY B CA 1
ATOM 2729 C C . GLY B 1 62 ? 26.484 14.367 9.789 1 93.06 62 GLY B C 1
ATOM 2730 O O . GLY B 1 62 ? 26.797 15.438 9.266 1 93.06 62 GLY B O 1
ATOM 2731 N N . GLY B 1 63 ? 25.234 14.141 10.242 1 97.25 63 GLY B N 1
ATOM 2732 C CA . GLY B 1 63 ? 24.172 15.141 10.164 1 97.25 63 GLY B CA 1
ATOM 2733 C C . GLY B 1 63 ? 24.094 16.016 11.398 1 97.25 63 GLY B C 1
ATOM 2734 O O . GLY B 1 63 ? 25.109 16.438 11.938 1 97.25 63 GLY B O 1
ATOM 2735 N N . VAL B 1 64 ? 22.891 16.406 11.75 1 98.5 64 VAL B N 1
ATOM 2736 C CA . VAL B 1 64 ? 22.656 17.297 12.883 1 98.5 64 VAL B CA 1
ATOM 2737 C C . VAL B 1 64 ? 22 16.531 14.023 1 98.5 64 VAL B C 1
ATOM 2739 O O . VAL B 1 64 ? 21.188 15.633 13.789 1 98.5 64 VAL B O 1
ATOM 2742 N N . ALA B 1 65 ? 22.391 16.797 15.211 1 98.38 65 ALA B N 1
ATOM 2743 C CA . ALA B 1 65 ? 21.75 16.219 16.406 1 98.38 65 ALA B CA 1
ATOM 2744 C C . ALA B 1 65 ? 21.281 17.312 17.359 1 98.38 65 ALA B C 1
ATOM 2746 O O . ALA B 1 65 ? 21.922 18.375 17.453 1 98.38 65 ALA B O 1
ATOM 2747 N N . VAL B 1 66 ? 20.188 17.062 18.016 1 98.38 66 VAL B N 1
ATOM 2748 C CA . VAL B 1 66 ? 19.812 17.938 19.141 1 98.38 66 VAL B CA 1
ATOM 2749 C C . VAL B 1 66 ? 20.812 17.766 20.281 1 98.38 66 VAL B C 1
ATOM 2751 O O . VAL B 1 66 ? 21.219 16.641 20.594 1 98.38 66 VAL B O 1
ATOM 2754 N N . HIS B 1 67 ? 21.141 18.828 20.859 1 97.38 67 HIS B N 1
ATOM 2755 C CA . HIS B 1 67 ? 22.188 18.828 21.875 1 97.38 67 HIS B CA 1
ATOM 2756 C C . HIS B 1 67 ? 21.859 17.875 23.016 1 97.38 67 HIS B C 1
ATOM 2758 O O . HIS B 1 67 ? 20.719 17.844 23.484 1 97.38 67 HIS B O 1
ATOM 2764 N N . THR B 1 68 ? 22.828 17.219 23.531 1 95.31 68 THR B N 1
ATOM 2765 C CA . THR B 1 68 ? 22.641 16.156 24.531 1 95.31 68 THR B CA 1
ATOM 2766 C C . THR B 1 68 ? 22.25 16.75 25.875 1 95.31 68 THR B C 1
ATOM 2768 O O . THR B 1 68 ? 21.766 16.031 26.75 1 95.31 68 THR B O 1
ATOM 2771 N N . SER B 1 69 ? 22.516 18.031 26.016 1 96.38 69 SER B N 1
ATOM 2772 C CA . SER B 1 69 ? 22.141 18.672 27.266 1 96.38 69 SER B CA 1
ATOM 2773 C C . SER B 1 69 ? 20.625 18.797 27.391 1 96.38 69 SER B C 1
ATOM 2775 O O . SER B 1 69 ? 20.109 19.031 28.484 1 96.38 69 SER B O 1
ATOM 2777 N N . LEU B 1 70 ? 19.938 18.75 26.297 1 97.94 70 LEU B N 1
ATOM 2778 C CA . LEU B 1 70 ? 18.469 18.781 26.297 1 97.94 70 LEU B CA 1
ATOM 2779 C C . LEU B 1 70 ? 17.906 17.375 26.453 1 97.94 70 LEU B C 1
ATOM 2781 O O . LEU B 1 70 ? 17.625 16.703 25.469 1 97.94 70 LEU B O 1
ATOM 2785 N N . VAL B 1 71 ? 17.625 17.016 27.609 1 95.81 71 VAL B N 1
ATOM 2786 C CA . VAL B 1 71 ? 17.391 15.633 27.953 1 95.81 71 VAL B CA 1
ATOM 2787 C C . VAL B 1 71 ? 15.914 15.289 27.75 1 95.81 71 VAL B C 1
ATOM 2789 O O . VAL B 1 71 ? 15.578 14.258 27.172 1 95.81 71 VAL B O 1
ATOM 2792 N N . SER B 1 72 ? 15.047 16.172 28.203 1 97.06 72 SER B N 1
ATOM 2793 C CA . SER B 1 72 ? 13.617 15.875 28.125 1 97.06 72 SER B CA 1
ATOM 2794 C C . SER B 1 72 ? 13 16.406 26.844 1 97.06 72 SER B C 1
ATOM 2796 O O . SER B 1 72 ? 13.555 17.312 26.203 1 97.06 72 SER B O 1
ATOM 2798 N N . GLN B 1 73 ? 11.898 15.836 26.469 1 97.06 73 GLN B N 1
ATOM 2799 C CA . GLN B 1 73 ? 11.133 16.312 25.312 1 97.06 73 GLN B CA 1
ATOM 2800 C C . GLN B 1 73 ? 10.75 17.781 25.469 1 97.06 73 GLN B C 1
ATOM 2802 O O . GLN B 1 73 ? 10.789 18.531 24.5 1 97.06 73 GLN B O 1
ATOM 2807 N N . GLN B 1 74 ? 10.375 18.188 26.672 1 97.75 74 GLN B N 1
ATOM 2808 C CA . GLN B 1 74 ? 9.961 19.547 26.953 1 97.75 74 GLN B CA 1
ATOM 2809 C C . GLN B 1 74 ? 11.102 20.531 26.734 1 97.75 74 GLN B C 1
ATOM 2811 O O . GLN B 1 74 ? 10.898 21.609 26.172 1 97.75 74 GLN B O 1
ATOM 2816 N N . GLN B 1 75 ? 12.242 20.141 27.203 1 98.25 75 GLN B N 1
ATOM 2817 C CA . GLN B 1 75 ? 13.422 20.984 27.016 1 98.25 75 GLN B CA 1
ATOM 2818 C C . GLN B 1 75 ? 13.734 21.156 25.531 1 98.25 75 GLN B C 1
ATOM 2820 O O . GLN B 1 75 ? 13.969 22.281 25.062 1 98.25 75 GLN B O 1
ATOM 2825 N N . ARG B 1 76 ? 13.688 20.062 24.844 1 98.56 76 ARG B N 1
ATOM 2826 C CA . ARG B 1 76 ? 13.961 20.125 23.406 1 98.56 76 ARG B CA 1
ATOM 2827 C C . ARG B 1 76 ? 12.922 20.969 22.672 1 98.56 76 ARG B C 1
ATOM 2829 O O . ARG B 1 76 ? 13.273 21.797 21.844 1 98.56 76 ARG B O 1
ATOM 2836 N N . THR B 1 77 ? 11.688 20.766 23.047 1 98.44 77 THR B N 1
ATOM 2837 C CA . THR B 1 77 ? 10.594 21.5 22.422 1 98.44 77 THR B CA 1
ATOM 2838 C C . THR B 1 77 ? 10.766 23 22.656 1 98.44 77 THR B C 1
ATOM 2840 O O . THR B 1 77 ? 10.664 23.797 21.719 1 98.44 77 THR B O 1
ATOM 2843 N N . ALA B 1 78 ? 11.055 23.406 23.844 1 98.31 78 ALA B N 1
ATOM 2844 C CA . ALA B 1 78 ? 11.219 24.812 24.188 1 98.31 78 ALA B CA 1
ATOM 2845 C C . ALA B 1 78 ? 12.422 25.422 23.469 1 98.31 78 ALA B C 1
ATOM 2847 O O . ALA B 1 78 ? 12.344 26.531 22.938 1 98.31 78 ALA B O 1
ATOM 2848 N N . ALA B 1 79 ? 13.516 24.703 23.5 1 98.56 79 ALA B N 1
ATOM 2849 C CA . ALA B 1 79 ? 14.742 25.188 22.859 1 98.56 79 ALA B CA 1
ATOM 2850 C C . ALA B 1 79 ? 14.555 25.359 21.359 1 98.56 79 ALA B C 1
ATOM 2852 O O . ALA B 1 79 ? 14.945 26.391 20.797 1 98.56 79 ALA B O 1
ATOM 2853 N N . ILE B 1 80 ? 13.969 24.422 20.75 1 98.38 80 ILE B N 1
ATOM 2854 C CA . ILE B 1 80 ? 13.758 24.453 19.297 1 98.38 80 ILE B CA 1
ATOM 2855 C C . ILE B 1 80 ? 12.75 25.531 18.953 1 98.38 80 ILE B C 1
ATOM 2857 O O . ILE B 1 80 ? 12.891 26.219 17.938 1 98.38 80 ILE B O 1
ATOM 2861 N N . ALA B 1 81 ? 11.766 25.703 19.781 1 97.88 81 ALA B N 1
ATOM 2862 C CA . ALA B 1 81 ? 10.797 26.766 19.578 1 97.88 81 ALA B CA 1
ATOM 2863 C C . ALA B 1 81 ? 11.477 28.125 19.516 1 97.88 81 ALA B C 1
ATOM 2865 O O . ALA B 1 81 ? 11.125 28.984 18.703 1 97.88 81 ALA B O 1
ATOM 2866 N N . THR B 1 82 ? 12.414 28.344 20.375 1 97.69 82 THR B N 1
ATOM 2867 C CA . THR B 1 82 ? 13.156 29.594 20.391 1 97.69 82 THR B CA 1
ATOM 2868 C C . THR B 1 82 ? 13.93 29.797 19.094 1 97.69 82 THR B C 1
ATOM 2870 O O . THR B 1 82 ? 13.938 30.891 18.531 1 97.69 82 THR B O 1
ATOM 2873 N N . VAL B 1 83 ? 14.539 28.734 18.656 1 97.81 83 VAL B N 1
ATOM 2874 C CA . VAL B 1 83 ? 15.266 28.781 17.391 1 97.81 83 VAL B CA 1
ATOM 2875 C C . VAL B 1 83 ? 14.305 29.109 16.25 1 97.81 83 VAL B C 1
ATOM 2877 O O . VAL B 1 83 ? 14.602 29.969 15.422 1 97.81 83 VAL B O 1
ATOM 2880 N N . LEU B 1 84 ? 13.141 28.453 16.25 1 97.31 84 LEU B N 1
ATOM 2881 C CA . LEU B 1 84 ? 12.164 28.641 15.188 1 97.31 84 LEU B CA 1
ATOM 2882 C C . LEU B 1 84 ? 11.633 30.062 15.172 1 97.31 84 LEU B C 1
ATOM 2884 O O . LEU B 1 84 ? 11.398 30.641 14.102 1 97.31 84 LEU B O 1
ATOM 2888 N N . GLN B 1 85 ? 11.414 30.609 16.297 1 96.25 85 GLN B N 1
ATOM 2889 C CA . GLN B 1 85 ? 10.953 32 16.391 1 96.25 85 GLN B CA 1
ATOM 2890 C C . GLN B 1 85 ? 11.969 32.969 15.781 1 96.25 85 GLN B C 1
ATOM 2892 O O . GLN B 1 85 ? 11.594 33.906 15.07 1 96.25 85 GLN B O 1
ATOM 2897 N N . GLN B 1 86 ? 13.172 32.719 16.109 1 96.31 86 GLN B N 1
ATOM 2898 C CA . GLN B 1 86 ? 14.227 33.562 15.539 1 96.31 86 GLN B CA 1
ATOM 2899 C C . GLN B 1 86 ? 14.273 33.406 14.023 1 96.31 86 GLN B C 1
ATOM 2901 O O . GLN B 1 86 ? 14.367 34.406 13.305 1 96.31 86 GLN B O 1
ATOM 2906 N N . LEU B 1 87 ? 14.242 32.188 13.586 1 96.06 87 LEU B N 1
ATOM 2907 C CA . LEU B 1 87 ? 14.289 31.938 12.148 1 96.06 87 LEU B CA 1
ATOM 2908 C C . LEU B 1 87 ? 13.078 32.562 11.453 1 96.06 87 LEU B C 1
ATOM 2910 O O . LEU B 1 87 ? 13.18 33.031 10.32 1 96.06 87 LEU B O 1
ATOM 2914 N N . ASN B 1 88 ? 11.961 32.438 12.102 1 95.5 88 ASN B N 1
ATOM 2915 C CA . ASN B 1 88 ? 10.758 33.062 11.562 1 95.5 88 ASN B CA 1
ATOM 2916 C C . ASN B 1 88 ? 10.914 34.594 11.461 1 95.5 88 ASN B C 1
ATOM 2918 O O . ASN B 1 88 ? 10.539 35.188 10.445 1 95.5 88 ASN B O 1
ATOM 2922 N N . ALA B 1 89 ? 11.43 35.188 12.438 1 94.88 89 ALA B N 1
ATOM 2923 C CA . ALA B 1 89 ? 11.648 36.656 12.477 1 94.88 89 ALA B CA 1
ATOM 2924 C C . ALA B 1 89 ? 12.602 37.094 11.367 1 94.88 89 ALA B C 1
ATOM 2926 O O . ALA B 1 89 ? 12.469 38.188 10.82 1 94.88 89 ALA B O 1
ATOM 2927 N N . GLU B 1 90 ? 13.461 36.219 11 1 94.25 90 GLU B N 1
ATOM 2928 C CA . GLU B 1 90 ? 14.445 36.5 9.961 1 94.25 90 GLU B CA 1
ATOM 2929 C C . GLU B 1 90 ? 13.891 36.219 8.57 1 94.25 90 GLU B C 1
ATOM 2931 O O . GLU B 1 90 ? 14.555 36.438 7.562 1 94.25 90 GLU B O 1
ATOM 2936 N N . GLY B 1 91 ? 12.703 35.625 8.562 1 90.94 91 GLY B N 1
ATOM 2937 C CA . GLY B 1 91 ? 12.055 35.344 7.293 1 90.94 91 GLY B CA 1
ATOM 2938 C C . GLY B 1 91 ? 12.367 33.969 6.758 1 90.94 91 GLY B C 1
ATOM 2939 O O . GLY B 1 91 ? 12 33.625 5.629 1 90.94 91 GLY B O 1
ATOM 2940 N N . GLY B 1 92 ? 13.031 33.219 7.586 1 90.62 92 GLY B N 1
ATOM 2941 C CA . GLY B 1 92 ? 13.461 31.906 7.129 1 90.62 92 GLY B CA 1
ATOM 2942 C C . GLY B 1 92 ? 12.352 30.875 7.145 1 90.62 92 GLY B C 1
ATOM 2943 O O . GLY B 1 92 ? 12.344 29.953 6.32 1 90.62 92 GLY B O 1
ATOM 2944 N N . ILE B 1 93 ? 11.477 30.891 8.109 1 89.88 93 ILE B N 1
ATOM 2945 C CA . ILE B 1 93 ? 10.344 29.984 8.211 1 89.88 93 ILE B CA 1
ATOM 2946 C C . ILE B 1 93 ? 9.039 30.766 8.07 1 89.88 93 ILE B C 1
ATOM 2948 O O . ILE B 1 93 ? 8.773 31.688 8.844 1 89.88 93 ILE B O 1
ATOM 2952 N N . GLN B 1 94 ? 8.273 30.406 7.066 1 83.69 94 GLN B N 1
ATOM 2953 C CA . GLN B 1 94 ? 7.031 31.125 6.785 1 83.69 94 GLN B CA 1
ATOM 2954 C C . GLN B 1 94 ? 5.816 30.219 6.969 1 83.69 94 GLN B C 1
ATOM 2956 O O . GLN B 1 94 ? 5.961 29 7.094 1 83.69 94 GLN B O 1
ATOM 2961 N N . GLY B 1 95 ? 4.625 30.891 7.184 1 83.5 95 GLY B N 1
ATOM 2962 C CA . GLY B 1 95 ? 3.385 30.125 7.254 1 83.5 95 GLY B CA 1
ATOM 2963 C C . GLY B 1 95 ? 3.076 29.609 8.648 1 83.5 95 GLY B C 1
ATOM 2964 O O . GLY B 1 95 ? 2.533 28.516 8.797 1 83.5 95 GLY B O 1
ATOM 2965 N N . TRP B 1 96 ? 3.461 30.359 9.578 1 87.75 96 TRP B N 1
ATOM 2966 C CA . TRP B 1 96 ? 3.229 30 10.969 1 87.75 96 TRP B CA 1
ATOM 2967 C C . TRP B 1 96 ? 1.752 29.719 11.219 1 87.75 96 TRP B C 1
ATOM 2969 O O . TRP B 1 96 ? 0.882 30.422 10.719 1 87.75 96 TRP B O 1
ATOM 2979 N N . ARG B 1 97 ? 1.331 28.609 11.977 1 83.56 97 ARG B N 1
ATOM 2980 C CA . ARG B 1 97 ? -0.048 28.203 12.203 1 83.56 97 ARG B CA 1
ATOM 2981 C C . ARG B 1 97 ? -0.381 28.188 13.695 1 83.56 97 ARG B C 1
ATOM 2983 O O . ARG B 1 97 ? -1.554 28.188 14.07 1 83.56 97 ARG B O 1
ATOM 2990 N N . GLY B 1 98 ? 0.658 28.156 14.422 1 86.25 98 GLY B N 1
ATOM 2991 C CA . GLY B 1 98 ? 0.425 28 15.852 1 86.25 98 GLY B CA 1
ATOM 2992 C C . GLY B 1 98 ? 0.004 26.594 16.234 1 86.25 98 GLY B C 1
ATOM 2993 O O . GLY B 1 98 ? -0.737 26.406 17.203 1 86.25 98 GLY B O 1
ATOM 2994 N N . GLU B 1 99 ? 0.27 25.609 15.453 1 89 99 GLU B N 1
ATOM 2995 C CA . GLU B 1 99 ? -0.013 24.188 15.688 1 89 99 GLU B CA 1
ATOM 2996 C C . GLU B 1 99 ? 1.275 23.375 15.82 1 89 99 GLU B C 1
ATOM 2998 O O . GLU B 1 99 ? 2.209 23.562 15.031 1 89 99 GLU B O 1
ATOM 3003 N N . LEU B 1 100 ? 1.281 22.516 16.812 1 94.56 100 LEU B N 1
ATOM 3004 C CA . LEU B 1 100 ? 2.488 21.719 17.031 1 94.56 100 LEU B CA 1
ATOM 3005 C C . LEU B 1 100 ? 2.34 20.312 16.453 1 94.56 100 LEU B C 1
ATOM 3007 O O . LEU B 1 100 ? 1.305 19.672 16.641 1 94.56 100 LEU B O 1
ATOM 3011 N N . TYR B 1 101 ? 3.361 19.922 15.734 1 95.81 101 TYR B N 1
ATOM 3012 C CA . TYR B 1 101 ? 3.48 18.578 15.203 1 95.81 101 TYR B CA 1
ATOM 3013 C C . TYR B 1 101 ? 4.488 17.766 16 1 95.81 101 TYR B C 1
ATOM 3015 O O . TYR B 1 101 ? 5.473 18.297 16.516 1 95.81 101 TYR B O 1
ATOM 3023 N N . PRO B 1 102 ? 4.285 16.531 16.125 1 96.62 102 PRO B N 1
ATOM 3024 C CA . PRO B 1 102 ? 5.266 15.664 16.781 1 96.62 102 PRO B CA 1
ATOM 3025 C C . PRO B 1 102 ? 6.418 15.266 15.867 1 96.62 102 PRO B C 1
ATOM 3027 O O . PRO B 1 102 ? 6.188 14.781 14.75 1 96.62 102 PRO B O 1
ATOM 3030 N N . ALA B 1 103 ? 7.59 15.508 16.266 1 97.56 103 ALA B N 1
ATOM 3031 C CA . ALA B 1 103 ? 8.758 14.93 15.609 1 97.56 103 ALA B CA 1
ATOM 3032 C C . ALA B 1 103 ? 9.125 13.578 16.219 1 97.56 103 ALA B C 1
ATOM 3034 O O . ALA B 1 103 ? 9.711 13.523 17.312 1 97.56 103 ALA B O 1
ATOM 3035 N N . ALA B 1 104 ? 8.781 12.57 15.562 1 96.69 104 ALA B N 1
ATOM 3036 C CA . ALA B 1 104 ? 8.977 11.203 16.047 1 96.69 104 ALA B CA 1
ATOM 3037 C C . ALA B 1 104 ? 9.57 10.312 14.961 1 96.69 104 ALA B C 1
ATOM 3039 O O . ALA B 1 104 ? 9.453 10.617 13.773 1 96.69 104 ALA B O 1
ATOM 3040 N N . SER B 1 105 ? 10.219 9.273 15.422 1 96.19 105 SER B N 1
ATOM 3041 C CA . SER B 1 105 ? 10.789 8.328 14.461 1 96.19 105 SER B CA 1
ATOM 3042 C C . SER B 1 105 ? 9.695 7.531 13.75 1 96.19 105 SER B C 1
ATOM 3044 O O . SER B 1 105 ? 9.875 7.113 12.609 1 96.19 105 SER B O 1
ATOM 3046 N N . SER B 1 106 ? 8.562 7.285 14.445 1 95.75 106 SER B N 1
ATOM 3047 C CA . SER B 1 106 ? 7.395 6.621 13.867 1 95.75 106 SER B CA 1
ATOM 3048 C C . SER B 1 106 ? 6.109 7.055 14.57 1 95.75 106 SER B C 1
ATOM 3050 O O . SER B 1 106 ? 6.156 7.699 15.617 1 95.75 106 SER B O 1
ATOM 3052 N N . PHE B 1 107 ? 4.996 6.711 14.094 1 96 107 PHE B N 1
ATOM 3053 C CA . PHE B 1 107 ? 3.688 7.266 14.414 1 96 107 PHE B CA 1
ATOM 3054 C C . PHE B 1 107 ? 3.355 7.051 15.883 1 96 107 PHE B C 1
ATOM 3056 O O . PHE B 1 107 ? 2.818 7.945 16.547 1 96 107 PHE B O 1
ATOM 3063 N N . HIS B 1 108 ? 3.664 5.863 16.438 1 94.69 108 HIS B N 1
ATOM 3064 C CA . HIS B 1 108 ? 3.223 5.57 17.797 1 94.69 108 HIS B CA 1
ATOM 3065 C C . HIS B 1 108 ? 4.367 5.719 18.797 1 94.69 108 HIS B C 1
ATOM 3067 O O . HIS B 1 108 ? 4.199 5.441 19.984 1 94.69 108 HIS B O 1
ATOM 3073 N N . GLU B 1 109 ? 5.477 6.191 18.312 1 94.44 109 GLU B N 1
ATOM 3074 C CA . GLU B 1 109 ? 6.594 6.473 19.219 1 94.44 109 GLU B CA 1
ATOM 3075 C C . GLU B 1 109 ? 6.422 7.828 19.891 1 94.44 109 GLU B C 1
ATOM 3077 O O . GLU B 1 109 ? 5.809 8.734 19.328 1 94.44 109 GLU B O 1
ATOM 3082 N N . GLN B 1 110 ? 6.945 7.891 21.062 1 94.5 110 GLN B N 1
ATOM 3083 C CA . GLN B 1 110 ? 6.953 9.18 21.734 1 94.5 110 GLN B CA 1
ATOM 3084 C C . GLN B 1 110 ? 7.738 10.219 20.938 1 94.5 110 GLN B C 1
ATOM 3086 O O . GLN B 1 110 ? 8.859 9.953 20.5 1 94.5 110 GLN B O 1
ATOM 3091 N N . PRO B 1 111 ? 7.105 11.344 20.75 1 97 111 PRO B N 1
ATOM 3092 C CA . PRO B 1 111 ? 7.832 12.375 20 1 97 111 PRO B CA 1
ATOM 3093 C C . PRO B 1 111 ? 9.109 12.828 20.719 1 97 111 PRO B C 1
ATOM 3095 O O . PRO B 1 111 ? 9.125 12.938 21.938 1 97 111 PRO B O 1
ATOM 3098 N N . ALA B 1 112 ? 10.125 13.047 19.953 1 98 112 ALA B N 1
ATOM 3099 C CA . ALA B 1 112 ? 11.375 13.586 20.484 1 98 112 ALA B CA 1
ATOM 3100 C C . ALA B 1 112 ? 11.203 15.039 20.906 1 98 112 ALA B C 1
ATOM 3102 O O . ALA B 1 112 ? 11.773 15.469 21.922 1 98 112 ALA B O 1
ATOM 3103 N N . PHE B 1 113 ? 10.477 15.742 20.188 1 98.19 113 PHE B N 1
ATOM 3104 C CA . PHE B 1 113 ? 10.062 17.109 20.484 1 98.19 113 PHE B CA 1
ATOM 3105 C C . PHE B 1 113 ? 8.844 17.5 19.656 1 98.19 113 PHE B C 1
ATOM 3107 O O . PHE B 1 113 ? 8.414 16.734 18.781 1 98.19 113 PHE B O 1
ATOM 3114 N N . LEU B 1 114 ? 8.234 18.594 20.016 1 97.94 114 LEU B N 1
ATOM 3115 C CA . LEU B 1 114 ? 7.164 19.188 19.234 1 97.94 114 LEU B CA 1
ATOM 3116 C C . LEU B 1 114 ? 7.668 20.406 18.453 1 97.94 114 LEU B C 1
ATOM 3118 O O . LEU B 1 114 ? 8.586 21.094 18.906 1 97.94 114 LEU B O 1
ATOM 3122 N N . ILE B 1 115 ? 7.121 20.594 17.312 1 97.38 115 ILE B N 1
ATOM 3123 C CA . ILE B 1 115 ? 7.609 21.688 16.484 1 97.38 115 ILE B CA 1
ATOM 3124 C C . ILE B 1 115 ? 6.438 22.359 15.781 1 97.38 115 ILE B C 1
ATOM 3126 O O . ILE B 1 115 ? 5.43 21.719 15.477 1 97.38 115 ILE B O 1
ATOM 3130 N N . GLU B 1 116 ? 6.613 23.656 15.539 1 95.62 116 GLU B N 1
ATOM 3131 C CA . GLU B 1 116 ? 5.633 24.375 14.734 1 95.62 116 GLU B CA 1
ATOM 3132 C C . GLU B 1 116 ? 5.418 23.688 13.383 1 95.62 116 GLU B C 1
ATOM 3134 O O . GLU B 1 116 ? 6.383 23.375 12.688 1 95.62 116 GLU B O 1
ATOM 3139 N N . ARG B 1 117 ? 4.199 23.516 12.984 1 92.75 117 ARG B N 1
ATOM 3140 C CA . ARG B 1 117 ? 3.824 22.797 11.773 1 92.75 117 ARG B CA 1
ATOM 3141 C C . ARG B 1 117 ? 4.523 23.375 10.555 1 92.75 117 ARG B C 1
ATOM 3143 O O . ARG B 1 117 ? 4.93 22.641 9.648 1 92.75 117 ARG B O 1
ATOM 3150 N N . ALA B 1 118 ? 4.648 24.656 10.477 1 92.31 118 ALA B N 1
ATOM 3151 C CA . ALA B 1 118 ? 5.262 25.328 9.336 1 92.31 118 ALA B CA 1
ATOM 3152 C C . ALA B 1 118 ? 6.715 24.906 9.164 1 92.31 118 ALA B C 1
ATOM 3154 O O . ALA B 1 118 ? 7.277 25.016 8.07 1 92.31 118 ALA B O 1
ATOM 3155 N N . ALA B 1 119 ? 7.344 24.406 10.172 1 96.31 119 ALA B N 1
ATOM 3156 C CA . ALA B 1 119 ? 8.758 24.047 10.164 1 96.31 119 ALA B CA 1
ATOM 3157 C C . ALA B 1 119 ? 8.953 22.594 9.742 1 96.31 119 ALA B C 1
ATOM 3159 O O . ALA B 1 119 ? 10.07 22.172 9.453 1 96.31 119 ALA B O 1
ATOM 3160 N N . ALA B 1 120 ? 7.867 21.844 9.641 1 96 120 ALA B N 1
ATOM 3161 C CA . ALA B 1 120 ? 7.938 20.406 9.422 1 96 120 ALA B CA 1
ATOM 3162 C C . ALA B 1 120 ? 8.727 20.078 8.164 1 96 120 ALA B C 1
ATOM 3164 O O . ALA B 1 120 ? 9.648 19.25 8.195 1 96 120 ALA B O 1
ATOM 3165 N N . PRO B 1 121 ? 8.492 20.734 7.098 1 95.62 121 PRO B N 1
ATOM 3166 C CA . PRO B 1 121 ? 9.258 20.406 5.895 1 95.62 121 PRO B CA 1
ATOM 3167 C C . PRO B 1 121 ? 10.719 20.828 5.988 1 95.62 121 PRO B C 1
ATOM 3169 O O . PRO B 1 121 ? 11.594 20.156 5.422 1 95.62 121 PRO B O 1
ATOM 3172 N N . TYR B 1 122 ? 11.031 21.938 6.695 1 97 122 TYR B N 1
ATOM 3173 C CA . TYR B 1 122 ? 12.414 22.359 6.879 1 97 122 TYR B CA 1
ATOM 3174 C C . TYR B 1 122 ? 13.211 21.312 7.645 1 97 122 TYR B C 1
ATOM 3176 O O . TYR B 1 122 ? 14.375 21.062 7.336 1 97 122 TYR B O 1
ATOM 3184 N N . PHE B 1 123 ? 12.531 20.703 8.594 1 98.12 123 PHE B N 1
ATOM 3185 C CA . PHE B 1 123 ? 13.195 19.719 9.453 1 98.12 123 PHE B CA 1
ATOM 3186 C C . PHE B 1 123 ? 13.055 18.312 8.875 1 98.12 123 PHE B C 1
ATOM 3188 O O . PHE B 1 123 ? 13.656 17.375 9.391 1 98.12 123 PHE B O 1
ATOM 3195 N N . GLY B 1 124 ? 12.234 18.203 7.812 1 97.81 124 GLY B N 1
ATOM 3196 C CA . GLY B 1 124 ? 12.055 16.906 7.16 1 97.81 124 GLY B CA 1
ATOM 3197 C C . GLY B 1 124 ? 11.5 15.844 8.078 1 97.81 124 GLY B C 1
ATOM 3198 O O . GLY B 1 124 ? 11.891 14.68 8.008 1 97.81 124 GLY B O 1
ATOM 3199 N N . ILE B 1 125 ? 10.711 16.219 9.055 1 97.88 125 ILE B N 1
ATOM 3200 C CA . ILE B 1 125 ? 10.062 15.234 9.922 1 97.88 125 ILE B CA 1
ATOM 3201 C C . ILE B 1 125 ? 8.898 14.586 9.188 1 97.88 125 ILE B C 1
ATOM 3203 O O . ILE B 1 125 ? 8.422 15.109 8.18 1 97.88 125 ILE B O 1
ATOM 3207 N N . LYS B 1 126 ? 8.469 13.469 9.711 1 97.31 126 LYS B N 1
ATOM 3208 C CA . LYS B 1 126 ? 7.238 12.867 9.203 1 97.31 126 LYS B CA 1
ATOM 3209 C C . LYS B 1 126 ? 6.008 13.594 9.75 1 97.31 126 LYS B C 1
ATOM 3211 O O . LYS B 1 126 ? 5.895 13.805 10.953 1 97.31 126 LYS B O 1
ATOM 3216 N N . ALA B 1 127 ? 5.188 13.969 8.844 1 97.12 127 ALA B N 1
ATOM 3217 C CA . ALA B 1 127 ? 3.918 14.578 9.219 1 97.12 127 ALA B CA 1
ATOM 3218 C C . ALA B 1 127 ? 2.752 13.633 8.945 1 97.12 127 ALA B C 1
ATOM 3220 O O . ALA B 1 127 ? 2.732 12.945 7.922 1 97.12 127 ALA B O 1
ATOM 3221 N N . TYR B 1 128 ? 1.819 13.594 9.828 1 97.44 128 TYR B N 1
ATOM 3222 C CA . TYR B 1 128 ? 0.663 12.711 9.719 1 97.44 128 TYR B CA 1
ATOM 3223 C C . TYR B 1 128 ? -0.623 13.508 9.555 1 97.44 128 TYR B C 1
ATOM 3225 O O . TYR B 1 128 ? -0.749 14.609 10.102 1 97.44 128 TYR B O 1
ATOM 3233 N N . GLY B 1 129 ? -1.519 13.023 8.828 1 97.38 129 GLY B N 1
ATOM 3234 C CA . GLY B 1 129 ? -2.82 13.641 8.641 1 97.38 129 GLY B CA 1
ATOM 3235 C C . GLY B 1 129 ? -3.924 12.641 8.367 1 97.38 129 GLY B C 1
ATOM 3236 O O . GLY B 1 129 ? -3.652 11.492 8 1 97.38 129 GLY B O 1
ATOM 3237 N N . VAL B 1 130 ? -5.16 13.031 8.617 1 98.5 130 VAL B N 1
ATOM 3238 C CA . VAL B 1 130 ? -6.336 12.234 8.281 1 98.5 130 VAL B CA 1
ATOM 3239 C C . VAL B 1 130 ? -7.016 12.82 7.043 1 98.5 130 VAL B C 1
ATOM 3241 O O . VAL B 1 130 ? -7.129 14.039 6.91 1 98.5 130 VAL B O 1
ATOM 3244 N N . HIS B 1 131 ? -7.359 11.984 6.121 1 98.88 131 HIS B N 1
ATOM 3245 C CA . HIS B 1 131 ? -8.023 12.359 4.879 1 98.88 131 HIS B CA 1
ATOM 3246 C C . HIS B 1 131 ? -9.281 11.523 4.656 1 98.88 131 HIS B C 1
ATOM 3248 O O . HIS B 1 131 ? -9.25 10.297 4.766 1 98.88 131 HIS B O 1
ATOM 3254 N N . VAL B 1 132 ? -10.375 12.141 4.34 1 98.88 132 VAL B N 1
ATOM 3255 C CA . VAL B 1 132 ? -11.672 11.469 4.266 1 98.88 132 VAL B CA 1
ATOM 3256 C C . VAL B 1 132 ? -12.273 11.656 2.875 1 98.88 132 VAL B C 1
ATOM 3258 O O . VAL B 1 132 ? -12.492 12.781 2.436 1 98.88 132 VAL B O 1
ATOM 3261 N N . ASN B 1 133 ? -12.492 10.594 2.184 1 98.94 133 ASN B N 1
ATOM 3262 C CA . ASN B 1 133 ? -13.367 10.633 1.016 1 98.94 133 ASN B CA 1
ATOM 3263 C C . ASN B 1 133 ? -14.836 10.516 1.409 1 98.94 133 ASN B C 1
ATOM 3265 O O . ASN B 1 133 ? -15.242 9.531 2.021 1 98.94 133 ASN B O 1
ATOM 3269 N N . GLY B 1 134 ? -15.594 11.539 1.177 1 98.81 134 GLY B N 1
ATOM 3270 C CA . GLY B 1 134 ? -17.047 11.477 1.325 1 98.81 134 GLY B CA 1
ATOM 3271 C C . GLY B 1 134 ? -17.766 11.117 0.038 1 98.81 134 GLY B C 1
ATOM 3272 O O . GLY B 1 134 ? -17.5 11.719 -1.009 1 98.81 134 GLY B O 1
ATOM 3273 N N . TYR B 1 135 ? -18.641 10.102 0.074 1 98.81 135 TYR B N 1
ATOM 3274 C CA . TYR B 1 135 ? -19.281 9.688 -1.166 1 98.81 135 TYR B CA 1
ATOM 3275 C C . TYR B 1 135 ? -20.734 9.281 -0.918 1 98.81 135 TYR B C 1
ATOM 3277 O O . TYR B 1 135 ? -21.141 9.078 0.229 1 98.81 135 TYR B O 1
ATOM 3285 N N . VAL B 1 136 ? -21.516 9.289 -1.926 1 98.5 136 VAL B N 1
ATOM 3286 C CA . VAL B 1 136 ? -22.906 8.867 -1.924 1 98.5 136 VAL B CA 1
ATOM 3287 C C . VAL B 1 136 ? -23.109 7.723 -2.914 1 98.5 136 VAL B C 1
ATOM 3289 O O . VAL B 1 136 ? -22.547 7.742 -4.012 1 98.5 136 VAL B O 1
ATOM 3292 N N . CYS B 1 137 ? -23.766 6.707 -2.471 1 97.38 137 CYS B N 1
ATOM 3293 C CA . CYS B 1 137 ? -24.188 5.633 -3.365 1 97.38 137 CYS B CA 1
ATOM 3294 C C . CYS B 1 137 ? -25.578 5.898 -3.924 1 97.38 137 CYS B C 1
ATOM 3296 O O . CYS B 1 137 ? -26.531 6.07 -3.164 1 97.38 137 CYS B O 1
ATOM 3298 N N . LEU B 1 138 ? -25.703 5.887 -5.207 1 96.38 138 LEU B N 1
ATOM 3299 C CA . LEU B 1 138 ? -26.984 6.129 -5.867 1 96.38 138 LEU B CA 1
ATOM 3300 C C . LEU B 1 138 ? -27.75 4.828 -6.051 1 96.38 138 LEU B C 1
ATOM 3302 O O . LEU B 1 138 ? -27.188 3.742 -5.914 1 96.38 138 LEU B O 1
ATOM 3306 N N . PRO B 1 139 ? -29.016 4.938 -6.359 1 94.56 139 PRO B N 1
ATOM 3307 C CA . PRO B 1 139 ? -29.859 3.742 -6.445 1 94.56 139 PRO B CA 1
ATOM 3308 C C . PRO B 1 139 ? -29.391 2.768 -7.527 1 94.56 139 PRO B C 1
ATOM 3310 O O . PRO B 1 139 ? -29.562 1.555 -7.383 1 94.56 139 PRO B O 1
ATOM 3313 N N . ASP B 1 140 ? -28.75 3.283 -8.539 1 93.25 140 ASP B N 1
ATOM 3314 C CA . ASP B 1 140 ? -28.328 2.414 -9.633 1 93.25 140 ASP B CA 1
ATOM 3315 C C . ASP B 1 140 ? -26.969 1.786 -9.344 1 93.25 140 ASP B C 1
ATOM 3317 O O . ASP B 1 140 ? -26.406 1.083 -10.195 1 93.25 140 ASP B O 1
ATOM 3321 N N . GLY B 1 141 ? -26.422 2.092 -8.172 1 90.88 141 GLY B N 1
ATOM 3322 C CA . GLY B 1 141 ? -25.156 1.498 -7.773 1 90.88 141 GLY B CA 1
ATOM 3323 C C . GLY B 1 141 ? -23.969 2.402 -8.031 1 90.88 141 GLY B C 1
ATOM 3324 O O . GLY B 1 141 ? -22.875 2.164 -7.512 1 90.88 141 GLY B O 1
ATOM 3325 N N . SER B 1 142 ? -24.219 3.377 -8.875 1 95.06 142 SER B N 1
ATOM 3326 C CA . SER B 1 142 ? -23.125 4.312 -9.125 1 95.06 142 SER B CA 1
ATOM 3327 C C . SER B 1 142 ? -22.844 5.176 -7.898 1 95.06 142 SER B C 1
ATOM 3329 O O . SER B 1 142 ? -23.641 5.219 -6.969 1 95.06 142 SER B O 1
ATOM 3331 N N . LYS B 1 143 ? -21.625 5.758 -7.855 1 98.06 143 LYS B N 1
ATOM 3332 C CA . LYS B 1 143 ? -21.234 6.57 -6.707 1 98.06 143 LYS B CA 1
ATOM 3333 C C . LYS B 1 143 ? -20.844 7.977 -7.141 1 98.06 143 LYS B C 1
ATOM 3335 O O . LYS B 1 143 ? -20.422 8.188 -8.281 1 98.06 143 LYS B O 1
ATOM 3340 N N . GLU B 1 144 ? -21.062 8.883 -6.289 1 98.75 144 GLU B N 1
ATOM 3341 C CA . GLU B 1 144 ? -20.594 10.258 -6.422 1 98.75 144 GLU B CA 1
ATOM 3342 C C . GLU B 1 144 ? -19.688 10.648 -5.258 1 98.75 144 GLU B C 1
ATOM 3344 O O . GLU B 1 144 ? -19.859 10.172 -4.133 1 98.75 144 GLU B O 1
ATOM 3349 N N . LEU B 1 145 ? -18.703 11.453 -5.512 1 98.81 145 LEU B N 1
ATOM 3350 C CA . LEU B 1 145 ? -17.797 11.953 -4.488 1 98.81 145 LEU B CA 1
ATOM 3351 C C . LEU B 1 145 ? -18.094 13.414 -4.16 1 98.81 145 LEU B C 1
ATOM 3353 O O . LEU B 1 145 ? -18.391 14.211 -5.055 1 98.81 145 LEU B O 1
ATOM 3357 N N . TRP B 1 146 ? -18.078 13.695 -2.928 1 98.81 146 TRP B N 1
ATOM 3358 C CA . TRP B 1 146 ? -18.062 15.094 -2.516 1 98.81 146 TRP B CA 1
ATOM 3359 C C . TRP B 1 146 ? -16.672 15.703 -2.705 1 98.81 146 TRP B C 1
ATOM 3361 O O . TRP B 1 146 ? -15.68 15.141 -2.242 1 98.81 146 TRP B O 1
ATOM 3371 N N . VAL B 1 147 ? -16.625 16.812 -3.41 1 98.62 147 VAL B N 1
ATOM 3372 C CA . VAL B 1 147 ? -15.398 17.547 -3.682 1 98.62 147 VAL B CA 1
ATOM 3373 C C . VAL B 1 147 ? -15.484 18.938 -3.037 1 98.62 147 VAL B C 1
ATOM 3375 O O . VAL B 1 147 ? -16.531 19.594 -3.094 1 98.62 147 VAL B O 1
ATOM 3378 N N . ALA B 1 148 ? -14.484 19.297 -2.393 1 98.44 148 ALA B N 1
ATOM 3379 C CA . ALA B 1 148 ? -14.398 20.609 -1.782 1 98.44 148 ALA B CA 1
ATOM 3380 C C . ALA B 1 148 ? -13.547 21.562 -2.631 1 98.44 148 ALA B C 1
ATOM 3382 O O . ALA B 1 148 ? -12.641 21.109 -3.342 1 98.44 148 ALA B O 1
ATOM 3383 N N . ARG B 1 149 ? -13.844 22.781 -2.605 1 98.19 149 ARG B N 1
ATOM 3384 C CA . ARG B 1 149 ? -12.953 23.828 -3.08 1 98.19 149 ARG B CA 1
ATOM 3385 C C . ARG B 1 149 ? -12.359 24.609 -1.911 1 98.19 149 ARG B C 1
ATOM 3387 O O . ARG B 1 149 ? -13.094 25.188 -1.103 1 98.19 149 ARG B O 1
ATOM 3394 N N . ARG B 1 150 ? -11.117 24.594 -1.806 1 97.31 150 ARG B N 1
ATOM 3395 C CA . ARG B 1 150 ? -10.422 25.297 -0.74 1 97.31 150 ARG B CA 1
ATOM 3396 C C . ARG B 1 150 ? -10.617 26.812 -0.872 1 97.31 150 ARG B C 1
ATOM 3398 O O . ARG B 1 150 ? -10.633 27.344 -1.982 1 97.31 150 ARG B O 1
ATOM 3405 N N . SER B 1 151 ? -10.695 27.453 0.257 1 95.94 151 SER B N 1
ATOM 3406 C CA . SER B 1 151 ? -10.82 28.906 0.26 1 95.94 151 SER B CA 1
ATOM 3407 C C . SER B 1 151 ? -9.625 29.562 -0.423 1 95.94 151 SER B C 1
ATOM 3409 O O . SER B 1 151 ? -8.492 29.094 -0.287 1 95.94 151 SER B O 1
ATOM 3411 N N . ARG B 1 152 ? -9.906 30.703 -1.102 1 94.25 152 ARG B N 1
ATOM 3412 C CA . ARG B 1 152 ? -8.852 31.453 -1.782 1 94.25 152 ARG B CA 1
ATOM 3413 C C . ARG B 1 152 ? -7.938 32.156 -0.78 1 94.25 152 ARG B C 1
ATOM 3415 O O . ARG B 1 152 ? -6.832 32.562 -1.125 1 94.25 152 ARG B O 1
ATOM 3422 N N . SER B 1 153 ? -8.352 32.156 0.438 1 90 153 SER B N 1
ATOM 3423 C CA . SER B 1 153 ? -7.586 32.844 1.475 1 90 153 SER B CA 1
ATOM 3424 C C . SER B 1 153 ? -6.609 31.891 2.158 1 90 153 SER B C 1
ATOM 3426 O O . SER B 1 153 ? -5.773 32.312 2.955 1 90 153 SER B O 1
ATOM 3428 N N . LYS B 1 154 ? -6.75 30.609 1.85 1 88.38 154 LYS B N 1
ATOM 3429 C CA . LYS B 1 154 ? -5.816 29.656 2.441 1 88.38 154 LYS B CA 1
ATOM 3430 C C . LYS B 1 154 ? -4.379 29.969 2.035 1 88.38 154 LYS B C 1
ATOM 3432 O O . LYS B 1 154 ? -4.117 30.328 0.883 1 88.38 154 LYS B O 1
ATOM 3437 N N . PRO B 1 155 ? -3.502 29.844 2.895 1 80.44 155 PRO B N 1
ATOM 3438 C CA . PRO B 1 155 ? -2.1 30.094 2.559 1 80.44 155 PRO B CA 1
ATOM 3439 C C . PRO B 1 155 ? -1.531 29.078 1.577 1 80.44 155 PRO B C 1
ATOM 3441 O O . PRO B 1 155 ? -0.655 29.406 0.774 1 80.44 155 PRO B O 1
ATOM 3444 N N . THR B 1 156 ? -2.07 27.828 1.704 1 82.94 156 THR B N 1
ATOM 3445 C CA . THR B 1 156 ? -1.555 26.766 0.855 1 82.94 156 THR B CA 1
ATOM 3446 C C . THR B 1 156 ? -2.646 26.219 -0.068 1 82.94 156 THR B C 1
ATOM 3448 O O . THR B 1 156 ? -3.754 25.922 0.382 1 82.94 156 THR B O 1
ATOM 3451 N N . TRP B 1 157 ? -2.359 26.234 -1.414 1 92.06 157 TRP B N 1
ATOM 3452 C CA . TRP B 1 157 ? -3.223 25.703 -2.469 1 92.06 157 TRP B CA 1
ATOM 3453 C C . TRP B 1 157 ? -4.566 26.422 -2.479 1 92.06 157 TRP B C 1
ATOM 3455 O O . TRP B 1 157 ? -5.621 25.797 -2.445 1 92.06 157 TRP B O 1
ATOM 3465 N N . PRO B 1 158 ? -4.512 27.734 -2.506 1 94.25 158 PRO B N 1
ATOM 3466 C CA . PRO B 1 158 ? -5.766 28.5 -2.52 1 94.25 158 PRO B CA 1
ATOM 3467 C C . PRO B 1 158 ? -6.625 28.203 -3.744 1 94.25 158 PRO B C 1
ATOM 3469 O O . PRO B 1 158 ? -6.133 28.234 -4.875 1 94.25 158 PRO B O 1
ATOM 3472 N N . GLY B 1 159 ? -7.867 27.844 -3.531 1 96.56 159 GLY B N 1
ATOM 3473 C CA . GLY B 1 159 ? -8.828 27.672 -4.609 1 96.56 159 GLY B CA 1
ATOM 3474 C C . GLY B 1 159 ? -8.781 26.281 -5.23 1 96.56 159 GLY B C 1
ATOM 3475 O O . GLY B 1 159 ? -9.617 25.953 -6.074 1 96.56 159 GLY B O 1
ATOM 3476 N N . LYS B 1 160 ? -7.875 25.453 -4.801 1 98 160 LYS B N 1
ATOM 3477 C CA . LYS B 1 160 ? -7.75 24.125 -5.371 1 98 160 LYS B CA 1
ATOM 3478 C C . LYS B 1 160 ? -8.859 23.203 -4.871 1 98 160 LYS B C 1
ATOM 3480 O O . LYS B 1 160 ? -9.477 23.469 -3.834 1 98 160 LYS B O 1
ATOM 3485 N N . LEU B 1 161 ? -9.039 22.219 -5.637 1 98.31 161 LEU B N 1
ATOM 3486 C CA . LEU B 1 161 ? -10.016 21.203 -5.258 1 98.31 161 LEU B CA 1
ATOM 3487 C C . LEU B 1 161 ? -9.398 20.188 -4.293 1 98.31 161 LEU B C 1
ATOM 3489 O O . LEU B 1 161 ? -8.18 19.984 -4.293 1 98.31 161 LEU B O 1
ATOM 3493 N N . ASP B 1 162 ? -10.219 19.625 -3.469 1 98.19 162 ASP B N 1
ATOM 3494 C CA . ASP B 1 162 ? -9.875 18.641 -2.445 1 98.19 162 ASP B CA 1
ATOM 3495 C C . ASP B 1 162 ? -11 17.625 -2.256 1 98.19 162 ASP B C 1
ATOM 3497 O O . ASP B 1 162 ? -12.086 17.781 -2.811 1 98.19 162 ASP B O 1
ATOM 3501 N N . HIS B 1 163 ? -10.727 16.484 -1.561 1 97.94 163 HIS B N 1
ATOM 3502 C CA . HIS B 1 163 ? -11.828 15.672 -1.068 1 97.94 163 HIS B CA 1
ATOM 3503 C C . HIS B 1 163 ? -12.523 16.344 0.114 1 97.94 163 HIS B C 1
ATOM 3505 O O . HIS B 1 163 ? -12.219 17.484 0.451 1 97.94 163 HIS B O 1
ATOM 3511 N N . ILE B 1 164 ? -13.438 15.719 0.76 1 98.12 164 ILE B N 1
ATOM 3512 C CA . ILE B 1 164 ? -14.43 16.406 1.569 1 98.12 164 ILE B CA 1
ATOM 3513 C C . ILE B 1 164 ? -13.773 17 2.816 1 98.12 164 ILE B C 1
ATOM 3515 O O . ILE B 1 164 ? -14.062 18.125 3.207 1 98.12 164 ILE B O 1
ATOM 3519 N N . VAL B 1 165 ? -12.914 16.141 3.418 1 97.81 165 VAL B N 1
ATOM 3520 C CA . VAL B 1 165 ? -12.312 16.578 4.672 1 97.81 165 VAL B CA 1
ATOM 3521 C C . VAL B 1 165 ? -10.867 16.094 4.746 1 97.81 165 VAL B C 1
ATOM 3523 O O . VAL B 1 165 ? -10.555 14.969 4.348 1 97.81 165 VAL B O 1
ATOM 3526 N N . ALA B 1 166 ? -10.023 16.922 5.277 1 97.25 166 ALA B N 1
ATOM 3527 C CA . ALA B 1 166 ? -8.648 16.547 5.574 1 97.25 166 ALA B CA 1
ATOM 3528 C C . ALA B 1 166 ? -8.062 17.438 6.676 1 97.25 166 ALA B C 1
ATOM 3530 O O . ALA B 1 166 ? -8.5 18.578 6.863 1 97.25 166 ALA B O 1
ATOM 3531 N N . GLY B 1 167 ? -7.047 16.922 7.367 1 95 167 GLY B N 1
ATOM 3532 C CA . GLY B 1 167 ? -6.367 17.719 8.375 1 95 167 GLY B CA 1
ATOM 3533 C C . GLY B 1 167 ? -5.121 17.062 8.922 1 95 167 GLY B C 1
ATOM 3534 O O . GLY B 1 167 ? -5.086 15.836 9.086 1 95 167 GLY B O 1
ATOM 3535 N N . GLY B 1 168 ? -4.168 17.859 9.141 1 94.81 168 GLY B N 1
ATOM 3536 C CA . GLY B 1 168 ? -3.02 17.344 9.867 1 94.81 168 GLY B CA 1
ATOM 3537 C C . GLY B 1 168 ? -3.375 16.797 11.242 1 94.81 168 GLY B C 1
ATOM 3538 O O . GLY B 1 168 ? -4.414 17.156 11.805 1 94.81 168 GLY B O 1
ATOM 3539 N N . LEU B 1 169 ? -2.602 15.891 11.672 1 94.88 169 LEU B N 1
ATOM 3540 C CA . LEU B 1 169 ? -2.854 15.297 12.977 1 94.88 169 LEU B CA 1
ATOM 3541 C C . LEU B 1 169 ? -2.016 15.977 14.055 1 94.88 169 LEU B C 1
ATOM 3543 O O . LEU B 1 169 ? -0.816 15.719 14.172 1 94.88 169 LEU B O 1
ATOM 3547 N N . PRO B 1 170 ? -2.6 16.797 14.812 1 90.81 170 PRO B N 1
ATOM 3548 C CA . PRO B 1 170 ? -1.862 17.453 15.898 1 90.81 170 PRO B CA 1
ATOM 3549 C C . PRO B 1 170 ? -1.459 16.469 17 1 90.81 170 PRO B C 1
ATOM 3551 O O . PRO B 1 170 ? -2.039 15.383 17.109 1 90.81 170 PRO B O 1
ATOM 3554 N N . HIS B 1 171 ? -0.516 16.906 17.766 1 90.19 171 HIS B N 1
ATOM 3555 C CA . HIS B 1 171 ? -0.1 16.078 18.906 1 90.19 171 HIS B CA 1
ATOM 3556 C C . HIS B 1 171 ? -1.234 15.922 19.906 1 90.19 171 HIS B C 1
ATOM 3558 O O . HIS B 1 171 ? -1.958 16.875 20.203 1 90.19 171 HIS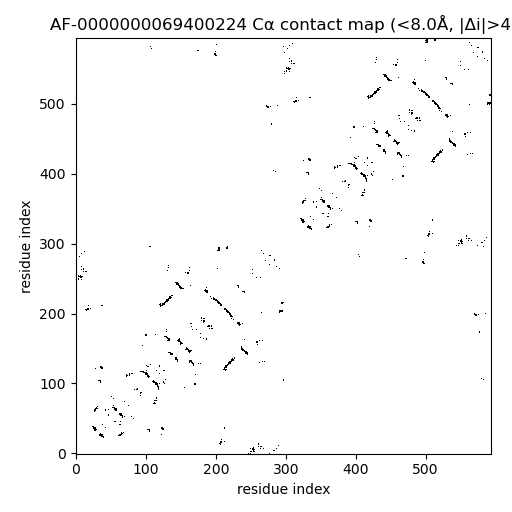 B O 1
ATOM 3564 N N . GLY B 1 172 ? -1.411 14.664 20.375 1 89.56 172 GLY B N 1
ATOM 3565 C CA . GLY B 1 172 ? -2.324 14.414 21.469 1 89.56 172 GLY B CA 1
ATOM 3566 C C . GLY B 1 172 ? -3.723 14.047 21.016 1 89.56 172 GLY B C 1
ATOM 3567 O O . GLY B 1 172 ? -4.582 13.711 21.844 1 89.56 172 GLY B O 1
ATOM 3568 N N . LEU B 1 173 ? -4.023 14.148 19.812 1 92.94 173 LEU B N 1
ATOM 3569 C CA . LEU B 1 173 ? -5.34 13.797 19.297 1 92.94 173 LEU B CA 1
ATOM 3570 C C . LEU B 1 173 ? -5.301 12.461 18.562 1 92.94 173 LEU B C 1
ATOM 3572 O O . LEU B 1 173 ? -4.379 12.203 17.781 1 92.94 173 LEU B O 1
ATOM 3576 N N . SER B 1 174 ? -6.238 11.594 18.859 1 95.75 174 SER B N 1
ATOM 3577 C CA . SER B 1 174 ? -6.332 10.352 18.109 1 95.75 174 SER B CA 1
ATOM 3578 C C . SER B 1 174 ? -6.805 10.609 16.672 1 95.75 174 SER B C 1
ATOM 3580 O O . SER B 1 174 ? -7.344 11.68 16.391 1 95.75 174 SER B O 1
ATOM 3582 N N . CYS B 1 175 ? -6.645 9.68 15.82 1 97.5 175 CYS B N 1
ATOM 3583 C CA . CYS B 1 175 ? -7.086 9.812 14.438 1 97.5 175 CYS B CA 1
ATOM 3584 C C . CYS B 1 175 ? -8.602 9.961 14.367 1 97.5 175 CYS B C 1
ATOM 3586 O O . CYS B 1 175 ? -9.109 10.836 13.664 1 97.5 175 CYS B O 1
ATOM 3588 N N . ALA B 1 176 ? -9.305 9.156 15.125 1 96.56 176 ALA B N 1
ATOM 3589 C CA . ALA B 1 176 ? -10.766 9.18 15.117 1 96.56 176 ALA B CA 1
ATOM 3590 C C . ALA B 1 176 ? -11.297 10.516 15.617 1 96.56 176 ALA B C 1
ATOM 3592 O O . ALA B 1 176 ? -12.227 11.078 15.039 1 96.56 176 ALA B O 1
ATOM 3593 N N . GLU B 1 177 ? -10.672 11.016 16.641 1 96.88 177 GLU B N 1
ATOM 3594 C CA . GLU B 1 177 ? -11.062 12.32 17.172 1 96.88 177 GLU B CA 1
ATOM 3595 C C . GLU B 1 177 ? -10.789 13.422 16.156 1 96.88 177 GLU B C 1
ATOM 3597 O O . GLU B 1 177 ? -11.602 14.344 16 1 96.88 177 GLU B O 1
ATOM 3602 N N . ASN B 1 178 ? -9.656 13.305 15.531 1 97.12 178 ASN B N 1
ATOM 3603 C CA . ASN B 1 178 ? -9.305 14.312 14.547 1 97.12 178 ASN B CA 1
ATOM 3604 C C . ASN B 1 178 ? -10.25 14.289 13.352 1 97.12 178 ASN B C 1
ATOM 3606 O O . ASN B 1 178 ? -10.602 15.344 12.812 1 97.12 178 ASN B O 1
ATOM 3610 N N . VAL B 1 179 ? -10.664 13.102 12.922 1 98.19 179 VAL B N 1
ATOM 3611 C CA . VAL B 1 179 ? -11.641 12.984 11.844 1 98.19 179 VAL B CA 1
ATOM 3612 C C . VAL B 1 179 ? -12.93 13.688 12.234 1 98.19 179 VAL B C 1
ATOM 3614 O O . VAL B 1 179 ? -13.469 14.492 11.461 1 98.19 179 VAL B O 1
ATOM 3617 N N . SER B 1 180 ? -13.383 13.414 13.43 1 97.94 180 SER B N 1
ATOM 3618 C CA . SER B 1 180 ? -14.609 14.047 13.906 1 97.94 180 SER B CA 1
ATOM 3619 C C . SER B 1 180 ? -14.469 15.562 13.953 1 97.94 180 SER B C 1
ATOM 3621 O O . SER B 1 180 ? -15.359 16.281 13.508 1 97.94 180 SER B O 1
ATOM 3623 N N . LYS B 1 181 ? -13.375 16.016 14.461 1 97.06 181 LYS B N 1
ATOM 3624 C CA . LYS B 1 181 ? -13.094 17.438 14.57 1 97.06 181 LYS B CA 1
ATOM 3625 C C . LYS B 1 181 ? -13.086 18.109 13.195 1 97.06 181 LYS B C 1
ATOM 3627 O O . LYS B 1 181 ? -13.773 19.109 12.977 1 97.06 181 LYS B O 1
ATOM 3632 N N . GLU B 1 182 ? -12.328 17.562 12.242 1 97.75 182 GLU B N 1
ATOM 3633 C CA . GLU B 1 182 ? -12.195 18.156 10.906 1 97.75 182 GLU B CA 1
ATOM 3634 C C . GLU B 1 182 ? -13.516 18.109 10.148 1 97.75 182 GLU B C 1
ATOM 3636 O O . GLU B 1 182 ? -13.828 19.016 9.375 1 97.75 182 GLU B O 1
ATOM 3641 N N . CYS B 1 183 ? -14.289 17.047 10.344 1 98.44 183 CYS B N 1
ATOM 3642 C CA . CYS B 1 183 ? -15.602 16.938 9.719 1 98.44 183 CYS B CA 1
ATOM 3643 C C . CYS B 1 183 ? -16.516 18.062 10.156 1 98.44 183 CYS B C 1
ATOM 3645 O O . CYS B 1 183 ? -17.203 18.672 9.328 1 98.44 183 CYS B O 1
ATOM 3647 N N . ALA B 1 184 ? -16.484 18.328 11.414 1 98.12 184 ALA B N 1
ATOM 3648 C CA . ALA B 1 184 ? -17.312 19.406 11.945 1 98.12 184 ALA B CA 1
ATOM 3649 C C . ALA B 1 184 ? -16.828 20.766 11.461 1 98.12 184 ALA B C 1
ATOM 3651 O O . ALA B 1 184 ? -17.609 21.594 11 1 98.12 184 ALA B O 1
ATOM 3652 N N . GLU B 1 185 ? -15.539 21.031 11.492 1 96.94 185 GLU B N 1
ATOM 3653 C CA . GLU B 1 185 ? -14.953 22.328 11.211 1 96.94 185 GLU B CA 1
ATOM 3654 C C . GLU B 1 185 ? -15 22.656 9.719 1 96.94 185 GLU B C 1
ATOM 3656 O O . GLU B 1 185 ? -15.344 23.766 9.328 1 96.94 185 GLU B O 1
ATOM 3661 N N . GLU B 1 186 ? -14.695 21.641 8.875 1 97.12 186 GLU B N 1
ATOM 3662 C CA . GLU B 1 186 ? -14.523 21.938 7.453 1 97.12 186 GLU B CA 1
ATOM 3663 C C . GLU B 1 186 ? -15.836 21.75 6.691 1 97.12 186 GLU B C 1
ATOM 3665 O O . GLU B 1 186 ? -16.094 22.453 5.719 1 97.12 186 GLU B O 1
ATOM 3670 N N . ALA B 1 187 ? -16.719 20.844 7.168 1 98.44 187 ALA B N 1
ATOM 3671 C CA . ALA B 1 187 ? -17.797 20.438 6.281 1 98.44 187 ALA B CA 1
ATOM 3672 C C . ALA B 1 187 ? -19.141 20.438 7.02 1 98.44 187 ALA B C 1
ATOM 3674 O O . ALA B 1 187 ? -20.172 20.078 6.445 1 98.44 187 ALA B O 1
ATOM 3675 N N . GLY B 1 188 ? -19.172 20.766 8.305 1 98.38 188 GLY B N 1
ATOM 3676 C CA . GLY B 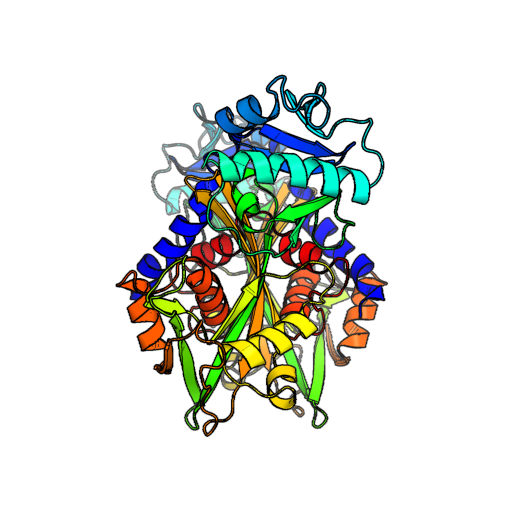1 188 ? -20.391 20.781 9.078 1 98.38 188 GLY B CA 1
ATOM 3677 C C . GLY B 1 188 ? -21.016 19.391 9.227 1 98.38 188 GLY B C 1
ATOM 3678 O O . GLY B 1 188 ? -22.234 19.266 9.32 1 98.38 188 GLY B O 1
ATOM 3679 N N . ILE B 1 189 ? -20.219 18.344 9.156 1 98.5 189 ILE B N 1
ATOM 3680 C CA . ILE B 1 189 ? -20.703 16.984 9.359 1 98.5 189 ILE B CA 1
ATOM 3681 C C . ILE B 1 189 ? -20.859 16.719 10.852 1 98.5 189 ILE B C 1
ATOM 3683 O O . ILE B 1 189 ? -19.891 16.781 11.609 1 98.5 189 ILE B O 1
ATOM 3687 N N . PRO B 1 190 ? -22.047 16.406 11.266 1 97.75 190 PRO B N 1
ATOM 3688 C CA . PRO B 1 190 ? -22.25 16.156 12.703 1 97.75 190 PRO B CA 1
ATOM 3689 C C . PRO B 1 190 ? -21.5 14.93 13.203 1 97.75 190 PRO B C 1
ATOM 3691 O O . PRO B 1 190 ? -21.219 14.016 12.422 1 97.75 190 PRO B O 1
ATOM 3694 N N . ALA B 1 191 ? -21.297 14.883 14.461 1 97.19 191 ALA B N 1
ATOM 3695 C CA . ALA B 1 191 ? -20.5 13.844 15.102 1 97.19 191 ALA B CA 1
ATOM 3696 C C . ALA B 1 191 ? -21.078 12.461 14.805 1 97.19 191 ALA B C 1
ATOM 3698 O O . ALA B 1 191 ? -20.328 11.5 14.609 1 97.19 191 ALA B O 1
ATOM 3699 N N . GLU B 1 192 ? -22.375 12.336 14.781 1 96.75 192 GLU B N 1
ATOM 3700 C CA . GLU B 1 192 ? -23.016 11.047 14.547 1 96.75 192 GLU B CA 1
ATOM 3701 C C . GLU B 1 192 ? -22.688 10.508 13.156 1 96.75 192 GLU B C 1
ATOM 3703 O O . GLU B 1 192 ? -22.438 9.32 12.992 1 96.75 192 GLU B O 1
ATOM 3708 N N . LEU B 1 193 ? -22.734 11.398 12.203 1 97.38 193 LEU B N 1
ATOM 3709 C CA . LEU B 1 193 ? -22.391 11.008 10.836 1 97.38 193 LEU B CA 1
ATOM 3710 C C . LEU B 1 193 ? -20.891 10.797 10.695 1 97.38 193 LEU B C 1
ATOM 3712 O O . LEU B 1 193 ? -20.453 9.844 10.047 1 97.38 193 LEU B O 1
ATOM 3716 N N . ALA B 1 194 ? -20.094 11.703 11.273 1 98.19 194 ALA B N 1
ATOM 3717 C CA . ALA B 1 194 ? -18.641 11.633 11.203 1 98.19 194 ALA B CA 1
ATOM 3718 C C . ALA B 1 194 ? -18.125 10.32 11.797 1 98.19 194 ALA B C 1
ATOM 3720 O O . ALA B 1 194 ? -17.125 9.766 11.328 1 98.19 194 ALA B O 1
ATOM 3721 N N . SER B 1 195 ? -1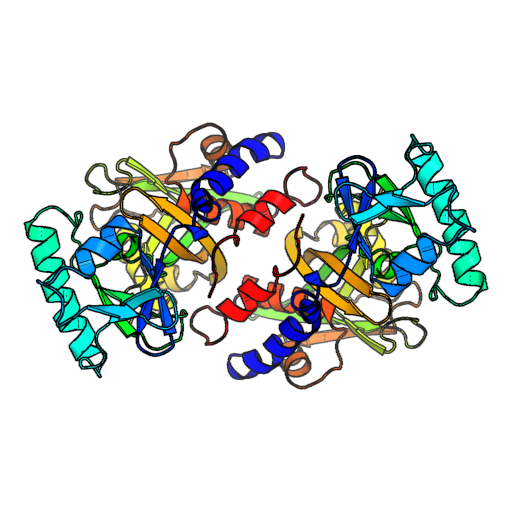8.828 9.812 12.789 1 96.94 195 SER B N 1
ATOM 3722 C CA . SER B 1 195 ? -18.406 8.586 13.469 1 96.94 195 SER B CA 1
ATOM 3723 C C . SER B 1 195 ? -18.547 7.375 12.555 1 96.94 195 SER B C 1
ATOM 3725 O O . SER B 1 195 ? -18.016 6.305 12.859 1 96.94 195 SER B O 1
ATOM 3727 N N . GLN B 1 196 ? -19.172 7.547 11.438 1 97.31 196 GLN B N 1
ATOM 3728 C CA . GLN B 1 196 ? -19.344 6.461 10.477 1 97.31 196 GLN B CA 1
ATOM 3729 C C . GLN B 1 196 ? -18.172 6.406 9.5 1 97.31 196 GLN B C 1
ATOM 3731 O O . GLN B 1 196 ? -18.078 5.484 8.688 1 97.31 196 GLN B O 1
ATOM 3736 N N . ALA B 1 197 ? -17.297 7.387 9.586 1 98.44 197 ALA B N 1
ATOM 3737 C CA . ALA B 1 197 ? -16.078 7.312 8.781 1 98.44 197 ALA B CA 1
ATOM 3738 C C . ALA B 1 197 ? -15.227 6.105 9.18 1 98.44 197 ALA B C 1
ATOM 3740 O O . ALA B 1 197 ? -14.938 5.906 10.359 1 98.44 197 ALA B O 1
ATOM 3741 N N . VAL B 1 198 ? -14.82 5.332 8.227 1 97.88 198 VAL B N 1
ATOM 3742 C CA . VAL B 1 198 ? -14.078 4.113 8.531 1 97.88 198 VAL B CA 1
ATOM 3743 C C . VAL B 1 198 ? -12.648 4.23 8 1 97.88 198 VAL B C 1
ATOM 3745 O O . VAL B 1 198 ? -12.438 4.633 6.852 1 97.88 198 VAL B O 1
ATOM 3748 N N . PRO B 1 199 ? -11.633 3.938 8.867 1 98.62 199 PRO B N 1
ATOM 3749 C CA . PRO B 1 199 ? -10.266 3.883 8.359 1 98.62 199 PRO B CA 1
ATOM 3750 C C . PRO B 1 199 ? -10.047 2.74 7.371 1 98.62 199 PRO B C 1
ATOM 3752 O O . PRO B 1 199 ? -10.57 1.641 7.566 1 98.62 199 PRO B O 1
ATOM 3755 N N . VAL B 1 200 ? -9.289 2.984 6.336 1 98.75 200 VAL B N 1
ATOM 3756 C CA . VAL B 1 200 ? -9.219 1.995 5.266 1 98.75 200 VAL B CA 1
ATOM 3757 C C . VAL B 1 200 ? -7.766 1.791 4.844 1 98.75 200 VAL B C 1
ATOM 3759 O O . VAL B 1 200 ? -7.48 1.038 3.91 1 98.75 200 VAL B O 1
ATOM 3762 N N . GLY B 1 201 ? -6.84 2.455 5.449 1 98.44 201 GLY B N 1
ATOM 3763 C CA . GLY B 1 201 ? -5.434 2.344 5.098 1 98.44 201 GLY B CA 1
ATOM 3764 C C . GLY B 1 201 ? -4.691 3.664 5.18 1 98.44 201 GLY B C 1
ATOM 3765 O O . GLY B 1 201 ? -5.094 4.562 5.918 1 98.44 201 GLY B O 1
ATOM 3766 N N . ALA B 1 202 ? -3.584 3.752 4.469 1 98.75 202 ALA B N 1
ATOM 3767 C CA . ALA B 1 202 ? -2.76 4.957 4.426 1 98.75 202 ALA B CA 1
ATOM 3768 C C . ALA B 1 202 ? -2 5.059 3.107 1 98.75 202 ALA B C 1
ATOM 3770 O O . ALA B 1 202 ? -1.785 4.051 2.43 1 98.75 202 ALA B O 1
ATOM 3771 N N . VAL B 1 203 ? -1.721 6.227 2.744 1 98.69 203 VAL B N 1
ATOM 3772 C CA . VAL B 1 203 ? -0.764 6.5 1.678 1 98.69 203 VAL B CA 1
ATOM 3773 C C . VAL B 1 203 ? 0.401 7.32 2.225 1 98.69 203 VAL B C 1
ATOM 3775 O O . VAL B 1 203 ? 0.269 7.992 3.254 1 98.69 203 VAL B O 1
ATOM 3778 N N . SER B 1 204 ? 1.541 7.25 1.617 1 98.44 204 SER B N 1
ATOM 3779 C CA . SER B 1 204 ? 2.725 7.973 2.064 1 98.44 204 SER B CA 1
ATOM 3780 C C . SER B 1 204 ? 3.582 8.414 0.882 1 98.44 204 SER B C 1
ATOM 3782 O O . SER B 1 204 ? 3.662 7.715 -0.129 1 98.44 204 SER B O 1
ATOM 3784 N N . TYR B 1 205 ? 4.137 9.57 1 1 98.06 205 TYR B N 1
ATOM 3785 C CA . TYR B 1 205 ? 4.988 10.109 -0.055 1 98.06 205 TYR B CA 1
ATOM 3786 C C . TYR B 1 205 ? 6.07 11.016 0.524 1 98.06 205 TYR B C 1
ATOM 3788 O O . TYR B 1 205 ? 5.977 11.438 1.678 1 98.06 205 TYR B O 1
ATOM 3796 N N . THR B 1 206 ? 7.098 11.227 -0.163 1 97.81 206 THR B N 1
ATOM 3797 C CA . THR B 1 206 ? 8.156 12.195 0.104 1 97.81 206 THR B CA 1
ATOM 3798 C C . THR B 1 206 ? 8.305 13.164 -1.065 1 97.81 206 THR B C 1
ATOM 3800 O O . THR B 1 206 ? 8.641 12.758 -2.18 1 97.81 206 THR B O 1
ATOM 3803 N N . SER B 1 207 ? 8.055 14.391 -0.786 1 97.12 207 SER B N 1
ATOM 3804 C CA . SER B 1 207 ? 8.133 15.414 -1.823 1 97.12 207 SER B CA 1
ATOM 3805 C C . SER B 1 207 ? 9.234 16.422 -1.522 1 97.12 207 SER B C 1
ATOM 3807 O O . SER B 1 207 ? 9.445 16.797 -0.365 1 97.12 207 SER B O 1
ATOM 3809 N N . LEU B 1 208 ? 9.875 16.812 -2.555 1 96.44 208 LEU B N 1
ATOM 3810 C CA . LEU B 1 208 ? 10.852 17.891 -2.439 1 96.44 208 LEU B CA 1
ATOM 3811 C C . LEU B 1 208 ? 10.18 19.25 -2.592 1 96.44 208 LEU B C 1
ATOM 3813 O O . LEU B 1 208 ? 9.516 19.516 -3.598 1 96.44 208 LEU B O 1
ATOM 3817 N N . GLN B 1 209 ? 10.32 20.047 -1.574 1 92.62 209 GLN B N 1
ATOM 3818 C CA . GLN B 1 209 ? 9.844 21.422 -1.584 1 92.62 209 GLN B CA 1
ATOM 3819 C C . GLN B 1 209 ? 10.984 22.406 -1.304 1 92.62 209 GLN B C 1
ATOM 3821 O O . GLN B 1 209 ? 12.078 22 -0.916 1 92.62 209 GLN B O 1
ATOM 3826 N N . ALA B 1 210 ? 10.648 23.688 -1.543 1 90.94 210 ALA B N 1
ATOM 3827 C CA . ALA B 1 210 ? 11.656 24.719 -1.267 1 90.94 210 ALA B CA 1
ATOM 3828 C C . ALA B 1 210 ? 12.109 24.656 0.188 1 90.94 210 ALA B C 1
ATOM 3830 O O . ALA B 1 210 ? 13.289 24.875 0.486 1 90.94 210 ALA B O 1
ATOM 3831 N N . ALA B 1 211 ? 11.266 24.312 1.059 1 92.75 211 ALA B N 1
ATOM 3832 C CA . ALA B 1 211 ? 11.523 24.281 2.496 1 92.75 211 ALA B CA 1
ATOM 3833 C C . ALA B 1 211 ? 12.273 23 2.885 1 92.75 211 ALA B C 1
ATOM 3835 O O . ALA B 1 211 ? 12.859 22.922 3.969 1 92.75 211 ALA B O 1
ATOM 3836 N N . GLY B 1 212 ? 12.297 22.047 1.971 1 95.62 212 GLY B N 1
ATOM 3837 C CA . GLY B 1 212 ? 12.922 20.766 2.273 1 95.62 212 GLY B CA 1
ATOM 3838 C C . GLY B 1 212 ? 12.07 19.578 1.868 1 95.62 212 GLY B C 1
ATOM 3839 O O . GLY B 1 212 ? 11.367 19.625 0.859 1 95.62 212 GLY B O 1
ATOM 3840 N N . LEU B 1 213 ? 12.242 18.516 2.629 1 96.69 213 LEU B N 1
ATOM 3841 C CA . LEU B 1 213 ? 11.484 17.312 2.316 1 96.69 213 LEU B CA 1
ATOM 3842 C C . LEU B 1 213 ? 10.164 17.281 3.078 1 96.69 213 LEU B C 1
ATOM 3844 O O . LEU B 1 213 ? 10.148 17.391 4.305 1 96.69 213 LEU B O 1
ATOM 3848 N N . LYS B 1 214 ? 9.133 17.266 2.346 1 96.62 214 LYS B N 1
ATOM 3849 C CA . LYS B 1 214 ? 7.824 16.984 2.924 1 96.62 214 LYS B CA 1
ATOM 3850 C C . LYS B 1 214 ? 7.555 15.477 2.979 1 96.62 214 LYS B C 1
ATOM 3852 O O . LYS B 1 214 ? 7.32 14.852 1.945 1 96.62 214 LYS B O 1
ATOM 3857 N N . ARG B 1 215 ? 7.617 14.875 4.152 1 97.06 215 ARG B N 1
ATOM 3858 C CA . ARG B 1 215 ? 7.422 13.453 4.387 1 97.06 215 ARG B CA 1
ATOM 3859 C C . ARG B 1 215 ? 6.078 13.188 5.059 1 97.06 215 ARG B C 1
ATOM 3861 O O . ARG B 1 215 ? 5.957 13.289 6.281 1 97.06 215 ARG B O 1
ATOM 3868 N N . ASP B 1 216 ? 5.07 12.789 4.254 1 97.94 216 ASP B N 1
ATOM 3869 C CA . ASP B 1 216 ? 3.707 12.734 4.77 1 97.94 216 ASP B CA 1
ATOM 3870 C C . ASP B 1 216 ? 3.184 11.297 4.789 1 97.94 216 ASP B C 1
ATOM 3872 O O . ASP B 1 216 ? 3.447 10.523 3.869 1 97.94 216 ASP B O 1
ATOM 3876 N N . VAL B 1 217 ? 2.516 10.938 5.805 1 98.44 217 VAL B N 1
ATOM 3877 C CA . VAL B 1 217 ? 1.673 9.75 5.918 1 98.44 217 VAL B CA 1
ATOM 3878 C C . VAL B 1 217 ? 0.216 10.172 6.109 1 98.44 217 VAL B C 1
ATOM 3880 O O . VAL B 1 217 ? -0.13 10.805 7.105 1 98.44 217 VAL B O 1
ATOM 3883 N N . LEU B 1 218 ? -0.593 9.883 5.16 1 98.75 218 LEU B N 1
ATOM 3884 C CA . LEU B 1 218 ? -2.002 10.258 5.207 1 98.75 218 LEU B CA 1
ATOM 3885 C C . LEU B 1 218 ? -2.873 9.055 5.547 1 98.75 218 LEU B C 1
ATOM 3887 O O . LEU B 1 218 ? -2.932 8.086 4.781 1 98.75 218 LEU B O 1
ATOM 3891 N N . LEU B 1 219 ? -3.479 9.094 6.707 1 98.88 219 LEU B N 1
ATOM 3892 C CA . LEU B 1 219 ? -4.438 8.055 7.09 1 98.88 219 LEU B CA 1
ATOM 3893 C C . LEU B 1 219 ? -5.766 8.258 6.367 1 98.88 219 LEU B C 1
ATOM 3895 O O . LEU B 1 219 ? -6.398 9.305 6.5 1 98.88 219 LEU B O 1
ATOM 3899 N N . CYS B 1 220 ? -6.207 7.266 5.629 1 98.88 220 CYS B N 1
ATOM 3900 C CA . CYS B 1 220 ? -7.34 7.391 4.719 1 98.88 220 CYS B CA 1
ATOM 3901 C C . CYS B 1 220 ? -8.625 6.891 5.371 1 98.88 220 CYS B C 1
ATOM 3903 O O . CYS B 1 220 ? -8.641 5.816 5.977 1 98.88 220 CYS B O 1
ATOM 3905 N N . TYR B 1 221 ? -9.656 7.621 5.23 1 98.88 221 TYR B N 1
ATOM 3906 C CA . TYR B 1 221 ? -10.992 7.266 5.699 1 98.88 221 TYR B CA 1
ATOM 3907 C C . TYR B 1 221 ? -12.008 7.379 4.574 1 98.88 221 TYR B C 1
ATOM 3909 O O . TYR B 1 221 ? -11.867 8.219 3.682 1 98.88 221 TYR B O 1
ATOM 3917 N N . ASP B 1 222 ? -12.961 6.539 4.594 1 98.88 222 ASP B N 1
ATOM 3918 C CA . ASP B 1 222 ? -14.141 6.645 3.742 1 98.88 222 ASP B CA 1
ATOM 3919 C C . ASP B 1 222 ? -15.391 6.965 4.566 1 98.88 222 ASP B C 1
ATOM 3921 O O . ASP B 1 222 ? -15.586 6.406 5.648 1 98.88 222 ASP B O 1
ATOM 3925 N N . LEU B 1 223 ? -16.141 7.852 4.113 1 98.81 223 LEU B N 1
ATOM 3926 C CA . LEU B 1 223 ? -17.406 8.203 4.75 1 98.81 223 LEU B CA 1
ATOM 3927 C C . LEU B 1 223 ? -18.547 8.195 3.734 1 98.81 223 LEU B C 1
ATOM 3929 O O . LEU 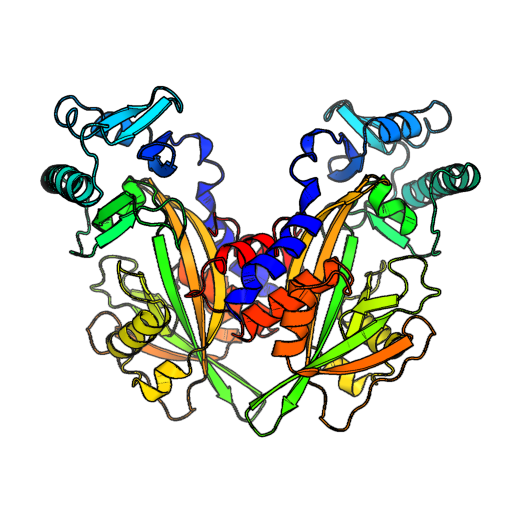B 1 223 ? -18.609 9.07 2.865 1 98.81 223 LEU B O 1
ATOM 3933 N N . GLN B 1 224 ? -19.406 7.207 3.773 1 98.38 224 GLN B N 1
ATOM 3934 C CA . GLN B 1 224 ? -20.625 7.215 2.971 1 98.38 224 GLN B CA 1
ATOM 3935 C C . GLN B 1 224 ? -21.672 8.141 3.578 1 98.38 224 GLN B C 1
ATOM 3937 O O . GLN B 1 224 ? -22.062 7.965 4.73 1 98.38 224 GLN B O 1
ATOM 3942 N N . LEU B 1 225 ? -22.078 9.102 2.865 1 98.38 225 LEU B N 1
ATOM 3943 C CA . LEU B 1 225 ? -23.047 10.078 3.34 1 98.38 225 LEU B CA 1
ATOM 3944 C C . LEU B 1 225 ? -24.422 9.82 2.729 1 98.38 225 LEU B C 1
ATOM 3946 O O . LEU B 1 225 ? -24.516 9.32 1.605 1 98.38 225 LEU B O 1
ATOM 3950 N N . PRO B 1 226 ? -25.469 10.164 3.498 1 96.94 226 PRO B N 1
ATOM 3951 C CA . PRO B 1 226 ? -26.812 10.086 2.904 1 96.94 226 PRO B CA 1
ATOM 3952 C C . PRO B 1 226 ? -26.969 11 1.695 1 96.94 226 PRO B C 1
ATOM 3954 O O . PRO B 1 226 ? -26.375 12.078 1.651 1 96.94 226 PRO B O 1
ATOM 3957 N N . ALA B 1 227 ? -27.844 10.586 0.813 1 95.62 227 ALA B N 1
ATOM 3958 C CA . ALA B 1 227 ? -28.047 11.328 -0.428 1 95.62 227 ALA B CA 1
ATOM 3959 C C . ALA B 1 227 ? -28.562 12.734 -0.147 1 95.62 227 ALA B C 1
ATOM 3961 O O . ALA B 1 227 ? -28.312 13.664 -0.922 1 95.62 227 ALA B O 1
ATOM 3962 N N . ASN B 1 228 ? -29.219 12.93 0.968 1 95.56 228 ASN B N 1
ATOM 3963 C CA . ASN B 1 228 ? -29.844 14.211 1.257 1 95.56 228 ASN B CA 1
ATOM 3964 C C . ASN B 1 228 ? -28.953 15.094 2.129 1 95.56 228 ASN B C 1
ATOM 3966 O O . ASN B 1 228 ? -29.312 16.234 2.428 1 95.56 228 ASN B O 1
ATOM 3970 N N . PHE B 1 229 ? -27.844 14.594 2.541 1 97.38 229 PHE B N 1
ATOM 3971 C CA . PHE B 1 229 ? -26.922 15.406 3.328 1 97.38 229 PHE B CA 1
ATOM 3972 C C . PHE B 1 229 ? -26.094 16.328 2.424 1 97.38 229 PHE B C 1
ATOM 3974 O O . PHE B 1 229 ? -25.578 15.883 1.396 1 97.38 229 PHE B O 1
ATOM 3981 N N . VAL B 1 230 ? -25.984 17.562 2.84 1 97.94 230 VAL B N 1
ATOM 3982 C CA . VAL B 1 230 ? -25.172 18.531 2.113 1 97.94 230 VAL B CA 1
ATOM 3983 C C . VAL B 1 230 ? -24.156 19.156 3.061 1 97.94 230 VAL B C 1
ATOM 3985 O O . VAL B 1 230 ? -24.516 19.875 3.988 1 97.94 230 VAL B O 1
ATOM 3988 N N . PRO B 1 231 ? -22.922 18.875 2.85 1 98.38 231 PRO B N 1
ATOM 3989 C CA . PRO B 1 231 ? -21.906 19.5 3.697 1 98.38 231 PRO B CA 1
ATOM 3990 C C . PRO B 1 231 ? -21.906 21.016 3.584 1 98.38 231 PRO B C 1
ATOM 3992 O O . PRO B 1 231 ? -22.234 21.562 2.527 1 98.38 231 PRO B O 1
ATOM 3995 N N . GLN B 1 232 ? -21.516 21.688 4.645 1 97.5 232 GLN B N 1
ATOM 3996 C CA . GLN B 1 232 ? -21.469 23.141 4.699 1 97.5 232 GLN B CA 1
ATOM 3997 C C . GLN B 1 232 ? -20.109 23.625 5.219 1 97.5 232 GLN B C 1
ATOM 3999 O O . GLN B 1 232 ? -19.641 23.156 6.254 1 97.5 232 GLN B O 1
ATOM 4004 N N . PRO B 1 233 ? -19.578 24.531 4.477 1 96.5 233 PRO B N 1
ATOM 4005 C CA . PRO B 1 233 ? -18.375 25.141 5.039 1 96.5 233 PRO B CA 1
ATOM 4006 C C . PRO B 1 233 ? -18.641 25.844 6.375 1 96.5 233 PRO B C 1
ATOM 4008 O O . PRO B 1 233 ? -19.641 26.562 6.516 1 96.5 233 PRO B O 1
ATOM 4011 N N . GLN B 1 234 ? -17.766 25.641 7.387 1 94.56 234 GLN B N 1
ATOM 4012 C CA . GLN B 1 234 ? -18.078 26.172 8.711 1 94.56 234 GLN B CA 1
ATOM 4013 C C . GLN B 1 234 ? -17 27.156 9.18 1 94.56 234 GLN B C 1
ATOM 4015 O O . GLN B 1 234 ? -17.281 28.062 9.953 1 94.56 234 GLN B O 1
ATOM 4020 N N . ASP B 1 235 ? -15.789 26.984 8.734 1 92.75 235 ASP B N 1
ATOM 4021 C CA . ASP B 1 235 ? -14.734 27.734 9.414 1 92.75 235 ASP B CA 1
ATOM 4022 C C . ASP B 1 235 ? -13.969 28.625 8.438 1 92.75 235 ASP B C 1
ATOM 4024 O O . ASP B 1 235 ? -12.883 29.109 8.758 1 92.75 235 ASP B O 1
ATOM 4028 N N . GLY B 1 236 ? -14.453 28.719 7.238 1 92.75 236 GLY B N 1
ATOM 4029 C CA . GLY B 1 236 ? -13.836 29.609 6.266 1 92.75 236 GLY B CA 1
ATOM 4030 C C . GLY B 1 236 ? -12.711 28.969 5.488 1 92.75 236 GLY B C 1
ATOM 4031 O O . GLY B 1 236 ? -12.18 29.547 4.543 1 92.75 236 GLY B O 1
ATOM 4032 N N . GLU B 1 237 ? -12.305 27.719 5.73 1 92.5 237 GLU B N 1
ATOM 4033 C CA . GLU B 1 237 ? -11.203 27.031 5.051 1 92.5 237 GLU B CA 1
ATOM 4034 C C . GLU B 1 237 ? -11.656 26.422 3.734 1 92.5 237 GLU B C 1
ATOM 4036 O O . GLU B 1 237 ? -10.836 26.109 2.865 1 92.5 237 GLU B O 1
ATOM 4041 N N . VAL B 1 238 ? -12.953 26.234 3.686 1 96.06 238 VAL B N 1
ATOM 4042 C CA . VAL B 1 238 ? -13.562 25.672 2.482 1 96.06 238 VAL B CA 1
ATOM 4043 C C . VAL B 1 238 ? -14.547 26.688 1.886 1 96.06 238 VAL B C 1
ATOM 4045 O O . VAL B 1 238 ? -15.289 27.344 2.615 1 96.06 238 VAL B O 1
ATOM 4048 N N . GLU B 1 239 ? -14.477 26.812 0.62 1 96.69 239 GLU B N 1
ATOM 4049 C CA . GLU B 1 239 ? -15.352 27.766 -0.068 1 96.69 239 GLU B CA 1
ATOM 4050 C C . GLU B 1 239 ? -16.688 27.125 -0.435 1 96.69 239 GLU B C 1
ATOM 4052 O O . GLU B 1 239 ? -17.734 27.734 -0.281 1 96.69 239 GLU B O 1
ATOM 4057 N N . GLU B 1 240 ? -16.609 25.984 -0.95 1 97.19 240 GLU B N 1
ATOM 4058 C CA . GLU B 1 240 ? -17.828 25.312 -1.377 1 97.19 240 GLU B CA 1
ATOM 4059 C C . GLU B 1 240 ? -17.609 23.812 -1.533 1 97.19 240 GLU B C 1
ATOM 4061 O O . GLU B 1 240 ? -16.469 23.344 -1.526 1 97.19 240 GLU B O 1
ATOM 4066 N N . PHE B 1 241 ? -18.734 23.141 -1.597 1 98.25 241 PHE B N 1
ATOM 4067 C CA . PHE B 1 241 ? -18.75 21.719 -1.881 1 98.25 241 PHE B CA 1
ATOM 4068 C C . PHE B 1 241 ? -19.594 21.422 -3.121 1 98.25 241 PHE B C 1
ATOM 4070 O O . PHE B 1 241 ? -20.578 22.094 -3.391 1 98.25 241 PHE B O 1
ATOM 4077 N N . PHE B 1 242 ? -19.219 20.391 -3.818 1 96.56 242 PHE B N 1
ATOM 4078 C CA . PHE B 1 242 ? -20.062 19.859 -4.891 1 96.56 242 PHE B CA 1
ATOM 4079 C C . PHE B 1 242 ? -19.906 18.359 -5.016 1 96.56 242 PHE B C 1
ATOM 4081 O O . PHE B 1 242 ? -18.875 17.797 -4.645 1 96.56 242 PHE B O 1
ATOM 4088 N N . ARG B 1 243 ? -20.969 17.844 -5.414 1 97.88 243 ARG B N 1
ATOM 4089 C CA . ARG B 1 243 ? -21.031 16.406 -5.602 1 97.88 243 ARG B CA 1
ATOM 4090 C C . ARG B 1 243 ? -20.875 16.031 -7.07 1 97.88 243 ARG B C 1
ATOM 4092 O O . ARG B 1 243 ? -21.609 16.531 -7.926 1 97.88 243 ARG B O 1
ATOM 4099 N N . LEU B 1 244 ? -19.844 15.18 -7.426 1 98.5 244 LEU B N 1
ATOM 4100 C CA . LEU B 1 244 ? -19.547 14.82 -8.812 1 98.5 244 LEU B CA 1
ATOM 4101 C C . LEU B 1 244 ? -19.562 13.312 -9 1 98.5 244 LEU B C 1
ATOM 4103 O O . LEU B 1 244 ? -19.094 12.57 -8.133 1 98.5 244 LEU B O 1
ATOM 4107 N N . PRO B 1 245 ? -20.078 12.898 -10.219 1 98.38 245 PRO B N 1
ATOM 4108 C CA . PRO B 1 245 ? -19.859 11.492 -10.547 1 98.38 245 PRO B CA 1
ATOM 4109 C C . PRO B 1 245 ? -18.391 11.109 -10.562 1 98.38 245 PRO B C 1
ATOM 4111 O O . PRO B 1 245 ? -17.547 11.898 -10.984 1 98.38 245 PRO B O 1
ATOM 4114 N N . VAL B 1 246 ? -18.078 9.898 -10.18 1 98.5 246 VAL B N 1
ATOM 4115 C CA . VAL B 1 246 ? -16.703 9.438 -10.023 1 98.5 246 VAL B CA 1
ATOM 4116 C C . VAL B 1 246 ? -15.945 9.609 -11.344 1 98.5 246 VAL B C 1
ATOM 4118 O O . VAL B 1 246 ? -14.828 10.125 -11.359 1 98.5 246 VAL B O 1
ATOM 4121 N N . PRO B 1 247 ? -16.531 9.32 -12.508 1 98.12 247 PRO B N 1
ATOM 4122 C CA . PRO B 1 247 ? -15.781 9.492 -13.75 1 98.12 247 PRO B CA 1
ATOM 4123 C C . PRO B 1 247 ? -15.375 10.945 -14 1 98.12 247 PRO B C 1
ATOM 4125 O O . PRO B 1 247 ? -14.312 11.203 -14.57 1 98.12 247 PRO B O 1
ATOM 4128 N N . GLN B 1 248 ? -16.203 11.836 -13.562 1 98.38 248 GLN B N 1
ATOM 4129 C CA . GLN B 1 248 ? -15.875 13.25 -13.742 1 98.38 248 GLN B CA 1
ATOM 4130 C C . GLN B 1 248 ? -14.711 13.656 -12.836 1 98.38 248 GLN B C 1
ATOM 4132 O O . GLN B 1 248 ? -13.852 14.445 -13.242 1 98.38 248 GLN B O 1
ATOM 4137 N N . VAL B 1 249 ? -14.703 13.188 -11.633 1 98.69 249 VAL B N 1
ATOM 4138 C CA . VAL B 1 249 ? -13.594 13.461 -10.727 1 98.69 249 VAL B CA 1
ATOM 4139 C C . VAL B 1 249 ? -12.297 12.938 -11.32 1 98.69 249 VAL B C 1
ATOM 4141 O O . VAL B 1 249 ? -11.281 13.641 -11.328 1 98.69 249 VAL B O 1
ATOM 4144 N N . VAL B 1 250 ? -12.336 11.734 -11.867 1 98.62 250 VAL B N 1
ATOM 4145 C CA . VAL B 1 250 ? -11.164 11.094 -12.453 1 98.62 250 VAL B CA 1
ATOM 4146 C C . VAL B 1 250 ? -10.664 11.906 -13.648 1 98.62 250 VAL B C 1
ATOM 4148 O O . VAL B 1 250 ? -9.469 12.148 -13.789 1 98.62 250 VAL B O 1
ATOM 4151 N N . GLU B 1 251 ? -11.602 12.305 -14.445 1 98.38 251 GLU B N 1
ATOM 4152 C CA . GLU B 1 251 ? -11.242 13.109 -15.617 1 98.38 251 GLU B CA 1
ATOM 4153 C C . GLU B 1 251 ? -10.578 14.422 -15.203 1 98.38 251 GLU B C 1
ATOM 4155 O O . GLU B 1 251 ? -9.555 14.812 -15.766 1 98.38 251 GLU B O 1
ATOM 4160 N N . LEU B 1 252 ? -11.18 15.086 -14.234 1 98.19 252 LEU B N 1
ATOM 4161 C CA . LEU B 1 252 ? -10.641 16.344 -13.75 1 98.19 252 LEU B CA 1
ATOM 4162 C C . LEU B 1 252 ? -9.227 16.172 -13.203 1 98.19 252 LEU B C 1
ATOM 4164 O O . LEU B 1 252 ? -8.328 16.953 -13.516 1 98.19 252 LEU B O 1
ATOM 4168 N N . MET B 1 253 ? -9.008 15.156 -12.438 1 98.38 253 MET B N 1
ATOM 4169 C CA . MET B 1 253 ? -7.688 14.875 -11.875 1 98.38 253 MET B CA 1
ATOM 4170 C C . MET B 1 253 ? -6.676 14.57 -12.969 1 98.38 253 MET B C 1
ATOM 4172 O O . MET B 1 253 ? -5.535 15.031 -12.914 1 98.38 253 MET B O 1
ATOM 4176 N N . ALA B 1 254 ? -7.113 13.82 -13.961 1 98.38 254 ALA B N 1
ATOM 4177 C CA . ALA B 1 254 ? -6.203 13.305 -14.977 1 98.38 254 ALA B CA 1
ATOM 4178 C C . ALA B 1 254 ? -5.828 14.398 -15.977 1 98.38 254 ALA B C 1
ATOM 4180 O O . ALA B 1 254 ? -4.75 14.352 -16.578 1 98.38 254 ALA B O 1
ATOM 4181 N N . THR B 1 255 ? -6.715 15.398 -16.141 1 98.12 255 THR B N 1
ATOM 4182 C CA . THR B 1 255 ? -6.527 16.281 -17.281 1 98.12 255 THR B CA 1
ATOM 4183 C C . THR B 1 255 ? -6.254 17.703 -16.812 1 98.12 255 THR B C 1
ATOM 4185 O O . THR B 1 255 ? -6.039 18.609 -17.641 1 98.12 255 THR B O 1
ATOM 4188 N N . SER B 1 256 ? -6.289 17.938 -15.492 1 97.38 256 SER B N 1
ATOM 4189 C CA . SER B 1 256 ? -6.043 19.281 -14.992 1 97.38 256 SER B CA 1
ATOM 4190 C C . SER B 1 256 ? -5.188 19.266 -13.734 1 97.38 256 SER B C 1
ATOM 4192 O O . SER B 1 256 ? -4.781 18.188 -13.266 1 97.38 256 SER B O 1
ATOM 4194 N N . SER B 1 257 ? -4.848 20.391 -13.289 1 96.69 257 SER B N 1
ATOM 4195 C CA . SER B 1 257 ? -4.121 20.562 -12.031 1 96.69 257 SER B CA 1
ATOM 4196 C C . SER B 1 257 ? -4.973 21.281 -10.992 1 96.69 257 SER B C 1
ATOM 4198 O O . SER B 1 257 ? -4.449 22.031 -10.164 1 96.69 257 SER B O 1
ATOM 4200 N N . ASP B 1 258 ? -6.254 21.031 -11.109 1 97.06 258 ASP B N 1
ATOM 4201 C CA . ASP B 1 258 ? -7.207 21.766 -10.281 1 97.06 258 ASP B CA 1
ATOM 4202 C C . ASP B 1 258 ? -7.203 21.234 -8.844 1 97.06 258 ASP B C 1
ATOM 4204 O O . ASP B 1 258 ? -7.539 21.953 -7.91 1 97.06 258 ASP B O 1
ATOM 4208 N N . PHE B 1 259 ? -6.832 20.031 -8.688 1 98 259 PHE B N 1
ATOM 4209 C CA . PHE B 1 259 ? -6.832 19.422 -7.363 1 98 259 PHE B CA 1
ATOM 4210 C C . PH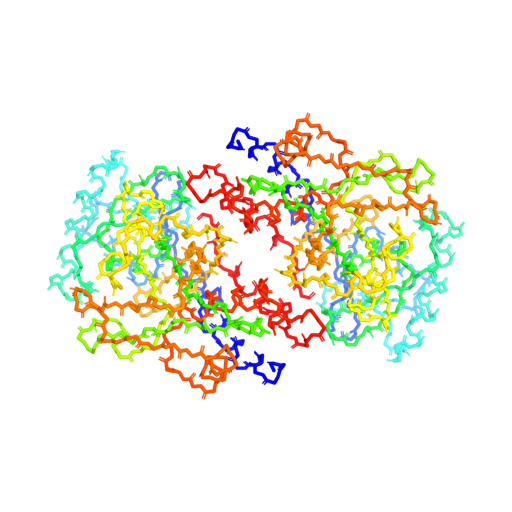E B 1 259 ? -5.535 19.734 -6.625 1 98 259 PHE B C 1
ATOM 4212 O O . PHE B 1 259 ? -4.48 19.875 -7.242 1 98 259 PHE B O 1
ATOM 4219 N N . LYS B 1 260 ? -5.688 19.859 -5.293 1 96.88 260 LYS B N 1
ATOM 4220 C CA . LYS B 1 260 ? -4.508 19.75 -4.441 1 96.88 260 LYS B CA 1
ATOM 4221 C C . LYS B 1 260 ? -3.771 18.438 -4.672 1 96.88 260 LYS B C 1
ATOM 4223 O O . LYS B 1 260 ? -4.398 17.406 -4.879 1 96.88 260 LYS B O 1
ATOM 4228 N N . GLU B 1 261 ? -2.508 18.438 -4.617 1 95.94 261 GLU B N 1
ATOM 4229 C CA . GLU B 1 261 ? -1.686 17.312 -5.086 1 95.94 261 GLU B CA 1
ATOM 4230 C C . GLU B 1 261 ? -1.873 16.078 -4.207 1 95.94 261 GLU B C 1
ATOM 4232 O O . GLU B 1 261 ? -2.133 14.992 -4.715 1 95.94 261 GLU B O 1
ATOM 4237 N N . ASN B 1 262 ? -1.841 16.25 -2.887 1 96.81 262 ASN B N 1
ATOM 4238 C CA . ASN B 1 262 ? -1.759 15.055 -2.051 1 96.81 262 ASN B CA 1
ATOM 4239 C C . ASN B 1 262 ? -3.119 14.375 -1.903 1 96.81 262 ASN B C 1
ATOM 4241 O O . ASN B 1 262 ? -3.195 13.172 -1.674 1 96.81 262 ASN B O 1
ATOM 4245 N N . CYS B 1 263 ? -4.191 15.172 -2.035 1 98.38 263 CYS B N 1
ATOM 4246 C CA . CYS B 1 263 ? -5.496 14.523 -1.95 1 98.38 263 CYS B CA 1
ATOM 4247 C C . CYS B 1 263 ? -5.727 13.602 -3.143 1 98.38 263 CYS B C 1
ATOM 4249 O O . CYS B 1 263 ? -6.531 12.672 -3.066 1 98.38 263 CYS B O 1
ATOM 4251 N N . CYS B 1 264 ? -5.027 13.867 -4.246 1 98.69 264 CYS B N 1
ATOM 4252 C CA . CYS B 1 264 ? -5.137 13.008 -5.414 1 98.69 264 CYS B CA 1
ATOM 4253 C C . CYS B 1 264 ? -4.695 11.586 -5.082 1 98.69 264 CYS B C 1
ATOM 4255 O O . CYS B 1 264 ? -5.277 10.617 -5.582 1 98.69 264 CYS B O 1
ATOM 4257 N N . LEU B 1 265 ? -3.693 11.422 -4.254 1 98.81 265 LEU B N 1
ATOM 4258 C CA . LEU B 1 265 ? -3.258 10.086 -3.855 1 98.81 265 LEU B CA 1
ATOM 4259 C C . LEU B 1 265 ? -4.355 9.359 -3.082 1 98.81 265 LEU B C 1
ATOM 4261 O O . LEU B 1 265 ? -4.59 8.172 -3.295 1 98.81 265 LEU B O 1
ATOM 4265 N N . VAL B 1 266 ? -5.016 10.086 -2.225 1 98.94 266 VAL B N 1
ATOM 4266 C CA . VAL B 1 266 ? -6.074 9.508 -1.396 1 98.94 266 VAL B CA 1
ATOM 4267 C C . VAL B 1 266 ? -7.258 9.109 -2.273 1 98.94 266 VAL B C 1
ATOM 4269 O O . VAL B 1 266 ? -7.855 8.047 -2.07 1 98.94 266 VAL B O 1
ATOM 4272 N N . ILE B 1 267 ? -7.578 9.914 -3.248 1 98.88 267 ILE B N 1
ATOM 4273 C CA . ILE B 1 267 ? -8.672 9.609 -4.16 1 98.88 267 ILE B CA 1
ATOM 4274 C C . ILE B 1 267 ? -8.297 8.422 -5.043 1 98.88 267 ILE B C 1
ATOM 4276 O O . ILE B 1 267 ? -9.125 7.551 -5.309 1 98.88 267 ILE B O 1
ATOM 4280 N N . ILE B 1 268 ? -7.062 8.383 -5.508 1 98.94 268 ILE B N 1
ATOM 4281 C CA . ILE B 1 268 ? -6.613 7.242 -6.301 1 98.94 268 ILE B CA 1
ATOM 4282 C C . ILE B 1 268 ? -6.723 5.961 -5.477 1 98.94 268 ILE B C 1
ATOM 4284 O O . ILE B 1 268 ? -7.188 4.934 -5.977 1 98.94 268 ILE B O 1
ATOM 4288 N N . ASP B 1 269 ? -6.27 6.035 -4.238 1 98.88 269 ASP B N 1
ATOM 4289 C CA . ASP B 1 269 ? -6.426 4.895 -3.342 1 98.88 269 ASP B CA 1
ATOM 4290 C C . ASP B 1 269 ? -7.887 4.457 -3.262 1 98.88 269 ASP B C 1
ATOM 4292 O O . ASP B 1 269 ? -8.18 3.26 -3.279 1 98.88 269 ASP B O 1
ATOM 4296 N N . TRP B 1 270 ? -8.781 5.414 -3.164 1 98.88 270 TRP B N 1
ATOM 4297 C CA . TRP B 1 270 ? -10.219 5.145 -3.119 1 98.88 270 TRP B CA 1
ATOM 4298 C C . TRP B 1 270 ? -10.688 4.484 -4.41 1 98.88 270 TRP B C 1
ATOM 4300 O O . TRP B 1 270 ? -11.461 3.523 -4.379 1 98.88 270 TRP B O 1
ATOM 4310 N N . LEU B 1 271 ? -10.227 4.957 -5.574 1 98.81 271 LEU B N 1
ATOM 4311 C CA . LEU B 1 271 ? -10.594 4.406 -6.875 1 98.81 271 LEU B CA 1
ATOM 4312 C C . LEU B 1 271 ? -10.148 2.949 -6.992 1 98.81 271 LEU B C 1
ATOM 4314 O O . LEU B 1 271 ? -10.844 2.131 -7.598 1 98.81 271 LEU B O 1
ATOM 4318 N N . VAL B 1 272 ? -8.984 2.643 -6.395 1 98.69 272 VAL B N 1
ATOM 4319 C CA . VAL B 1 272 ? -8.461 1.281 -6.395 1 98.69 272 VAL B CA 1
ATOM 4320 C C . VAL B 1 272 ? -9.352 0.384 -5.543 1 98.69 272 VAL B C 1
ATOM 4322 O O . VAL B 1 272 ? -9.82 -0.658 -6.008 1 98.69 272 VAL B O 1
ATOM 4325 N N . ARG B 1 273 ? -9.688 0.822 -4.379 1 98.5 273 ARG B N 1
ATOM 4326 C CA . ARG B 1 273 ? -10.414 0.001 -3.41 1 98.5 273 ARG B CA 1
ATOM 4327 C C . ARG B 1 273 ? -11.867 -0.198 -3.838 1 98.5 273 ARG B C 1
ATOM 4329 O O . ARG B 1 273 ? -12.477 -1.215 -3.51 1 98.5 273 ARG B O 1
ATOM 4336 N N . HIS B 1 274 ? -12.359 0.768 -4.613 1 97.88 274 HIS B N 1
ATOM 4337 C CA . HIS B 1 274 ? -13.758 0.706 -5.035 1 97.88 274 HIS B CA 1
ATOM 4338 C C . HIS B 1 274 ? -13.875 0.216 -6.477 1 97.88 274 HIS B C 1
ATOM 4340 O O . HIS B 1 274 ? -14.938 0.338 -7.09 1 97.88 274 HIS B O 1
ATOM 4346 N N . SER B 1 275 ? -12.781 -0.253 -7.082 1 97.19 275 SER B N 1
ATOM 4347 C CA . SER B 1 275 ? -12.727 -1.06 -8.297 1 97.19 275 SER B CA 1
ATOM 4348 C C . SER B 1 275 ? -13.008 -0.214 -9.531 1 97.19 275 SER B C 1
ATOM 4350 O O . SER B 1 275 ? -13.5 -0.722 -10.539 1 97.19 275 SER B O 1
ATOM 4352 N N . TYR B 1 276 ? -12.844 1.12 -9.367 1 98 276 TYR B N 1
ATOM 4353 C CA . TYR B 1 276 ? -12.867 1.949 -10.562 1 98 276 TYR B CA 1
ATOM 4354 C C . TYR B 1 276 ? -11.609 1.749 -11.398 1 98 276 TYR B C 1
ATOM 4356 O O . TYR B 1 276 ? -11.625 1.953 -12.617 1 98 276 TYR B O 1
ATOM 4364 N N . LEU B 1 277 ? -10.547 1.444 -10.742 1 98.25 277 LEU B N 1
ATOM 4365 C CA . LEU B 1 277 ? -9.305 0.974 -11.344 1 98.25 277 LEU B CA 1
ATOM 4366 C C . LEU B 1 277 ? -9.094 -0.512 -11.07 1 98.25 277 LEU B C 1
ATOM 4368 O O . LEU B 1 277 ? -9.281 -0.971 -9.945 1 98.25 277 LEU B O 1
ATOM 4372 N N . THR B 1 278 ? -8.703 -1.263 -12.125 1 98 278 THR B N 1
ATOM 4373 C CA . THR B 1 278 ? -8.602 -2.711 -11.977 1 98 278 THR B CA 1
ATOM 4374 C C . THR B 1 278 ? -7.242 -3.209 -12.469 1 98 278 THR B C 1
ATOM 4376 O O . THR B 1 278 ? -6.59 -2.553 -13.281 1 98 278 THR B O 1
ATOM 4379 N N . PRO B 1 279 ? -6.844 -4.367 -11.969 1 97.75 279 PRO B N 1
ATOM 4380 C CA . PRO B 1 279 ? -5.508 -4.883 -12.289 1 97.75 279 PRO B CA 1
ATOM 4381 C C . PRO B 1 279 ? -5.309 -5.129 -13.781 1 97.75 279 PRO B C 1
ATOM 4383 O O . PRO B 1 279 ? -4.172 -5.148 -14.258 1 97.75 279 PRO B O 1
ATOM 4386 N N . ASP B 1 280 ? -6.312 -5.309 -14.516 1 96.31 280 ASP B N 1
ATOM 4387 C CA . ASP B 1 280 ? -6.184 -5.594 -15.945 1 96.31 280 ASP B CA 1
ATOM 4388 C C . ASP B 1 280 ? -5.875 -4.324 -16.734 1 96.31 280 ASP B C 1
ATOM 4390 O O . ASP B 1 280 ? -5.543 -4.387 -17.922 1 96.31 280 ASP B O 1
ATOM 4394 N N . MET B 1 281 ? -5.93 -3.156 -16.094 1 97.12 281 MET B N 1
ATOM 4395 C CA . MET B 1 281 ? -5.609 -1.883 -16.734 1 97.12 281 MET B CA 1
ATOM 4396 C C . MET B 1 281 ? -4.117 -1.59 -16.656 1 97.12 281 MET B C 1
ATOM 4398 O O . MET B 1 281 ? -3.561 -1.505 -15.555 1 97.12 281 MET B O 1
ATOM 4402 N N . PRO B 1 282 ? -3.461 -1.371 -17.797 1 96.5 282 PRO B N 1
ATOM 4403 C CA . PRO B 1 282 ? -2.039 -1.023 -17.75 1 96.5 282 PRO B CA 1
ATOM 4404 C C . PRO B 1 282 ? -1.76 0.207 -16.891 1 96.5 282 PRO B C 1
ATOM 4406 O O . PRO B 1 282 ? -2.449 1.222 -17.016 1 96.5 282 PRO B O 1
ATOM 4409 N N . GLY B 1 283 ? -0.775 0.084 -16.047 1 97.06 283 GLY B N 1
ATOM 4410 C CA . GLY B 1 283 ? -0.419 1.174 -15.148 1 97.06 283 GLY B CA 1
ATOM 4411 C C . GLY B 1 283 ? -1.002 1.018 -13.758 1 97.06 283 GLY B C 1
ATOM 4412 O O . GLY B 1 283 ? -0.636 1.755 -12.844 1 97.06 283 GLY B O 1
ATOM 4413 N N . TYR B 1 284 ? -1.907 0.016 -13.578 1 98.19 284 TYR B N 1
ATOM 4414 C CA . TYR B 1 284 ? -2.602 -0.201 -12.312 1 98.19 284 TYR B CA 1
ATOM 4415 C C . TYR B 1 284 ? -1.609 -0.41 -11.172 1 98.19 284 TYR B C 1
ATOM 4417 O O . TYR B 1 284 ? -1.667 0.285 -10.156 1 98.19 284 TYR B O 1
ATOM 4425 N N . LEU B 1 285 ? -0.66 -1.3 -11.305 1 98.06 285 LEU B N 1
ATOM 4426 C CA . LEU B 1 285 ? 0.251 -1.639 -10.219 1 98.06 285 LEU B CA 1
ATOM 4427 C C . LEU B 1 285 ? 1.211 -0.488 -9.938 1 98.06 285 LEU B C 1
ATOM 4429 O O . LEU B 1 285 ? 1.635 -0.293 -8.797 1 98.06 285 LEU B O 1
ATOM 4433 N N . ALA B 1 286 ? 1.544 0.26 -10.977 1 97.44 286 ALA B N 1
ATOM 4434 C CA . ALA B 1 286 ? 2.367 1.445 -10.75 1 97.44 286 ALA B CA 1
ATOM 4435 C C . ALA B 1 286 ? 1.653 2.443 -9.836 1 97.44 286 ALA B C 1
ATOM 4437 O O . ALA B 1 286 ? 2.273 3.045 -8.961 1 97.44 286 ALA B O 1
ATOM 4438 N N . LEU B 1 287 ? 0.347 2.629 -10.078 1 98.19 287 LEU B N 1
ATOM 4439 C CA . LEU B 1 287 ? -0.443 3.486 -9.195 1 98.19 287 LEU B CA 1
ATOM 4440 C C . LEU B 1 287 ? -0.444 2.949 -7.77 1 98.19 287 LEU B C 1
ATOM 4442 O O . LEU B 1 287 ? -0.147 3.684 -6.828 1 98.19 287 LEU B O 1
ATOM 4446 N N . VAL B 1 288 ? -0.705 1.64 -7.652 1 98.44 288 VAL B N 1
ATOM 4447 C CA . VAL B 1 288 ? -0.819 1.003 -6.344 1 98.44 288 VAL B CA 1
ATOM 4448 C C . VAL B 1 288 ? 0.506 1.119 -5.594 1 98.44 288 VAL B C 1
ATOM 4450 O O . VAL B 1 288 ? 0.531 1.494 -4.422 1 98.44 288 VAL B O 1
ATOM 4453 N N . ALA B 1 289 ? 1.609 0.887 -6.258 1 97.25 289 ALA B N 1
ATOM 4454 C CA . ALA B 1 289 ? 2.938 0.986 -5.66 1 97.25 289 ALA B CA 1
ATOM 4455 C C . ALA B 1 289 ? 3.24 2.418 -5.23 1 97.25 289 ALA B C 1
ATOM 4457 O O . ALA B 1 289 ? 3.783 2.646 -4.145 1 97.25 289 ALA B O 1
ATOM 4458 N N . GLY B 1 290 ? 2.83 3.334 -6.078 1 97.5 290 GLY B N 1
ATOM 4459 C CA . GLY B 1 290 ? 3.146 4.734 -5.852 1 97.5 290 GLY B CA 1
ATOM 4460 C C . GLY B 1 290 ? 2.426 5.324 -4.656 1 97.5 290 GLY B C 1
ATOM 4461 O O . GLY B 1 290 ? 2.838 6.355 -4.121 1 97.5 290 GLY B O 1
ATOM 4462 N N . LEU B 1 291 ? 1.361 4.715 -4.195 1 98.25 291 LEU B N 1
ATOM 4463 C CA . LEU B 1 291 ? 0.536 5.23 -3.107 1 98.25 291 LEU B CA 1
ATOM 4464 C C . LEU B 1 291 ? 1.246 5.078 -1.767 1 98.25 291 LEU B C 1
ATOM 4466 O O . LEU B 1 291 ? 0.842 5.688 -0.773 1 98.25 291 LEU B O 1
ATOM 4470 N N . ARG B 1 292 ? 2.307 4.246 -1.703 1 96.81 292 ARG B N 1
ATOM 4471 C CA . ARG B 1 292 ? 3.068 4.043 -0.476 1 96.81 292 ARG B CA 1
ATOM 4472 C C . ARG B 1 292 ? 4.566 4.031 -0.758 1 96.81 292 ARG B C 1
ATOM 4474 O O . ARG B 1 292 ? 5.285 3.152 -0.278 1 96.81 292 ARG B O 1
ATOM 4481 N N . SER B 1 293 ? 4.988 5.016 -1.503 1 94.75 293 SER B N 1
ATOM 4482 C CA . SER B 1 293 ? 6.391 5.117 -1.894 1 94.75 293 SER B CA 1
ATOM 4483 C C . SER B 1 293 ? 7.199 5.875 -0.851 1 94.75 293 SER B C 1
ATOM 4485 O O . SER B 1 293 ? 8.43 5.84 -0.866 1 94.75 293 SER B O 1
ATOM 4487 N N . GLY B 1 294 ? 6.516 6.602 0.001 1 95.19 294 GLY B N 1
ATOM 4488 C CA . GLY B 1 294 ? 7.18 7.246 1.125 1 95.19 294 GLY B CA 1
ATOM 4489 C C . GLY B 1 294 ? 7.27 6.359 2.352 1 95.19 294 GLY B C 1
ATOM 4490 O O . GLY B 1 294 ? 6.633 5.305 2.408 1 95.19 294 GLY B O 1
ATOM 4491 N N . ASP B 1 295 ? 8.062 6.785 3.271 1 94.94 295 ASP B N 1
ATOM 4492 C CA . ASP B 1 295 ? 8.148 6.09 4.555 1 94.94 295 ASP B CA 1
ATOM 4493 C C . ASP B 1 295 ? 6.789 6.074 5.258 1 94.94 295 ASP B C 1
ATOM 4495 O O . ASP B 1 295 ? 6.234 7.129 5.574 1 94.94 295 ASP B O 1
ATOM 4499 N N . CYS B 1 296 ? 6.23 4.914 5.504 1 96.19 296 CYS B N 1
ATOM 4500 C CA . CYS B 1 296 ? 4.883 4.75 6.035 1 96.19 296 CYS B CA 1
ATOM 4501 C C . CYS B 1 296 ? 4.918 4.273 7.48 1 96.19 296 CYS B C 1
ATOM 4503 O O . CYS B 1 296 ? 4.113 3.438 7.887 1 96.19 296 CYS B O 1
ATOM 4505 N N . SER B 1 297 ? 5.887 4.805 8.188 1 94.94 297 SER B N 1
ATOM 4506 C CA . SER B 1 297 ? 6.008 4.383 9.578 1 94.94 297 SER B CA 1
ATOM 4507 C C . SER B 1 297 ? 5.441 5.434 10.531 1 94.94 297 SER B C 1
ATOM 4509 O O . SER B 1 297 ? 5.309 6.602 10.156 1 94.94 297 SER B O 1
#

InterPro domains:
  IPR000086 NUDIX hydrolase domain [PF00293] (136-252)
  IPR000086 NUDIX hydrolase domain [PS51462] (127-267)
  IPR015797 NUDIX hydrolase-like domain superfamily [SSF55811] (107-273)
  IPR031804 Domain of unknown function DUF4743 [PF15916] (10-127)

Sequence (594 aa):
MQQHIPGLQRWIEYCNNGAAVAGDFLPLNVSSATVGYLSPSFADRLLNAEFNDVFQKCPVSGGVAVHTSLVSQQQRTAAIATVLQQLNAEGGIQGWRGELYPAASSFHEQPAFLIERAAAPYFGIKAYGVHVNGYVCLPDGSKELWVARRSRSKPTWPGKLDHIVAGGLPHGLSCAENVSKECAEEAGIPAELASQAVPVGAVSYTSLQAAGLKRDVLLCYDLQLPANFVPQPQDGEVEEFFRLPVPQVVELMATSSDFKENCCLVIIDWLVRHSYLTPDMPGYLALVAGLRSGDCSMQQHIPGLQRWIEYCNNGAAVAGDFLPLNVSSATVGYLSPSFADRLLNAEFNDVFQKCPVSGGVAVHTSLVSQQQRTAAIATVLQQLNAEGGIQGWRGELYPAASSFHEQPAFLIERAAAPYFGIKAYGVHVNGYVCLPDGSKELWVARRSRSKPTWPGKLDHIVAGGLPHGLSCAENVSKECAEEAGIPAELASQAVPVGAVSYTSLQAAGLKRDVLLCYDLQLPANFVPQPQDGEVEEFFRLPVPQVVELMATSSDFKENCCLVIIDWLVRHSYLTPDMPGYLALVAGLRSGDCS

Nearest PDB structures (foldseek):
  3dup-assembly1_B  TM=9.649E-01  e=8.634E-35  Rhodospirillum rubrum ATCC 11170
  2fkb-assembly2_B  TM=7.162E-01  e=1.776E-09  Escherichia coli K-12
  5t3p-assembly1_A  TM=7.864E-01  e=8.117E-08  Homo sapiens
  3qsj-assembly1_A  TM=5.648E-01  e=1.427E-06  Alicyclobacillus acidocaldarius subsp. acidocaldarius DSM 446
  3oga-assembly1_A  TM=6.323E-01  e=3.266E-06  Salmonella enterica subsp. enterica serovar Typhimurium str. LT2

Organism: Chlorella vulgaris (NCBI:txid3077)